Protein AF-0000000074550822 (afdb_homodimer)

Sequence (650 aa):
MALLFGGMKESQPQAEVRLEETRAEAFSMLLNYLYTGRASLSSAREEVLLDFLGLAHRYGLQPLEDSTSDFLRTILHINNVCLVFDVACLYCLSALSAACCAYMDRHAPEVLNSDGFLTLSKVALLTVVQRDSFAATEKDIFQALCRWCRHHQDGDHTQEVMSVVRLPLMTLTEMLNVVRPSGLVSPDDLLDAIKTRSESRNMDLNYRGMLIPEENLATMKHGAQVVKGELKSALLDGDTQNYDLDHGFSRHPIEEDGRAGIEVKLGQPSIINHIRLLLWDRDSRSYSYYVEVSMDELDWVRVVDHSKHLCRSWQNLYFTPRVCRMALLFGGMKESQPQAEVRLEETRAEAFSMLLNYLYTGRASLSSAREEVLLDFLGLAHRYGLQPLEDSTSDFLRTILHINNVCLVFDVACLYCLSALSAACCAYMDRHAPEVLNSDGFLTLSKVALLTVVQRDSFAATEKDIFQALCRWCRHHQDGDHTQEVMSVVRLPLMTLTEMLNVVRPSGLVSPDDLLDAIKTRSESRNMDLNYRGMLIPEENLATMKHGAQVVKGELKSALLDGDTQNYDLDHGFSRHPIEEDGRAGIEVKLGQPSIINHIRLLLWDRDSRSYSYYVEVSMDELDWVRVVDHSKHLCRSWQNLYFTPRVCR

Radius of gyration: 38.7 Å; Cα contacts (8 Å, |Δi|>4): 889; chains: 2; bounding box: 98×113×75 Å

Foldseek 3Di:
DDDPPDDPPPPPPVVVVVLVVLLVVLVVQVVVCVVPVDGDQVPDDPSSLLSNLVVCLVVVVVVSNVVSLVVCLVPDDLACLQVQLQSCVVSVVPVSNVSSLLVCLVVVLSNLPYPSLLVHDLVSNLVNLLDLSNADQLLSQQVSLLVSCVSVVPLVCLQVSNVSRLLLSDDPCCLVPPVVVSVSDDPVVSVVSVCCNVPDDPQPRSHHAHEDPPDDQCAVVQPKWKDAWPQTVLQRDPDPDDDDPVDRDTDWDCDPVNPHDIDMDGPTWHKDFKDKDFDDAPDDAWDFDWDWFAAPVPDIDTFGGRNPPTDHGIDIGGGDIGIGD/DDCPVDDPDPPDPVVVVVLVVLLVVLVVQVVVCVVPVDGDQVVDDPSSLLSNLVVCLVVVVVVSNVVSLVVCLVVDDLACLQVQLQSCVVSVVPVSNVSSLLVCLVVVLSNLPYPSLLVHDLVSNLVNLLDLSNADQLLSQQVSLLVSCVSVVPLVCLQVSNVSRLLLSDDPCCLVPPVVVSVSDDPVVSVVSVVCNVPDDPQPRSHHAHEDPPDDQCAVVQPKWKDAWPQGVLQRDPDPDDDDPVDRDTHWDDDPVNPHDIDMDGNTWHKDFKDKDFDDAPDPAWDFDWDWFAAPVPDIDTFGGRNPPTHHGIDIGGGDIGIGD

Structure (mmCIF, N/CA/C/O backbone):
data_AF-0000000074550822-model_v1
#
loop_
_entity.id
_entity.type
_entity.pdbx_description
1 polymer 'BTB (POZ) domain containing 9'
#
loop_
_atom_site.group_PDB
_atom_site.id
_atom_site.type_symbol
_atom_site.label_atom_id
_atom_site.label_alt_id
_atom_site.label_comp_id
_atom_site.label_asym_id
_atom_site.label_entity_id
_atom_site.label_seq_id
_atom_site.pdbx_PDB_ins_code
_atom_site.Cartn_x
_atom_site.Cartn_y
_atom_site.Cartn_z
_atom_site.occupancy
_atom_site.B_iso_or_equiv
_atom_site.auth_seq_id
_atom_site.auth_comp_id
_atom_site.auth_asym_id
_atom_site.auth_atom_id
_atom_site.pdbx_PDB_model_num
ATOM 1 N N . MET A 1 1 ? -59.875 -22.172 -17.891 1 20.78 1 MET A N 1
ATOM 2 C CA . MET A 1 1 ? -58.781 -23 -17.375 1 20.78 1 MET A CA 1
ATOM 3 C C . MET A 1 1 ? -57.5 -22.766 -18.156 1 20.78 1 MET A C 1
ATOM 5 O O . MET A 1 1 ? -56.531 -23.484 -17.984 1 20.78 1 MET A O 1
ATOM 9 N N . ALA A 1 2 ? -57.406 -22.031 -19.266 1 19.92 2 ALA A N 1
ATOM 10 C CA . ALA A 1 2 ? -56.5 -21.797 -20.406 1 19.92 2 ALA A CA 1
ATOM 11 C C . ALA A 1 2 ? -55.125 -21.328 -19.922 1 19.92 2 ALA A C 1
ATOM 13 O O . ALA A 1 2 ? -54.969 -20.922 -18.766 1 19.92 2 ALA A O 1
ATOM 14 N N . LEU A 1 3 ? -54.25 -20.812 -21.016 1 25.81 3 LEU A N 1
ATOM 15 C CA . LEU A 1 3 ? -53.125 -20.812 -21.938 1 25.81 3 LEU A CA 1
ATOM 16 C C . LEU A 1 3 ? -52.094 -19.781 -21.516 1 25.81 3 LEU A C 1
ATOM 18 O O . LEU A 1 3 ? -51.156 -19.484 -22.281 1 25.81 3 LEU A O 1
ATOM 22 N N . LEU A 1 4 ? -52.25 -19.031 -20.672 1 26.05 4 LEU A N 1
ATOM 23 C CA . LEU A 1 4 ? -51.406 -17.891 -20.391 1 26.05 4 LEU A CA 1
ATOM 24 C C . LEU A 1 4 ? -50.031 -18.344 -19.906 1 26.05 4 LEU A C 1
ATOM 26 O O . LEU A 1 4 ? -49.375 -17.656 -19.109 1 26.05 4 LEU A O 1
ATOM 30 N N . PHE A 1 5 ? -49.656 -19.703 -20.125 1 28.67 5 PHE A N 1
ATOM 31 C CA . PHE A 1 5 ? -48.312 -20.219 -19.844 1 28.67 5 PHE A CA 1
ATOM 32 C C . PHE A 1 5 ? -47.281 -19.484 -20.672 1 28.67 5 PHE A C 1
ATOM 34 O O . PHE A 1 5 ? -47.156 -19.734 -21.875 1 28.67 5 PHE A O 1
ATOM 41 N N . GLY A 1 6 ? -46.969 -18.234 -20.5 1 30.73 6 GLY A N 1
ATOM 42 C CA . GLY A 1 6 ? -46.25 -17.203 -21.219 1 30.73 6 GLY A CA 1
ATOM 43 C C . GLY A 1 6 ? -44.844 -17.609 -21.609 1 30.73 6 GLY A C 1
ATOM 44 O O . GLY A 1 6 ? -44.312 -18.594 -21.078 1 30.73 6 GLY A O 1
ATOM 45 N N . GLY A 1 7 ? -44.125 -17 -22.688 1 33.22 7 GLY A N 1
ATOM 46 C CA . GLY A 1 7 ? -43.031 -17.141 -23.641 1 33.22 7 GLY A CA 1
ATOM 47 C C . GLY A 1 7 ? -41.688 -17.188 -22.984 1 33.22 7 GLY A C 1
ATOM 48 O O . GLY A 1 7 ? -40.656 -17.031 -23.656 1 33.22 7 GLY A O 1
ATOM 49 N N . MET A 1 8 ? -41.438 -16.953 -21.75 1 31.66 8 MET A N 1
ATOM 50 C CA . MET A 1 8 ? -40.094 -16.5 -21.375 1 31.66 8 MET A CA 1
ATOM 51 C C . MET A 1 8 ? -39.062 -17.562 -21.703 1 31.66 8 MET A C 1
ATOM 53 O O . MET A 1 8 ? -38.031 -17.266 -22.328 1 31.66 8 MET A O 1
ATOM 57 N N . LYS A 1 9 ? -38.406 -18.203 -20.75 1 36.22 9 LYS A N 1
ATOM 58 C CA . LYS A 1 9 ? -37.156 -18.875 -21.078 1 36.22 9 LYS A CA 1
ATOM 59 C C . LYS A 1 9 ? -37.375 -20.047 -22.016 1 36.22 9 LYS A C 1
ATOM 61 O O . LYS A 1 9 ? -37.906 -21.078 -21.594 1 36.22 9 LYS A O 1
ATOM 66 N N . GLU A 1 10 ? -37.875 -19.938 -23.188 1 34.53 10 GLU A N 1
ATOM 67 C CA . GLU A 1 10 ? -37.875 -20.969 -24.219 1 34.53 10 GLU A CA 1
ATOM 68 C C . GLU A 1 10 ? -36.562 -21.766 -24.219 1 34.53 10 GLU A C 1
ATOM 70 O O . GLU A 1 10 ? -35.5 -21.219 -24.469 1 34.53 10 GLU A O 1
ATOM 75 N N . SER A 1 11 ? -36.281 -22.609 -23.297 1 39.38 11 SER A N 1
ATOM 76 C CA . SER A 1 11 ? -35.312 -23.688 -23.531 1 39.38 11 SER A CA 1
ATOM 77 C C . SER A 1 11 ? -35.281 -24.109 -25 1 39.38 11 SER A C 1
ATOM 79 O O . SER A 1 11 ? -36.344 -24.438 -25.562 1 39.38 11 SER A O 1
ATOM 81 N N . GLN A 1 12 ? -34.531 -23.516 -25.859 1 43.03 12 GLN A N 1
ATOM 82 C CA . GLN A 1 12 ? -34.5 -23.766 -27.297 1 43.03 12 GLN A CA 1
ATOM 83 C C . GLN A 1 12 ? -34.719 -25.25 -27.594 1 43.03 12 GLN A C 1
ATOM 85 O O . GLN A 1 12 ? -34.031 -26.109 -27.047 1 43.03 12 GLN A O 1
ATOM 90 N N . PRO A 1 13 ? -35.875 -25.641 -28.047 1 48.72 13 PRO A N 1
ATOM 91 C CA . PRO A 1 13 ? -36.219 -27 -28.5 1 48.72 13 PRO A CA 1
ATOM 92 C C . PRO A 1 13 ? -35.062 -27.734 -29.125 1 48.72 13 PRO A C 1
ATOM 94 O O . PRO A 1 13 ? -34.906 -28.953 -28.953 1 48.72 13 PRO A O 1
ATOM 97 N N . GLN A 1 14 ? -34.344 -27.016 -29.828 1 45.78 14 GLN A N 1
ATOM 98 C CA . GLN A 1 14 ? -33.219 -27.672 -30.5 1 45.78 14 GLN A CA 1
ATOM 99 C C . GLN A 1 14 ? -32.219 -28.234 -29.5 1 45.78 14 GLN A C 1
ATOM 101 O O . GLN A 1 14 ? -31.672 -29.328 -29.703 1 45.78 14 GLN A O 1
ATOM 106 N N . ALA A 1 15 ? -31.953 -27.516 -28.406 1 51.31 15 ALA A N 1
ATOM 107 C CA . ALA A 1 15 ? -31.016 -28.031 -27.406 1 51.31 15 ALA A CA 1
ATOM 108 C C . ALA A 1 15 ? -31.594 -29.25 -26.688 1 51.31 15 ALA A C 1
ATOM 110 O O . ALA A 1 15 ? -30.875 -30.219 -26.422 1 51.31 15 ALA A O 1
ATOM 111 N N . GLU A 1 16 ? -32.906 -29.266 -26.391 1 52.53 16 GLU A N 1
ATOM 112 C CA . GLU A 1 16 ? -33.562 -30.406 -25.75 1 52.53 16 GLU A CA 1
ATOM 113 C C . GLU A 1 16 ? -33.562 -31.625 -26.656 1 52.53 16 GLU A C 1
ATOM 115 O O . GLU A 1 16 ? -33.344 -32.75 -26.203 1 52.53 16 GLU A O 1
ATOM 120 N N . VAL A 1 17 ? -33.812 -31.422 -27.906 1 53.19 17 VAL A N 1
ATOM 121 C CA . VAL A 1 17 ? -33.812 -32.5 -28.906 1 53.19 17 VAL A CA 1
ATOM 122 C C . VAL A 1 17 ? -32.406 -33.094 -29.031 1 53.19 17 VAL A C 1
ATOM 124 O O . VAL A 1 17 ? -32.25 -34.312 -29.062 1 53.19 17 VAL A O 1
ATOM 127 N N . ARG A 1 18 ? -31.469 -32.219 -29.078 1 57.28 18 ARG A N 1
ATOM 128 C CA . ARG A 1 18 ? -30.094 -32.688 -29.188 1 57.28 18 ARG A CA 1
ATOM 129 C C . ARG A 1 18 ? -29.672 -33.469 -27.953 1 57.28 18 ARG A C 1
ATOM 131 O O . ARG A 1 18 ? -28.984 -34.469 -28.047 1 57.28 18 ARG A O 1
ATOM 138 N N . LEU A 1 19 ? -30.219 -33.094 -26.875 1 63.31 19 LEU A N 1
ATOM 139 C CA . LEU A 1 19 ? -29.938 -33.812 -25.641 1 63.31 19 LEU A CA 1
ATOM 140 C C . LEU A 1 19 ? -30.594 -35.188 -25.656 1 63.31 19 LEU A C 1
ATOM 142 O O . LEU A 1 19 ? -29.984 -36.156 -25.234 1 63.31 19 LEU A O 1
ATOM 146 N N . GLU A 1 20 ? -31.766 -35.094 -26.141 1 68.94 20 GLU A N 1
ATOM 147 C CA . GLU A 1 20 ? -32.5 -36.375 -26.219 1 68.94 20 GLU A CA 1
ATOM 148 C C . GLU A 1 20 ? -31.844 -37.312 -27.219 1 68.94 20 GLU A C 1
ATOM 150 O O . GLU A 1 20 ? -31.766 -38.531 -26.969 1 68.94 20 GLU A O 1
ATOM 155 N N . GLU A 1 21 ? -31.359 -36.75 -28.219 1 71.5 21 GLU A N 1
ATOM 156 C CA . GLU A 1 21 ? -30.688 -37.562 -29.234 1 71.5 21 GLU A CA 1
ATOM 157 C C . GLU A 1 21 ? -29.375 -38.125 -28.688 1 71.5 21 GLU A C 1
ATOM 159 O O . GLU A 1 21 ? -29.047 -39.281 -28.922 1 71.5 21 GLU A O 1
ATOM 164 N N . THR A 1 22 ? -28.703 -37.312 -28 1 79.88 22 THR A N 1
ATOM 165 C CA . THR A 1 22 ? -27.453 -37.75 -27.406 1 79.88 22 THR A CA 1
ATOM 166 C C . THR A 1 22 ? -27.688 -38.875 -26.406 1 79.88 22 THR A C 1
ATOM 168 O O . THR A 1 22 ? -26.938 -39.844 -26.391 1 79.88 22 THR A O 1
ATOM 171 N N . ARG A 1 23 ? -28.766 -38.75 -25.812 1 85.62 23 ARG A N 1
ATOM 172 C CA . ARG A 1 23 ? -29.094 -39.781 -24.828 1 85.62 23 ARG A CA 1
ATOM 173 C C . ARG A 1 23 ? -29.484 -41.062 -25.531 1 85.62 23 ARG A C 1
ATOM 175 O O . ARG A 1 23 ? -29.109 -42.156 -25.078 1 85.62 23 ARG A O 1
ATOM 182 N N . ALA A 1 24 ? -30.109 -40.875 -26.609 1 86.94 24 ALA A N 1
ATOM 183 C CA . ALA A 1 24 ? -30.547 -42.062 -27.359 1 86.94 24 ALA A CA 1
ATOM 184 C C . ALA A 1 24 ? -29.344 -42.781 -27.969 1 86.94 24 ALA A C 1
ATOM 186 O O . ALA A 1 24 ? -29.281 -44 -27.953 1 86.94 24 ALA A O 1
ATOM 187 N N . GLU A 1 25 ? -28.531 -42.031 -28.453 1 89.88 25 GLU A N 1
ATOM 188 C CA . GLU A 1 25 ? -27.312 -42.625 -29.047 1 89.88 25 GLU A CA 1
ATOM 189 C C . GLU A 1 25 ? -26.484 -43.344 -27.984 1 89.88 25 GLU A C 1
ATOM 191 O O . GLU A 1 25 ? -25.969 -44.438 -28.234 1 89.88 25 GLU A O 1
ATOM 196 N N . ALA A 1 26 ? -26.359 -42.75 -26.891 1 91.81 26 ALA A N 1
ATOM 197 C CA . ALA A 1 26 ? -25.609 -43.375 -25.797 1 91.81 26 ALA A CA 1
ATOM 198 C C . ALA A 1 26 ? -26.266 -44.688 -25.344 1 91.81 26 ALA A C 1
ATOM 200 O O . ALA A 1 26 ? -25.578 -45.656 -25.094 1 91.81 26 ALA A O 1
ATOM 201 N N . PHE A 1 27 ? -27.562 -44.625 -25.375 1 91.44 27 PHE A N 1
ATOM 202 C CA . PHE A 1 27 ? -28.297 -45.844 -24.969 1 91.44 27 PHE A CA 1
ATOM 203 C C . PHE A 1 27 ? -28.125 -46.938 -26 1 91.44 27 PHE A C 1
ATOM 205 O O . PHE A 1 27 ? -27.953 -48.125 -25.625 1 91.44 27 PHE A O 1
ATOM 212 N N . SER A 1 28 ? -28.172 -46.562 -27.203 1 91.5 28 SER A N 1
ATOM 213 C CA . SER A 1 28 ? -27.922 -47.531 -28.266 1 91.5 28 SER A CA 1
ATOM 214 C C . SER A 1 28 ? -26.531 -48.156 -28.156 1 91.5 28 SER A C 1
ATOM 216 O O . SER A 1 28 ? -26.359 -49.344 -28.359 1 91.5 28 SER A O 1
ATOM 218 N N . MET A 1 29 ? -25.672 -47.344 -27.875 1 91.88 29 MET A N 1
ATOM 219 C CA . MET A 1 29 ? -24.297 -47.812 -27.688 1 91.88 29 MET A CA 1
ATOM 220 C C . MET A 1 29 ? -24.219 -48.812 -26.531 1 91.88 29 MET A C 1
ATOM 222 O O . MET A 1 29 ? -23.516 -49.812 -26.609 1 91.88 29 MET A O 1
ATOM 226 N N . LEU A 1 30 ? -24.922 -48.594 -25.516 1 92.06 30 LEU A N 1
ATOM 227 C CA . LEU A 1 30 ? -24.953 -49.469 -24.344 1 92.06 30 LEU A CA 1
ATOM 228 C C . LEU A 1 30 ? -25.562 -50.812 -24.688 1 92.06 30 LEU A C 1
ATOM 230 O O . LEU A 1 30 ? -25.016 -51.844 -24.328 1 92.06 30 LEU A O 1
ATOM 234 N N . LEU A 1 31 ? -26.656 -50.656 -25.438 1 91.5 31 LEU A N 1
ATOM 235 C CA . LEU A 1 31 ? -27.328 -51.906 -25.828 1 91.5 31 LEU A CA 1
ATOM 236 C C . LEU A 1 31 ? -26.422 -52.781 -26.688 1 91.5 31 LEU A C 1
ATOM 238 O O . LEU A 1 31 ? -26.375 -54 -26.516 1 91.5 31 LEU A O 1
ATOM 242 N N . ASN A 1 32 ? -25.828 -52.156 -27.562 1 91.56 32 ASN A N 1
ATOM 243 C CA . ASN A 1 32 ? -24.891 -52.875 -28.406 1 91.56 32 ASN A CA 1
ATOM 244 C C . ASN A 1 32 ? -23.781 -53.5 -27.578 1 91.56 32 ASN A C 1
ATOM 246 O O . ASN A 1 32 ? -23.375 -54.656 -27.859 1 91.56 32 ASN A O 1
ATOM 250 N N . TYR A 1 33 ? -23.234 -52.812 -26.656 1 91.44 33 TYR A N 1
ATOM 251 C CA . TYR A 1 33 ? -22.219 -53.344 -25.766 1 91.44 33 TYR A CA 1
ATOM 252 C C . TYR A 1 33 ? -22.75 -54.531 -24.969 1 91.44 33 TYR A C 1
ATOM 254 O O . TYR A 1 33 ? -22.062 -55.531 -24.797 1 91.44 33 TYR A O 1
ATOM 262 N N . LEU A 1 34 ? -23.969 -54.469 -24.547 1 90.44 34 LEU A N 1
ATOM 263 C CA . LEU A 1 34 ? -24.562 -55.562 -23.766 1 90.44 34 LEU A CA 1
ATOM 264 C C . LEU A 1 34 ? -24.766 -56.812 -24.609 1 90.44 34 LEU A C 1
ATOM 266 O O . LEU A 1 34 ? -24.672 -57.938 -24.109 1 90.44 34 LEU A O 1
ATOM 270 N N . TYR A 1 35 ? -24.938 -56.438 -25.844 1 92.31 35 TYR A N 1
ATOM 271 C CA . TYR A 1 35 ? -25.188 -57.562 -26.766 1 92.31 35 TYR A CA 1
ATOM 272 C C . TYR A 1 35 ? -23.891 -58.156 -27.297 1 92.31 35 TYR A C 1
ATOM 274 O O . TYR A 1 35 ? -23.766 -59.375 -27.453 1 92.31 35 TYR A O 1
ATOM 282 N N . THR A 1 36 ? -22.906 -57.375 -27.688 1 91.12 36 THR A N 1
ATOM 283 C CA . THR A 1 36 ? -21.703 -57.812 -28.375 1 91.12 36 THR A CA 1
ATOM 284 C C . THR A 1 36 ? -20.516 -57.812 -27.438 1 91.12 36 THR A C 1
ATOM 286 O O . THR A 1 36 ? -19.5 -58.438 -27.734 1 91.12 36 THR A O 1
ATOM 289 N N . GLY A 1 37 ? -20.547 -57.188 -26.328 1 87.75 37 GLY A N 1
ATOM 290 C CA . GLY A 1 37 ? -19.438 -57.062 -25.406 1 87.75 37 GLY A CA 1
ATOM 291 C C . GLY A 1 37 ? -18.391 -56.062 -25.875 1 87.75 37 GLY A C 1
ATOM 292 O O . GLY A 1 37 ? -17.312 -55.969 -25.281 1 87.75 37 GLY A O 1
ATOM 293 N N . ARG A 1 38 ? -18.703 -55.406 -27 1 89.94 38 ARG A N 1
ATOM 294 C CA . ARG A 1 38 ? -17.75 -54.469 -27.562 1 89.94 38 ARG A CA 1
ATOM 295 C C . ARG A 1 38 ? -18.375 -53.062 -27.703 1 89.94 38 ARG A C 1
ATOM 297 O O . ARG A 1 38 ? -19.547 -52.938 -28.047 1 89.94 38 ARG A O 1
ATOM 304 N N . ALA A 1 39 ? -17.562 -52.031 -27.297 1 88.25 39 ALA A N 1
ATOM 305 C CA . ALA A 1 39 ? -17.984 -50.656 -27.484 1 88.25 39 ALA A CA 1
ATOM 306 C C . ALA A 1 39 ? -16.938 -49.875 -28.281 1 88.25 39 ALA A C 1
ATOM 308 O O . ALA A 1 39 ? -15.742 -49.969 -28.016 1 88.25 39 ALA A O 1
ATOM 309 N N . SER A 1 40 ? -17.391 -49.25 -29.344 1 89.19 40 SER A N 1
ATOM 310 C CA . SER A 1 40 ? -16.5 -48.406 -30.141 1 89.19 40 SER A CA 1
ATOM 311 C C . SER A 1 40 ? -16.484 -46.969 -29.641 1 89.19 40 SER A C 1
ATOM 313 O O . SER A 1 40 ? -17.266 -46.125 -30.078 1 89.19 40 SER A O 1
ATOM 315 N N . LEU A 1 41 ? -15.555 -46.625 -28.844 1 91.06 41 LEU A N 1
ATOM 316 C CA . LEU A 1 41 ? -15.492 -45.344 -28.188 1 91.06 41 LEU A CA 1
ATOM 317 C C . LEU A 1 41 ? -14.898 -44.281 -29.109 1 91.06 41 LEU A C 1
ATOM 319 O O . LEU A 1 41 ? -15.32 -43.125 -29.094 1 91.06 41 LEU A O 1
ATOM 323 N N . SER A 1 42 ? -13.945 -44.625 -29.984 1 91.06 42 SER A N 1
ATOM 324 C CA . SER A 1 42 ? -13.227 -43.688 -30.844 1 91.06 42 SER A CA 1
ATOM 325 C C . SER A 1 42 ? -14.156 -43.062 -31.891 1 91.06 42 SER A C 1
ATOM 327 O O . SER A 1 42 ? -13.906 -41.969 -32.375 1 91.06 42 SER A O 1
ATOM 329 N N . SER A 1 43 ? -15.25 -43.719 -32.125 1 87.81 43 SER A N 1
ATOM 330 C CA . SER A 1 43 ? -16.156 -43.25 -33.188 1 87.81 43 SER A CA 1
ATOM 331 C C . SER A 1 43 ? -17.281 -42.406 -32.594 1 87.81 43 SER A C 1
ATOM 333 O O . SER A 1 43 ? -18 -41.719 -33.344 1 87.81 43 SER A O 1
ATOM 335 N N . ALA A 1 44 ? -17.391 -42.344 -31.281 1 88.38 44 ALA A N 1
ATOM 336 C CA . ALA A 1 44 ? -18.5 -41.625 -30.641 1 88.38 44 ALA A CA 1
ATOM 337 C C . ALA A 1 44 ? -18.125 -40.156 -30.375 1 88.38 44 ALA A C 1
ATOM 339 O O . ALA A 1 44 ? -16.953 -39.844 -30.156 1 88.38 44 ALA A O 1
ATOM 340 N N . ARG A 1 45 ? -19.094 -39.312 -30.562 1 89.19 45 ARG A N 1
ATOM 341 C CA . ARG A 1 45 ? -18.922 -37.906 -30.219 1 89.19 45 ARG A CA 1
ATOM 342 C C . ARG A 1 45 ? -18.688 -37.719 -28.719 1 89.19 45 ARG A C 1
ATOM 344 O O . ARG A 1 45 ? -19.156 -38.531 -27.922 1 89.19 45 ARG A O 1
ATOM 351 N N . GLU A 1 46 ? -18.031 -36.781 -28.359 1 88.5 46 GLU A N 1
ATOM 352 C CA . GLU A 1 46 ? -17.641 -36.531 -26.969 1 88.5 46 GLU A CA 1
ATOM 353 C C . GLU A 1 46 ? -18.859 -36.406 -26.062 1 88.5 46 GLU A C 1
ATOM 355 O O . GLU A 1 46 ? -18.875 -36.938 -24.953 1 88.5 46 GLU A O 1
ATOM 360 N N . GLU A 1 47 ? -19.875 -35.75 -26.516 1 88.62 47 GLU A N 1
ATOM 361 C CA . GLU A 1 47 ? -21.094 -35.594 -25.719 1 88.62 47 GLU A CA 1
ATOM 362 C C . GLU A 1 47 ? -21.766 -36.938 -25.469 1 88.62 47 GLU A C 1
ATOM 364 O O . GLU A 1 47 ? -22.328 -37.156 -24.406 1 88.62 47 GLU A O 1
ATOM 369 N N . VAL A 1 48 ? -21.719 -37.719 -26.469 1 91.25 48 VAL A N 1
ATOM 370 C CA . VAL A 1 48 ? -22.312 -39.031 -26.359 1 91.25 48 VAL A CA 1
ATOM 371 C C . VAL A 1 48 ? -21.516 -39.875 -25.359 1 91.25 48 VAL A C 1
ATOM 373 O O . VAL A 1 48 ? -22.094 -40.594 -24.562 1 91.25 48 VAL A O 1
ATOM 376 N N . LEU A 1 49 ? -20.219 -39.75 -25.438 1 92.75 49 LEU A N 1
ATOM 377 C CA . LEU A 1 49 ? -19.344 -40.469 -24.531 1 92.75 49 LEU A CA 1
ATOM 378 C C . LEU A 1 49 ? -19.641 -40.125 -23.078 1 92.75 49 LEU A C 1
ATOM 380 O O . LEU A 1 49 ? -19.609 -41 -22.203 1 92.75 49 LEU A O 1
ATOM 384 N N . LEU A 1 50 ? -19.953 -38.938 -22.812 1 93.25 50 LEU A N 1
ATOM 385 C CA . LEU A 1 50 ? -20.25 -38.5 -21.453 1 93.25 50 LEU A CA 1
ATOM 386 C C . LEU A 1 50 ? -21.562 -39.094 -20.969 1 93.25 50 LEU A C 1
ATOM 388 O O . LEU A 1 50 ? -21.656 -39.562 -19.828 1 93.25 50 LEU A O 1
ATOM 392 N N . ASP A 1 51 ? -22.516 -39.094 -21.828 1 91.81 51 ASP A N 1
ATOM 393 C CA . ASP A 1 51 ? -23.781 -39.75 -21.484 1 91.81 51 ASP A CA 1
ATOM 394 C C . ASP A 1 51 ? -23.594 -41.25 -21.297 1 91.81 51 ASP A C 1
ATOM 396 O O . ASP A 1 51 ? -24.203 -41.875 -20.422 1 91.81 51 ASP A O 1
ATOM 400 N N . PHE A 1 52 ? -22.797 -41.75 -22.219 1 94 52 PHE A N 1
ATOM 401 C CA . PHE A 1 52 ? -22.469 -43.156 -22.156 1 94 52 PHE A CA 1
ATOM 402 C C . PHE A 1 52 ? -21.812 -43.531 -20.828 1 94 52 PHE A C 1
ATOM 404 O O . PHE A 1 52 ? -22.172 -44.531 -20.203 1 94 52 PHE A O 1
ATOM 411 N N . LEU A 1 53 ? -20.922 -42.719 -20.391 1 93.69 53 LEU A N 1
ATOM 412 C CA . LEU A 1 53 ? -20.281 -42.875 -19.094 1 93.69 53 LEU A CA 1
ATOM 413 C C . LEU A 1 53 ? -21.297 -42.812 -17.969 1 93.69 53 LEU A 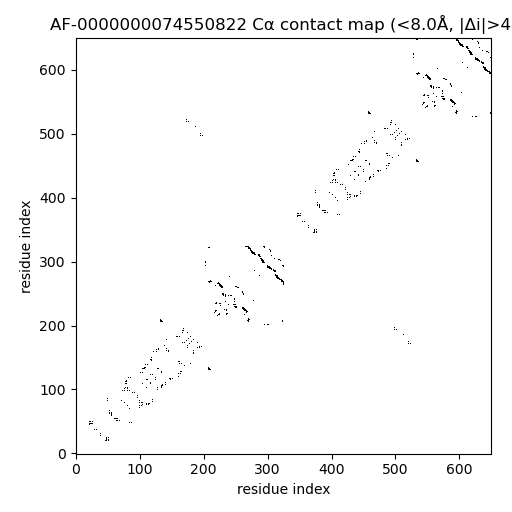C 1
ATOM 415 O O . LEU A 1 53 ? -21.266 -43.594 -17.031 1 93.69 53 LEU A O 1
ATOM 419 N N . GLY A 1 54 ? -22.234 -41.969 -18.094 1 91.81 54 GLY A N 1
ATOM 420 C CA . GLY A 1 54 ? -23.312 -41.844 -17.109 1 91.81 54 GLY A CA 1
ATOM 421 C C . GLY A 1 54 ? -24.156 -43.094 -17.016 1 91.81 54 GLY A C 1
ATOM 422 O O . GLY A 1 54 ? -24.516 -43.531 -15.914 1 91.81 54 GLY A O 1
ATOM 423 N N . LEU A 1 55 ? -24.438 -43.562 -18.125 1 91.94 55 LEU A N 1
ATOM 424 C CA . LEU A 1 55 ? -25.219 -44.781 -18.172 1 91.94 55 LEU A CA 1
ATOM 425 C C . LEU A 1 55 ? -24.438 -45.969 -17.562 1 91.94 55 LEU A C 1
ATOM 427 O O . LEU A 1 55 ? -25 -46.75 -16.797 1 91.94 55 LEU A O 1
ATOM 431 N N . ALA A 1 56 ? -23.188 -46.062 -17.984 1 92.62 56 ALA A N 1
ATOM 432 C CA . ALA A 1 56 ? -22.328 -47.094 -17.422 1 92.62 56 ALA A CA 1
ATOM 433 C C . ALA A 1 56 ? -22.281 -47 -15.906 1 92.62 56 ALA A C 1
ATOM 435 O O . ALA A 1 56 ? -22.312 -48.031 -15.219 1 92.62 56 ALA A O 1
ATOM 436 N N . HIS A 1 57 ? -22.25 -45.844 -15.359 1 92.62 57 HIS A N 1
ATOM 437 C CA . HIS A 1 57 ? -22.25 -45.625 -13.914 1 92.62 57 HIS A CA 1
ATOM 438 C C . HIS A 1 57 ? -23.594 -46 -13.297 1 92.62 57 HIS A C 1
ATOM 440 O O . HIS A 1 57 ? -23.641 -46.719 -12.289 1 92.62 57 HIS A O 1
ATOM 446 N N . ARG A 1 58 ? -24.641 -45.594 -13.938 1 91.69 58 ARG A N 1
ATOM 447 C CA . ARG A 1 58 ? -25.984 -45.812 -13.438 1 91.69 58 ARG A CA 1
ATOM 448 C C . ARG A 1 58 ? -26.297 -47.312 -13.344 1 91.69 58 ARG A C 1
ATOM 450 O O . ARG A 1 58 ? -26.906 -47.781 -12.383 1 91.69 58 ARG A O 1
ATOM 457 N N . TYR A 1 59 ? -25.859 -48.031 -14.328 1 92.25 59 TYR A N 1
ATOM 458 C CA . TYR A 1 59 ? -26.172 -49.469 -14.391 1 92.25 59 TYR A CA 1
ATOM 459 C C . TYR A 1 59 ? -25.062 -50.281 -13.758 1 92.25 59 TYR A C 1
ATOM 461 O O . TYR A 1 59 ? -2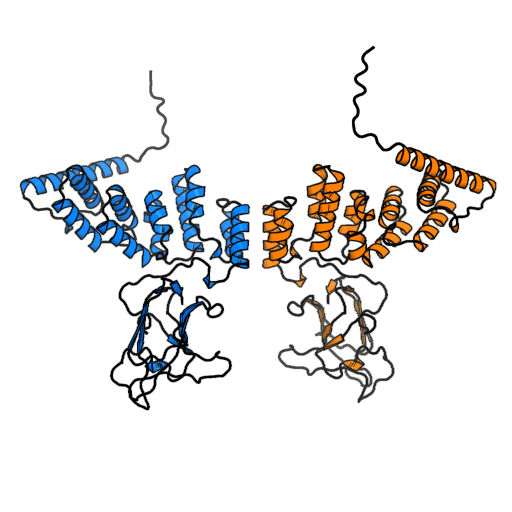5.109 -51.531 -13.781 1 92.25 59 TYR A O 1
ATOM 469 N N . GLY A 1 60 ? -24 -49.719 -13.25 1 91.88 60 GLY A N 1
ATOM 470 C CA . GLY A 1 60 ? -22.969 -50.375 -12.484 1 91.88 60 GLY A CA 1
ATOM 471 C C . GLY A 1 60 ? -22.031 -51.219 -13.344 1 91.88 60 GLY A C 1
ATOM 472 O O . GLY A 1 60 ? -21.594 -52.312 -12.922 1 91.88 60 GLY A O 1
ATOM 473 N N . LEU A 1 61 ? -21.859 -50.875 -14.594 1 92.69 61 LEU A N 1
ATOM 474 C CA . LEU A 1 61 ? -20.953 -51.562 -15.492 1 92.69 61 LEU A CA 1
ATOM 475 C C . LEU A 1 61 ? -19.531 -51.062 -15.352 1 92.69 61 LEU A C 1
ATOM 477 O O . LEU A 1 61 ? -19.047 -50.281 -16.188 1 92.69 61 LEU A O 1
ATOM 481 N N . GLN A 1 62 ? -18.797 -51.594 -14.445 1 92.62 62 GLN A N 1
ATOM 482 C CA . GLN A 1 62 ? -17.5 -51.062 -14.016 1 92.62 62 GLN A CA 1
ATOM 483 C C . GLN A 1 62 ? -16.469 -51.156 -15.125 1 92.62 62 GLN A C 1
ATOM 485 O O . GLN A 1 62 ? -15.742 -50.188 -15.398 1 92.62 62 GLN A O 1
ATOM 490 N N . PRO A 1 63 ? -16.438 -52.281 -15.805 1 92.44 63 PRO A N 1
ATOM 491 C CA . PRO A 1 63 ? -15.445 -52.375 -16.891 1 92.44 63 PRO A CA 1
ATOM 492 C C . PRO A 1 63 ? -15.672 -51.312 -17.969 1 92.44 63 PRO A C 1
ATOM 494 O O . PRO A 1 63 ? -14.719 -50.781 -18.516 1 92.44 63 PRO A O 1
ATOM 497 N N . LEU A 1 64 ? -16.875 -51.156 -18.234 1 92.38 64 LEU A N 1
ATOM 498 C CA . LEU A 1 64 ? -17.234 -50.156 -19.25 1 92.38 64 LEU A CA 1
ATOM 499 C C . LEU A 1 64 ? -16.922 -48.75 -18.766 1 92.38 64 LEU A C 1
ATOM 501 O O . LEU A 1 64 ? -16.422 -47.938 -19.547 1 92.38 64 LEU A O 1
ATOM 505 N N . GLU A 1 65 ? -17.25 -48.469 -17.547 1 93.69 65 GLU A N 1
ATOM 506 C CA . GLU A 1 65 ? -16.938 -47.156 -16.938 1 93.69 65 GLU A CA 1
ATOM 507 C C . GLU A 1 65 ? -15.445 -46.875 -16.969 1 93.69 65 GLU A C 1
ATOM 509 O O . GLU A 1 65 ? -15.023 -45.781 -17.359 1 93.69 65 GLU A O 1
ATOM 514 N N . ASP A 1 66 ? -14.68 -47.875 -16.672 1 94.12 66 ASP A N 1
ATOM 515 C CA . ASP A 1 66 ? -13.227 -47.75 -16.641 1 94.12 66 ASP A CA 1
ATOM 516 C C . ASP A 1 66 ? -12.68 -47.5 -18.047 1 94.12 66 ASP A C 1
ATOM 518 O O . ASP A 1 66 ? -11.836 -46.625 -18.25 1 94.12 66 ASP A O 1
ATOM 522 N N . SER A 1 67 ? -13.172 -48.281 -18.953 1 93.38 67 SER A N 1
ATOM 523 C CA . SER A 1 67 ? -12.711 -48.156 -20.344 1 93.38 67 SER A CA 1
ATOM 524 C C . SER A 1 67 ? -13.07 -46.781 -20.922 1 93.38 67 SER A C 1
ATOM 526 O O . SER A 1 67 ? -12.258 -46.156 -21.609 1 93.38 67 SER A O 1
ATOM 528 N N . THR A 1 68 ? -14.242 -46.375 -20.688 1 94.56 68 THR A N 1
ATOM 529 C CA . THR A 1 68 ? -14.688 -45.062 -21.188 1 94.56 68 THR A CA 1
ATOM 530 C C . THR A 1 68 ? -13.891 -43.938 -20.531 1 94.56 68 THR A C 1
ATOM 532 O O . THR A 1 68 ? -13.492 -43 -21.203 1 94.56 68 THR A O 1
ATOM 535 N N . SER A 1 69 ? -13.688 -44.031 -19.203 1 95.06 69 SER A N 1
ATOM 536 C CA . SER A 1 69 ? -12.891 -43.031 -18.484 1 95.06 69 SER A CA 1
ATOM 537 C C . SER A 1 69 ? -11.477 -42.938 -19.047 1 95.06 69 SER A C 1
ATOM 539 O O . SER A 1 69 ? -10.961 -41.844 -19.281 1 95.06 69 SER A O 1
ATOM 541 N N . ASP A 1 70 ? -10.891 -44.094 -19.312 1 95.31 70 ASP A N 1
ATOM 542 C CA . ASP A 1 70 ? -9.539 -44.125 -19.859 1 95.31 70 ASP A CA 1
ATOM 543 C C . ASP A 1 70 ? -9.492 -43.5 -21.25 1 95.31 70 ASP A C 1
ATOM 545 O O . ASP A 1 70 ? -8.531 -42.781 -21.578 1 95.31 70 ASP A O 1
ATOM 549 N N . PHE A 1 71 ? -10.477 -43.781 -21.922 1 95.31 71 PHE A N 1
ATOM 550 C CA . PHE A 1 71 ? -10.531 -43.219 -23.25 1 95.31 71 PHE A CA 1
ATOM 551 C C . PHE A 1 71 ? -10.664 -41.688 -23.172 1 95.31 71 PHE A C 1
ATOM 553 O O . PHE A 1 71 ? -9.984 -40.969 -23.891 1 95.31 71 PHE A O 1
ATOM 560 N N . LEU A 1 72 ? -11.531 -41.219 -22.359 1 95.94 72 LEU A N 1
ATOM 561 C CA . LEU A 1 72 ? -11.734 -39.781 -22.203 1 95.94 72 LEU A CA 1
ATOM 562 C C . LEU A 1 72 ? -10.445 -39.094 -21.781 1 95.94 72 LEU A C 1
ATOM 564 O O . LEU A 1 72 ? -10.164 -37.969 -22.203 1 95.94 72 LEU A O 1
ATOM 568 N N . ARG A 1 73 ? -9.617 -39.688 -20.969 1 95.44 73 ARG A N 1
ATOM 569 C CA . ARG A 1 73 ? -8.336 -39.156 -20.516 1 95.44 73 ARG A CA 1
ATOM 570 C C . ARG A 1 73 ? -7.418 -38.844 -21.703 1 95.44 73 ARG A C 1
ATOM 572 O O . ARG A 1 73 ? -6.641 -37.906 -21.672 1 95.44 73 ARG A O 1
ATOM 579 N N . THR A 1 74 ? -7.539 -39.594 -22.719 1 94.75 74 THR A N 1
ATOM 580 C CA . THR A 1 74 ? -6.629 -39.5 -23.844 1 94.75 74 THR A CA 1
ATOM 581 C C . THR A 1 74 ? -7.074 -38.375 -24.797 1 94.75 74 THR A C 1
ATOM 583 O O . THR A 1 74 ? -6.285 -37.906 -25.609 1 94.75 74 THR A O 1
ATOM 586 N N . ILE A 1 75 ? -8.234 -37.969 -24.688 1 94.56 75 ILE A N 1
ATOM 587 C CA . ILE A 1 75 ? -8.734 -37 -25.672 1 94.56 75 ILE A CA 1
ATOM 588 C C . ILE A 1 75 ? -9.023 -35.656 -25.016 1 94.56 75 ILE A C 1
ATOM 590 O O . ILE A 1 75 ? -9.773 -34.844 -25.562 1 94.56 75 ILE A O 1
ATOM 594 N N . LEU A 1 76 ? -8.508 -35.469 -23.828 1 95.69 76 LEU A N 1
ATOM 595 C CA . LEU A 1 76 ? -8.719 -34.188 -23.125 1 95.69 76 LEU A CA 1
ATOM 596 C C . LEU A 1 76 ? -8.141 -33.031 -23.906 1 95.69 76 LEU A C 1
ATOM 598 O O . LEU A 1 76 ? -7.059 -33.156 -24.5 1 95.69 76 LEU A O 1
ATOM 602 N N . HIS A 1 77 ? -8.805 -31.953 -23.938 1 95.19 77 HIS A N 1
ATOM 603 C CA . HIS A 1 77 ? -8.336 -30.688 -24.484 1 95.19 77 HIS A CA 1
ATOM 604 C C . HIS A 1 77 ? -8.984 -29.5 -23.781 1 95.19 77 HIS A C 1
ATOM 606 O O . HIS A 1 77 ? -9.836 -29.688 -22.906 1 95.19 77 HIS A O 1
ATOM 612 N N . ILE A 1 78 ? -8.695 -28.359 -24.109 1 95.5 78 ILE A N 1
ATOM 613 C CA . ILE A 1 78 ? -9.016 -27.125 -23.391 1 95.5 78 ILE A CA 1
ATOM 614 C C . ILE A 1 78 ? -10.531 -26.938 -23.344 1 95.5 78 ILE A C 1
ATOM 616 O O . ILE A 1 78 ? -11.086 -26.531 -22.312 1 95.5 78 ILE A O 1
ATOM 620 N N . ASN A 1 79 ? -11.266 -27.297 -24.328 1 93.81 79 ASN A N 1
ATOM 621 C CA . ASN A 1 79 ? -12.688 -26.984 -24.453 1 93.81 79 ASN A CA 1
ATOM 622 C C . ASN A 1 79 ? -13.547 -28.062 -23.797 1 93.81 79 ASN A C 1
ATOM 624 O O . ASN A 1 79 ? -14.727 -27.844 -23.531 1 93.81 79 ASN A O 1
ATOM 628 N N . ASN A 1 80 ? -13 -29.188 -23.578 1 95.19 80 ASN A N 1
ATOM 629 C CA . ASN A 1 80 ? -13.859 -30.234 -23.031 1 95.19 80 ASN A CA 1
ATOM 630 C C . ASN A 1 80 ? -13.453 -30.625 -21.625 1 95.19 80 ASN A C 1
ATOM 632 O O . ASN A 1 80 ? -14.188 -31.328 -20.922 1 95.19 80 ASN A O 1
ATOM 636 N N . VAL A 1 81 ? -12.273 -30.234 -21.188 1 97.12 81 VAL A N 1
ATOM 637 C CA . VAL A 1 81 ? -11.719 -30.688 -19.906 1 97.12 81 VAL A CA 1
ATOM 638 C C . VAL A 1 81 ? -12.664 -30.297 -18.766 1 97.12 81 VAL A C 1
ATOM 640 O O . VAL A 1 81 ? -12.867 -31.078 -17.828 1 97.12 81 VAL A O 1
ATOM 643 N N . CYS A 1 82 ? -13.281 -29.203 -18.844 1 96.69 82 CYS A N 1
ATOM 644 C CA . CYS A 1 82 ? -14.164 -28.734 -17.766 1 96.69 82 CYS A CA 1
ATOM 645 C C . CYS A 1 82 ? -15.414 -29.609 -17.688 1 96.69 82 CYS A C 1
ATOM 647 O O . CYS A 1 82 ? -15.836 -29.984 -16.594 1 96.69 82 CYS A O 1
ATOM 649 N N . LEU A 1 83 ? -15.992 -29.922 -18.812 1 94.44 83 LEU A N 1
ATOM 650 C CA . LEU A 1 83 ? -17.188 -30.766 -18.859 1 94.44 83 LEU A CA 1
ATOM 651 C C . LEU A 1 83 ? -16.875 -32.156 -18.344 1 94.44 83 LEU A C 1
ATOM 653 O O . LEU A 1 83 ? -17.641 -32.719 -17.547 1 94.44 83 LEU A O 1
ATOM 657 N N . VAL A 1 84 ? -15.789 -32.656 -18.828 1 96.38 84 VAL A N 1
ATOM 658 C CA . VAL A 1 84 ? -15.375 -34 -18.406 1 96.38 84 VAL A CA 1
ATOM 659 C C . VAL A 1 84 ? -15.117 -34.031 -16.906 1 96.38 84 VAL A C 1
ATOM 661 O O . VAL A 1 84 ? -15.508 -34.969 -16.203 1 96.38 84 VAL A O 1
ATOM 664 N N . PHE A 1 85 ? -14.477 -33 -16.469 1 97 85 PHE A N 1
ATOM 665 C CA . PHE A 1 85 ? -14.18 -32.906 -15.047 1 97 85 PHE A CA 1
ATOM 666 C C . PHE A 1 85 ? -15.461 -32.844 -14.227 1 97 85 PHE A C 1
ATOM 668 O O . PHE A 1 85 ? -15.57 -33.531 -13.195 1 97 85 PHE A O 1
ATOM 675 N N . ASP A 1 86 ? -16.375 -32.094 -14.633 1 95.38 86 ASP A N 1
ATOM 676 C CA . ASP A 1 86 ? -17.641 -31.984 -13.914 1 95.38 86 ASP A CA 1
ATOM 677 C C . ASP A 1 86 ? -18.328 -33.344 -13.766 1 95.38 86 ASP A C 1
ATOM 679 O O . ASP A 1 86 ? -18.797 -33.688 -12.68 1 95.38 86 ASP A O 1
ATOM 683 N N . VAL A 1 87 ? -18.359 -34.094 -14.797 1 93.19 87 VAL A N 1
ATOM 684 C CA . VAL A 1 87 ? -18.969 -35.406 -14.805 1 93.19 87 VAL A CA 1
ATOM 685 C C . VAL A 1 87 ? -18.172 -36.344 -13.906 1 93.19 87 VAL A C 1
ATOM 687 O O . VAL A 1 87 ? -18.734 -37.156 -13.156 1 93.19 87 VAL A O 1
ATOM 690 N N . ALA A 1 88 ? -16.859 -36.281 -14.016 1 95.06 88 ALA A N 1
ATOM 691 C CA . ALA A 1 88 ? -16 -37.094 -13.18 1 95.06 88 ALA A CA 1
ATOM 692 C C . ALA A 1 88 ? -16.266 -36.844 -11.695 1 95.06 88 ALA A C 1
ATOM 694 O O . ALA A 1 88 ? -16.266 -37.781 -10.883 1 95.06 88 ALA A O 1
ATOM 695 N N . CYS A 1 89 ? -16.531 -35.656 -11.398 1 93.38 89 CYS A N 1
ATOM 696 C CA . CYS A 1 89 ? -16.828 -35.281 -10.023 1 93.38 89 CYS A CA 1
ATOM 697 C C . CYS A 1 89 ? -18.203 -35.781 -9.617 1 93.38 89 CYS A C 1
ATOM 699 O O . CYS A 1 89 ? -18.375 -36.312 -8.508 1 93.38 89 CYS A O 1
ATOM 701 N N . LEU A 1 90 ? -19.125 -35.688 -10.43 1 90.75 90 LEU A N 1
ATOM 702 C CA . LEU A 1 90 ? -20.484 -36.094 -10.156 1 90.75 90 LEU A CA 1
ATOM 703 C C . LEU A 1 90 ? -20.562 -37.594 -9.844 1 90.75 90 LEU A C 1
ATOM 705 O O . LEU A 1 90 ? -21.25 -38 -8.914 1 90.75 90 LEU A O 1
ATOM 709 N N . TYR A 1 91 ? -19.781 -38.281 -10.594 1 91 91 TYR A N 1
ATOM 710 C CA . TYR A 1 91 ? -19.844 -39.719 -10.461 1 91 91 TYR A CA 1
ATOM 711 C C . TYR A 1 91 ? -18.703 -40.25 -9.602 1 91 91 TYR A C 1
ATOM 713 O O . TYR A 1 91 ? -18.484 -41.469 -9.484 1 91 91 TYR A O 1
ATOM 721 N N . CYS A 1 92 ? -17.859 -39.469 -9.078 1 91.12 92 CYS A N 1
ATOM 722 C CA . CYS A 1 92 ? -16.766 -39.781 -8.156 1 91.12 92 CYS A CA 1
ATOM 723 C C . CYS A 1 92 ? -15.727 -40.656 -8.82 1 91.12 92 CYS A C 1
ATOM 725 O O . CYS A 1 92 ? -15.297 -41.656 -8.242 1 91.12 92 CYS A O 1
ATOM 727 N N . LEU A 1 93 ? -15.531 -40.344 -10.07 1 93.5 93 LEU A N 1
ATOM 728 C CA . LEU A 1 93 ? -14.477 -41.031 -10.805 1 93.5 93 LEU A CA 1
ATOM 729 C C . LEU A 1 93 ? -13.117 -40.438 -10.516 1 93.5 93 LEU A C 1
ATOM 731 O O . LEU A 1 93 ? -12.68 -39.531 -11.219 1 93.5 93 LEU A O 1
ATOM 735 N N . SER A 1 94 ? -12.367 -40.938 -9.633 1 93.69 94 SER A N 1
ATOM 736 C CA . SER A 1 94 ? -11.164 -40.344 -9.062 1 93.69 94 SER A CA 1
ATOM 737 C C . SER A 1 94 ? -10.055 -40.219 -10.102 1 93.69 94 SER A C 1
ATOM 739 O O . SER A 1 94 ? -9.406 -39.188 -10.227 1 93.69 94 SER A O 1
ATOM 741 N N . ALA A 1 95 ? -9.898 -41.312 -10.844 1 93.44 95 ALA A N 1
ATOM 742 C CA . ALA A 1 95 ? -8.805 -41.344 -11.812 1 93.44 95 ALA A CA 1
ATOM 743 C C . ALA A 1 95 ? -9.039 -40.312 -12.922 1 93.44 95 ALA A C 1
ATOM 745 O O . ALA A 1 95 ? -8.117 -39.594 -13.32 1 93.44 95 ALA A O 1
ATOM 746 N N . LEU A 1 96 ? -10.219 -40.281 -13.398 1 95.69 96 LEU A N 1
ATOM 747 C CA . LEU A 1 96 ? -10.555 -39.344 -14.445 1 95.69 96 LEU A CA 1
ATOM 748 C C . LEU A 1 96 ? -10.484 -37.906 -13.93 1 95.69 96 LEU A C 1
ATOM 750 O O . LEU A 1 96 ? -9.977 -37.031 -14.617 1 95.69 96 LEU A O 1
ATOM 754 N N . SER A 1 97 ? -10.969 -37.719 -12.727 1 96.56 97 SER A N 1
ATOM 755 C CA . SER A 1 97 ? -10.906 -36.406 -12.102 1 96.56 97 SER A CA 1
ATOM 756 C C . SER A 1 97 ? -9.469 -35.938 -11.945 1 96.56 97 SER A C 1
ATOM 758 O O . SER A 1 97 ? -9.156 -34.781 -12.25 1 96.56 97 SER A O 1
ATOM 760 N N . ALA A 1 98 ? -8.648 -36.781 -11.555 1 95.12 98 ALA A N 1
ATOM 761 C CA . ALA A 1 98 ? -7.238 -36.469 -11.359 1 95.12 98 ALA A CA 1
ATOM 762 C C . ALA A 1 98 ? -6.574 -36.094 -12.68 1 95.12 98 ALA A C 1
ATOM 764 O O . ALA A 1 98 ? -5.758 -35.156 -12.734 1 95.12 98 ALA A O 1
ATOM 765 N N . ALA A 1 99 ? -6.922 -36.844 -13.68 1 95.44 99 ALA A N 1
ATOM 766 C CA . ALA A 1 99 ? -6.367 -36.562 -14.992 1 95.44 99 ALA A CA 1
ATOM 767 C C . ALA A 1 99 ? -6.812 -35.188 -15.484 1 95.44 99 ALA A C 1
ATOM 769 O O . ALA A 1 99 ? -6.02 -34.438 -16.062 1 95.44 99 ALA A O 1
ATOM 770 N N . CYS A 1 100 ? -8.023 -34.906 -15.289 1 96.94 100 CYS A N 1
ATOM 771 C CA . CYS A 1 100 ? -8.547 -33.594 -15.68 1 96.94 100 CYS A CA 1
ATOM 772 C C . CYS A 1 100 ? -7.848 -32.469 -14.914 1 96.94 100 CYS A C 1
ATOM 774 O O . CYS A 1 100 ? -7.461 -31.469 -15.5 1 96.94 100 CYS A O 1
ATOM 776 N N . CYS A 1 101 ? -7.676 -32.656 -13.68 1 95.94 101 CYS A N 1
ATOM 777 C CA . CYS A 1 101 ? -7.012 -31.656 -12.844 1 95.94 101 CYS A CA 1
ATOM 778 C C . CYS A 1 101 ? -5.586 -31.406 -13.32 1 95.94 101 CYS A C 1
ATOM 780 O O . CYS A 1 101 ? -5.152 -30.266 -13.43 1 95.94 101 CYS A O 1
ATOM 782 N N . ALA A 1 102 ? -4.906 -32.469 -13.578 1 93.69 102 ALA A N 1
ATOM 783 C CA . ALA A 1 102 ? -3.537 -32.344 -14.062 1 93.69 102 ALA A CA 1
ATOM 784 C C . ALA A 1 102 ? -3.482 -31.547 -15.367 1 93.69 102 ALA A C 1
ATOM 786 O O . ALA A 1 102 ? -2.598 -30.703 -15.555 1 93.69 102 ALA A O 1
ATOM 787 N N . TYR A 1 103 ? -4.383 -31.844 -16.188 1 95.25 103 TYR A N 1
ATOM 788 C CA . TYR A 1 103 ? -4.449 -31.141 -17.469 1 95.25 103 TYR A CA 1
ATOM 789 C C . TYR A 1 103 ? -4.73 -29.656 -17.25 1 95.25 103 TYR A C 1
ATOM 791 O O . TYR A 1 103 ? -4.086 -28.797 -17.859 1 95.25 103 TYR A O 1
ATOM 799 N N . MET A 1 104 ? -5.652 -29.344 -16.406 1 96.44 104 MET A N 1
ATOM 800 C CA . MET A 1 104 ? -6.047 -27.953 -16.141 1 96.44 104 MET A CA 1
ATOM 801 C C . MET A 1 104 ? -4.91 -27.188 -15.484 1 96.44 104 MET A C 1
ATOM 803 O O . MET A 1 104 ? -4.73 -26 -15.742 1 96.44 104 MET A O 1
ATOM 807 N N . ASP A 1 105 ? -4.172 -27.797 -14.664 1 94.56 105 ASP A N 1
ATOM 808 C CA . ASP A 1 105 ? -3.021 -27.172 -14.023 1 94.56 105 ASP A CA 1
ATOM 809 C C . ASP A 1 105 ? -1.999 -26.719 -15.062 1 94.56 105 ASP A C 1
ATOM 811 O O . ASP A 1 105 ? -1.418 -25.641 -14.93 1 94.56 105 ASP A O 1
ATOM 815 N N . ARG A 1 106 ? -1.785 -27.484 -16.047 1 90.44 106 ARG A N 1
ATOM 816 C CA . ARG A 1 106 ? -0.778 -27.203 -17.062 1 90.44 106 ARG A CA 1
ATOM 817 C C . ARG A 1 106 ? -1.256 -26.125 -18.031 1 90.44 106 ARG A C 1
ATOM 819 O O . ARG A 1 106 ? -0.444 -25.406 -18.625 1 90.44 106 ARG A O 1
ATOM 826 N N . HIS A 1 107 ? -2.533 -26 -18.141 1 94.56 107 HIS A N 1
ATOM 827 C CA . HIS A 1 107 ? -3.107 -25.062 -19.094 1 94.56 107 HIS A CA 1
ATOM 828 C C . HIS A 1 107 ? -4.07 -24.094 -18.406 1 94.56 107 HIS A C 1
ATOM 830 O O . HIS A 1 107 ? -5.121 -23.766 -18.969 1 94.56 107 HIS A O 1
ATOM 836 N N . ALA A 1 108 ? -3.682 -23.688 -17.281 1 95.56 108 ALA A N 1
ATOM 837 C CA . ALA A 1 108 ? -4.582 -22.938 -16.406 1 95.56 108 ALA A CA 1
ATOM 838 C C . ALA A 1 108 ? -5.066 -21.656 -17.078 1 95.56 108 ALA A C 1
ATOM 840 O O . ALA A 1 108 ? -6.27 -21.406 -17.156 1 95.56 108 ALA A O 1
ATOM 841 N N . PRO A 1 109 ? -4.211 -20.797 -17.672 1 95.31 109 PRO A N 1
ATOM 842 C CA . PRO A 1 109 ? -4.684 -19.547 -18.281 1 95.31 109 PRO A CA 1
ATOM 843 C C . PRO A 1 109 ? -5.664 -19.781 -19.422 1 95.31 109 PRO A C 1
ATOM 845 O O . PRO A 1 109 ? -6.66 -19.062 -19.547 1 95.31 109 PRO A O 1
ATOM 848 N N . GLU A 1 110 ? -5.406 -20.781 -20.172 1 96.44 110 GLU A N 1
ATOM 849 C CA . GLU A 1 110 ? -6.273 -21.094 -21.297 1 96.44 110 GLU A CA 1
ATOM 850 C C . GLU A 1 110 ? -7.621 -21.641 -20.844 1 96.44 110 GLU A C 1
ATOM 852 O O . GLU A 1 110 ? -8.664 -21.297 -21.406 1 96.44 110 GLU A O 1
ATOM 857 N N . VAL A 1 111 ? -7.555 -22.484 -19.875 1 97.06 111 VAL A N 1
ATOM 858 C CA . VAL A 1 111 ? -8.773 -23.078 -19.344 1 97.06 111 VAL A CA 1
ATOM 859 C C . VAL A 1 111 ? -9.672 -21.984 -18.766 1 97.06 111 VAL A C 1
ATOM 861 O O . VAL A 1 111 ? -10.883 -21.984 -18.984 1 97.06 111 VAL A O 1
ATOM 864 N N . LEU A 1 112 ? -9.109 -21.047 -18.094 1 97 112 LEU A N 1
ATOM 865 C CA . LEU A 1 112 ? -9.844 -19.938 -17.469 1 97 112 LEU A CA 1
ATOM 866 C C . LEU A 1 112 ? -10.57 -19.109 -18.516 1 97 112 LEU A C 1
ATOM 868 O O . LEU A 1 112 ? -11.648 -18.562 -18.25 1 97 112 LEU A O 1
ATOM 872 N N . ASN A 1 113 ? -10.07 -19.062 -19.641 1 95.75 113 ASN A N 1
ATOM 873 C CA . ASN A 1 113 ? -10.633 -18.234 -20.688 1 95.75 113 ASN A CA 1
ATOM 874 C C . ASN A 1 113 ? -11.547 -19.031 -21.609 1 95.75 113 ASN A C 1
ATOM 876 O O . ASN A 1 113 ? -12.117 -18.484 -22.562 1 95.75 113 ASN A O 1
ATOM 880 N N . SER A 1 114 ? -11.688 -20.234 -21.312 1 95.56 114 SER A N 1
ATOM 881 C CA . SER A 1 114 ? -12.523 -21.094 -22.141 1 95.56 114 SER A CA 1
ATOM 882 C C . SER A 1 114 ? -13.992 -20.984 -21.734 1 95.56 114 SER A C 1
ATOM 884 O O . SER A 1 114 ? -14.305 -20.656 -20.594 1 95.56 114 SER A O 1
ATOM 886 N N . ASP A 1 115 ? -14.922 -21.359 -22.656 1 94.06 115 ASP A N 1
ATOM 887 C CA . ASP A 1 115 ? -16.359 -21.359 -22.391 1 94.06 115 ASP A CA 1
ATOM 888 C C . ASP A 1 115 ? -16.734 -22.516 -21.453 1 94.06 115 ASP A C 1
ATOM 890 O O . ASP A 1 115 ? -17.703 -22.422 -20.703 1 94.06 115 ASP A O 1
ATOM 894 N N . GLY A 1 116 ? -15.938 -23.531 -21.641 1 93.75 116 GLY A N 1
ATOM 895 C CA . GLY A 1 116 ? -16.188 -24.688 -20.781 1 93.75 116 GLY A CA 1
ATOM 896 C C . GLY A 1 116 ? -16.109 -24.359 -19.312 1 93.75 116 GLY A C 1
ATOM 897 O O . GLY A 1 116 ? -16.828 -24.938 -18.5 1 93.75 116 GLY A O 1
ATOM 898 N N . PHE A 1 117 ? -15.32 -23.406 -19.016 1 96.06 117 PHE A N 1
ATOM 899 C CA . PHE A 1 117 ? -15.125 -23 -17.625 1 96.06 117 PHE A CA 1
ATOM 900 C C . PHE A 1 117 ? -16.422 -22.453 -17.031 1 96.06 117 PHE A C 1
ATOM 902 O O . PHE A 1 117 ? -16.734 -22.703 -15.867 1 96.06 117 PHE A O 1
ATOM 909 N N . LEU A 1 118 ? -17.234 -21.844 -17.812 1 94.31 118 LEU A N 1
ATOM 910 C CA . LEU A 1 118 ? -18.453 -21.188 -17.375 1 94.31 118 LEU A CA 1
ATOM 911 C C . LEU A 1 118 ? -19.547 -22.203 -17.047 1 94.31 118 LEU A C 1
ATOM 913 O O . LEU A 1 118 ? -20.5 -21.891 -16.344 1 94.31 118 LEU A O 1
ATOM 917 N N . THR A 1 119 ? -19.344 -23.422 -17.531 1 91.56 119 THR A N 1
ATOM 918 C CA . THR A 1 119 ? -20.391 -24.422 -17.359 1 91.56 119 THR A CA 1
ATOM 919 C C . THR A 1 119 ? -20.094 -25.312 -16.156 1 91.56 119 THR A C 1
ATOM 921 O O . THR A 1 119 ? -20.875 -26.203 -15.836 1 91.56 119 THR A O 1
ATOM 924 N N . LEU A 1 120 ? -19.062 -25.047 -15.5 1 94.38 120 LEU A N 1
ATOM 925 C CA . LEU A 1 120 ? -18.688 -25.859 -14.344 1 94.38 120 LEU A CA 1
ATOM 926 C C . LEU A 1 120 ? -19.672 -25.656 -13.195 1 94.38 120 LEU A C 1
ATOM 928 O O . LEU A 1 120 ? -20.156 -24.547 -12.977 1 94.38 120 LEU A O 1
ATOM 932 N N . SER A 1 121 ? -19.953 -26.781 -12.594 1 93.38 121 SER A N 1
ATOM 933 C CA . SER A 1 121 ? -20.703 -26.672 -11.352 1 93.38 121 SER A CA 1
ATOM 934 C C . SER A 1 121 ? -19.891 -25.953 -10.273 1 93.38 121 SER A C 1
ATOM 936 O O . SER A 1 121 ? -18.672 -25.859 -10.367 1 93.38 121 SER A O 1
ATOM 938 N N . LYS A 1 122 ? -20.516 -25.453 -9.289 1 93.44 122 LYS A N 1
ATOM 939 C CA . LYS A 1 122 ? -19.844 -24.734 -8.211 1 93.44 122 LYS A CA 1
ATOM 940 C C . LYS A 1 122 ? -18.812 -25.609 -7.512 1 93.44 122 LYS A C 1
ATOM 942 O O . LYS A 1 122 ? -17.688 -25.172 -7.242 1 93.44 122 LYS A O 1
ATOM 947 N N . VAL A 1 123 ? -19.219 -26.812 -7.273 1 92.44 123 VAL A N 1
ATOM 948 C CA . VAL A 1 123 ? -18.344 -27.734 -6.566 1 92.44 123 VAL A CA 1
ATOM 949 C C . VAL A 1 123 ? -17.094 -28 -7.395 1 92.44 123 VAL A C 1
ATOM 951 O O . VAL A 1 123 ? -15.977 -27.953 -6.871 1 92.44 123 VAL A O 1
ATOM 954 N N . ALA A 1 124 ? -17.281 -28.312 -8.656 1 95.12 124 ALA A N 1
ATOM 955 C CA . ALA A 1 124 ? -16.156 -28.562 -9.547 1 95.12 124 ALA A CA 1
ATOM 956 C C . ALA A 1 124 ? -15.266 -27.328 -9.68 1 95.12 124 ALA A C 1
ATOM 958 O O . ALA A 1 124 ? -14.039 -27.438 -9.656 1 95.12 124 ALA A O 1
ATOM 959 N N . LEU A 1 125 ? -15.922 -26.203 -9.797 1 95.75 125 LEU A N 1
ATOM 960 C CA . LEU A 1 125 ? -15.211 -24.938 -9.922 1 95.75 125 LEU A CA 1
ATOM 961 C C . LEU A 1 125 ? -14.312 -24.688 -8.719 1 95.75 125 LEU A C 1
ATOM 963 O O . LEU A 1 125 ? -13.125 -24.391 -8.875 1 95.75 125 LEU A O 1
ATOM 967 N N . LEU A 1 126 ? -14.859 -24.828 -7.559 1 95.88 126 LEU A N 1
ATOM 968 C CA . LEU A 1 126 ? -14.125 -24.578 -6.32 1 95.88 126 LEU A CA 1
ATOM 969 C C . LEU A 1 126 ? -12.984 -25.578 -6.152 1 95.88 126 LEU A C 1
ATOM 971 O O . LEU A 1 126 ? -11.906 -25.219 -5.676 1 95.88 126 LEU A O 1
ATOM 975 N N . THR A 1 127 ? -13.211 -26.734 -6.598 1 95.12 127 THR A N 1
ATOM 976 C CA . THR A 1 127 ? -12.18 -27.75 -6.5 1 95.12 127 THR A CA 1
ATOM 977 C C . THR A 1 127 ? -10.961 -27.391 -7.348 1 95.12 127 THR A C 1
ATOM 979 O O . THR A 1 127 ? -9.82 -27.531 -6.902 1 95.12 127 THR A O 1
ATOM 982 N N . VAL A 1 128 ? -11.18 -26.891 -8.461 1 95.62 128 VAL A N 1
ATOM 983 C CA . VAL A 1 128 ? -10.109 -26.562 -9.398 1 95.62 128 VAL A CA 1
ATOM 984 C C . VAL A 1 128 ? -9.367 -25.312 -8.922 1 95.62 128 VAL A C 1
ATOM 986 O O . VAL A 1 128 ? -8.141 -25.312 -8.828 1 95.62 128 VAL A O 1
ATOM 989 N N . VAL A 1 129 ? -10.078 -24.297 -8.547 1 96.44 129 VAL A N 1
ATOM 990 C CA . VAL A 1 129 ? -9.5 -22.984 -8.281 1 96.44 129 VAL A CA 1
ATOM 991 C C . VAL A 1 129 ? -8.781 -23 -6.934 1 96.44 129 VAL A C 1
ATOM 993 O O . VAL A 1 129 ? -7.855 -22.219 -6.707 1 96.44 129 VAL A O 1
ATOM 996 N N . GLN A 1 130 ? -9.102 -23.906 -6.102 1 96.44 130 GLN A N 1
ATOM 997 C CA . GLN A 1 130 ? -8.492 -23.969 -4.777 1 96.44 130 GLN A CA 1
ATOM 998 C C . GLN A 1 130 ? -7.148 -24.688 -4.824 1 96.44 130 GLN A C 1
ATOM 1000 O O . GLN A 1 130 ? -6.371 -24.641 -3.869 1 96.44 130 GLN A O 1
ATOM 1005 N N . ARG A 1 131 ? -6.887 -25.297 -5.887 1 95.62 131 ARG A N 1
ATOM 1006 C CA . ARG A 1 131 ? -5.648 -26.047 -6.008 1 95.62 131 ARG A CA 1
ATOM 1007 C C . ARG A 1 131 ? -4.441 -25.125 -6.094 1 95.62 131 ARG A C 1
ATOM 1009 O O . ARG A 1 131 ? -4.477 -24.125 -6.812 1 95.62 131 ARG A O 1
ATOM 1016 N N . ASP A 1 132 ? -3.391 -25.484 -5.441 1 96 132 ASP A N 1
ATOM 1017 C CA . ASP A 1 132 ? -2.162 -24.688 -5.469 1 96 132 ASP A CA 1
ATOM 1018 C C . ASP A 1 132 ? -1.44 -24.844 -6.805 1 96 132 ASP A C 1
ATOM 1020 O O . ASP A 1 132 ? -0.66 -23.969 -7.195 1 96 132 ASP A O 1
ATOM 1024 N N . SER A 1 133 ? -1.7 -25.984 -7.43 1 95.62 133 SER A N 1
ATOM 1025 C CA . SER A 1 133 ? -1.002 -26.281 -8.672 1 95.62 133 SER A CA 1
ATOM 1026 C C . SER A 1 133 ? -1.667 -25.609 -9.867 1 95.62 133 SER A C 1
ATOM 1028 O O . SER A 1 133 ? -1.127 -25.609 -10.977 1 95.62 133 SER A O 1
ATOM 1030 N N . PHE A 1 134 ? -2.873 -25.062 -9.594 1 95.62 134 PHE A N 1
ATOM 1031 C CA . PHE A 1 134 ? -3.533 -24.297 -10.641 1 95.62 134 PHE A CA 1
ATOM 1032 C C . PHE A 1 134 ? -2.85 -22.953 -10.836 1 95.62 134 PHE A C 1
ATOM 1034 O O . PHE A 1 134 ? -3.283 -21.938 -10.273 1 95.62 134 PHE A O 1
ATOM 1041 N N . ALA A 1 135 ? -1.803 -22.969 -11.617 1 92.38 135 ALA A N 1
ATOM 1042 C CA . ALA A 1 135 ? -0.834 -21.875 -11.664 1 92.38 135 ALA A CA 1
ATOM 1043 C C . ALA A 1 135 ? -1.29 -20.781 -12.633 1 92.38 135 ALA A C 1
ATOM 1045 O O . ALA A 1 135 ? -0.845 -20.734 -13.781 1 92.38 135 ALA A O 1
ATOM 1046 N N . ALA A 1 136 ? -2.1 -19.953 -12.305 1 95 136 ALA A N 1
ATOM 1047 C CA . ALA A 1 136 ? -2.539 -18.734 -12.992 1 95 136 ALA A CA 1
ATOM 1048 C C . ALA A 1 136 ? -2.492 -17.531 -12.07 1 95 136 ALA A C 1
ATOM 1050 O O . ALA A 1 136 ? -2.414 -17.672 -10.852 1 95 136 ALA A O 1
ATOM 1051 N N . THR A 1 137 ? -2.4 -16.406 -12.711 1 95.88 137 THR A N 1
ATOM 1052 C CA . THR A 1 137 ? -2.375 -15.203 -11.891 1 95.88 137 THR A CA 1
ATOM 1053 C C . THR A 1 137 ? -3.709 -15 -11.18 1 95.88 137 THR A C 1
ATOM 1055 O O . THR A 1 137 ? -4.762 -15.352 -11.719 1 95.88 137 THR A O 1
ATOM 1058 N N . GLU A 1 138 ? -3.646 -14.469 -10 1 97.38 138 GLU A N 1
ATOM 1059 C CA . GLU A 1 138 ? -4.871 -14.25 -9.242 1 97.38 138 GLU A CA 1
ATOM 1060 C C . GLU A 1 138 ? -5.801 -13.281 -9.961 1 97.38 138 GLU A C 1
ATOM 1062 O O . GLU A 1 138 ? -7.023 -13.367 -9.828 1 97.38 138 GLU A O 1
ATOM 1067 N N . LYS A 1 139 ? -5.223 -12.375 -10.672 1 97.5 139 LYS A N 1
ATOM 1068 C CA . LYS A 1 139 ? -6.039 -11.461 -11.461 1 97.5 139 LYS A CA 1
ATOM 1069 C C . LYS A 1 139 ? -6.863 -12.219 -12.5 1 97.5 139 LYS A C 1
ATOM 1071 O O . LYS A 1 139 ? -8.07 -11.984 -12.633 1 97.5 139 LYS A O 1
ATOM 1076 N N . ASP A 1 140 ? -6.227 -13.133 -13.219 1 97.5 140 ASP A N 1
ATOM 1077 C CA . ASP A 1 140 ? -6.922 -13.922 -14.234 1 97.5 140 ASP A CA 1
ATOM 1078 C C . ASP A 1 140 ? -8 -14.797 -13.594 1 97.5 140 ASP A C 1
ATOM 1080 O O . ASP A 1 140 ? -9.094 -14.938 -14.141 1 97.5 140 ASP A O 1
ATOM 1084 N N . ILE A 1 141 ? -7.645 -15.414 -12.555 1 98.06 141 ILE A N 1
ATOM 1085 C CA . ILE A 1 141 ? -8.594 -16.25 -11.836 1 98.06 141 ILE A CA 1
ATOM 1086 C C . ILE A 1 141 ? -9.805 -15.43 -11.406 1 98.06 141 ILE A C 1
ATOM 1088 O O . ILE A 1 141 ? -10.945 -15.836 -11.609 1 98.06 141 ILE A O 1
ATOM 1092 N N . PHE A 1 142 ? -9.555 -14.289 -10.859 1 98.06 142 PHE A N 1
ATOM 1093 C CA . PHE A 1 142 ? -10.633 -13.414 -10.398 1 98.06 142 PHE A CA 1
ATOM 1094 C C . PHE A 1 142 ? -11.555 -13.039 -11.555 1 98.06 142 PHE A C 1
ATOM 1096 O O . PHE A 1 142 ? -12.773 -13.133 -11.43 1 98.06 142 PHE A O 1
ATOM 1103 N N . GLN A 1 143 ? -11 -12.617 -12.578 1 97.38 143 GLN A N 1
ATOM 1104 C CA . GLN A 1 143 ? -11.781 -12.195 -13.727 1 97.38 143 GLN A CA 1
ATOM 1105 C C . GLN A 1 143 ? -12.625 -13.352 -14.273 1 97.38 143 GLN A C 1
ATOM 1107 O O . GLN A 1 143 ? -13.773 -13.156 -14.664 1 97.38 143 GLN A O 1
ATOM 1112 N N . ALA A 1 144 ? -12.047 -14.5 -14.328 1 97.31 144 ALA A N 1
ATOM 1113 C CA . ALA A 1 144 ? -12.781 -15.68 -14.773 1 97.31 144 ALA A CA 1
ATOM 1114 C C . ALA A 1 144 ? -13.945 -15.992 -13.836 1 97.31 144 ALA A C 1
ATOM 1116 O O . ALA A 1 144 ? -15.039 -16.344 -14.289 1 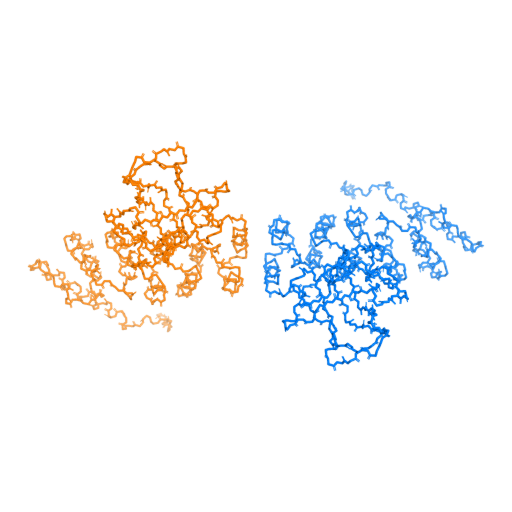97.31 144 ALA A O 1
ATOM 1117 N N . LEU A 1 145 ? -13.703 -15.898 -12.578 1 96.75 145 LEU A N 1
ATOM 1118 C CA . LEU A 1 145 ? -14.758 -16.141 -11.594 1 96.75 145 LEU A CA 1
ATOM 1119 C C . LEU A 1 145 ? -15.867 -15.102 -11.711 1 96.75 145 LEU A C 1
ATOM 1121 O O . LEU A 1 145 ? -17.047 -15.414 -11.516 1 96.75 145 LEU A O 1
ATOM 1125 N N . CYS A 1 146 ? -15.508 -13.836 -11.977 1 95.44 146 CYS A N 1
ATOM 1126 C CA . CYS A 1 146 ? -16.516 -12.805 -12.219 1 95.44 146 CYS A CA 1
ATOM 1127 C C . CYS A 1 146 ? -17.422 -13.195 -13.367 1 95.44 146 CYS A C 1
ATOM 1129 O O . CYS A 1 146 ? -18.656 -13.078 -13.258 1 95.44 146 CYS A O 1
ATOM 1131 N N . ARG A 1 147 ? -16.844 -13.656 -14.398 1 94.94 147 ARG A N 1
ATOM 1132 C CA . ARG A 1 147 ? -17.625 -14.086 -15.555 1 94.94 147 ARG A CA 1
ATOM 1133 C C . ARG A 1 147 ? -18.531 -15.258 -15.195 1 94.94 147 ARG A C 1
ATOM 1135 O O . ARG A 1 147 ? -19.688 -15.305 -15.609 1 94.94 147 ARG A O 1
ATOM 1142 N N . TRP A 1 148 ? -17.922 -16.203 -14.5 1 95.38 148 TRP A N 1
ATOM 1143 C CA . TRP A 1 148 ? -18.688 -17.359 -14.055 1 95.38 148 TRP A CA 1
ATOM 1144 C C . TRP A 1 148 ? -19.891 -16.938 -13.219 1 95.38 148 TRP A C 1
ATOM 1146 O O . TRP A 1 148 ? -21 -17.438 -13.406 1 95.38 148 TRP A O 1
ATOM 1156 N N . CYS A 1 149 ? -19.75 -15.984 -12.289 1 93.38 149 CYS A N 1
ATOM 1157 C CA . CYS A 1 149 ? -20.812 -15.5 -11.43 1 93.38 149 CYS A CA 1
ATOM 1158 C C . CYS A 1 149 ? -21.891 -14.789 -12.25 1 93.38 149 CYS A C 1
ATOM 1160 O O . CYS A 1 149 ? -23.078 -14.914 -11.961 1 93.38 149 CYS A O 1
ATOM 1162 N N . ARG A 1 150 ? -21.469 -14.047 -13.125 1 90.94 150 ARG A N 1
ATOM 1163 C CA . ARG A 1 150 ? -22.406 -13.352 -13.992 1 90.94 150 ARG A CA 1
ATOM 1164 C C . ARG A 1 150 ? -23.25 -14.344 -14.781 1 90.94 150 ARG A C 1
ATOM 1166 O O . ARG A 1 150 ? -24.453 -14.102 -15.008 1 90.94 150 ARG A O 1
ATOM 1173 N N . HIS A 1 151 ? -22.656 -15.375 -15.133 1 90.56 151 HIS A N 1
ATOM 1174 C CA . HIS A 1 151 ? -23.344 -16.406 -15.914 1 90.56 151 HIS A CA 1
ATOM 1175 C C . HIS A 1 151 ? -24.344 -17.188 -15.062 1 90.56 151 HIS A C 1
ATOM 1177 O O . HIS A 1 151 ? -25.391 -17.609 -15.555 1 90.56 151 HIS A O 1
ATOM 1183 N N . HIS A 1 152 ? -24.109 -17.516 -13.82 1 86.38 152 HIS A N 1
ATOM 1184 C CA . HIS A 1 152 ? -24.938 -18.359 -12.969 1 86.38 152 HIS A CA 1
ATOM 1185 C C . HIS A 1 152 ? -25.891 -17.5 -12.125 1 86.38 152 HIS A C 1
ATOM 1187 O O . HIS A 1 152 ? -26.797 -18.047 -11.477 1 86.38 152 HIS A O 1
ATOM 1193 N N . GLN A 1 153 ? -26.359 -16.297 -12.43 1 72.19 153 GLN A N 1
ATOM 1194 C CA . GLN A 1 153 ? -27.297 -15.32 -11.914 1 72.19 153 GLN A CA 1
ATOM 1195 C C . GLN A 1 153 ? -27.547 -15.523 -10.422 1 72.19 153 GLN A C 1
ATOM 1197 O O . GLN A 1 153 ? -28.312 -14.773 -9.805 1 72.19 153 GLN A O 1
ATOM 1202 N N . ASP A 1 154 ? -27.062 -16.703 -9.797 1 64.62 154 ASP A N 1
ATOM 1203 C CA . ASP A 1 154 ? -27.422 -16.969 -8.406 1 64.62 154 ASP A CA 1
ATOM 1204 C C . ASP A 1 154 ? -26.484 -16.219 -7.457 1 64.62 154 ASP A C 1
ATOM 1206 O O . ASP A 1 154 ? -25.281 -16.5 -7.434 1 64.62 154 ASP A O 1
ATOM 1210 N N . GLY A 1 155 ? -26.891 -15.086 -6.934 1 67.56 155 GLY A N 1
ATOM 1211 C CA . GLY A 1 155 ? -26.188 -14.188 -6.023 1 67.56 155 GLY A CA 1
ATOM 1212 C C . GLY A 1 155 ? -25.688 -14.883 -4.77 1 67.56 155 GLY A C 1
ATOM 1213 O O . GLY A 1 155 ? -24.703 -14.453 -4.168 1 67.56 155 GLY A O 1
ATOM 1214 N N . ASP A 1 156 ? -26.219 -16.062 -4.461 1 77.31 156 ASP A N 1
ATOM 1215 C CA . ASP A 1 156 ? -25.906 -16.703 -3.18 1 77.31 156 ASP A CA 1
ATOM 1216 C C . ASP A 1 156 ? -24.531 -17.344 -3.207 1 77.31 156 ASP A C 1
ATOM 1218 O O . ASP A 1 156 ? -23.875 -17.469 -2.168 1 77.31 156 ASP A O 1
ATOM 1222 N N . HIS A 1 157 ? -24.031 -17.594 -4.43 1 85.38 157 HIS A N 1
ATOM 1223 C CA . HIS A 1 157 ? -22.781 -18.344 -4.543 1 85.38 157 HIS A CA 1
ATOM 1224 C C . HIS A 1 157 ? -21.578 -17.391 -4.637 1 85.38 157 HIS A C 1
ATOM 1226 O O . HIS A 1 157 ? -20.438 -17.828 -4.484 1 85.38 157 HIS A O 1
ATOM 1232 N N . THR A 1 158 ? -21.859 -16.172 -4.754 1 88.94 158 THR A N 1
ATOM 1233 C CA . THR A 1 158 ? -20.812 -15.219 -5.113 1 88.94 158 THR A CA 1
ATOM 1234 C C . THR A 1 158 ? -19.797 -15.086 -3.98 1 88.94 158 THR A C 1
ATOM 1236 O O . THR A 1 158 ? -18.578 -15.078 -4.223 1 88.94 158 THR A O 1
ATOM 1239 N N . GLN A 1 159 ? -20.25 -15.055 -2.812 1 89.56 159 GLN A N 1
ATOM 1240 C CA . GLN A 1 159 ? -19.359 -14.883 -1.672 1 89.56 159 GLN A CA 1
ATOM 1241 C C . GLN A 1 159 ? -18.406 -16.062 -1.528 1 89.56 159 GLN A C 1
ATOM 1243 O O . GLN A 1 159 ? -17.203 -15.875 -1.32 1 89.56 159 GLN A O 1
ATOM 1248 N N . GLU A 1 160 ? -18.969 -17.188 -1.629 1 92.88 160 GLU A N 1
ATOM 1249 C CA . GLU A 1 160 ? -18.156 -18.406 -1.491 1 92.88 160 GLU A CA 1
ATOM 1250 C C . GLU A 1 160 ? -17.141 -18.516 -2.623 1 92.88 160 GLU A C 1
ATOM 1252 O O . GLU A 1 160 ? -15.969 -18.844 -2.389 1 92.88 160 GLU A O 1
ATOM 1257 N N . VAL A 1 161 ? -17.531 -18.234 -3.824 1 94.69 161 VAL A N 1
ATOM 1258 C CA . VAL A 1 161 ? -16.688 -18.344 -5.008 1 94.69 161 VAL A CA 1
ATOM 1259 C C . VAL A 1 161 ? -15.555 -17.328 -4.934 1 94.69 161 VAL A C 1
ATOM 1261 O O . VAL A 1 161 ? -14.406 -17.656 -5.219 1 94.69 161 VAL A O 1
ATOM 1264 N N . MET A 1 162 ? -15.906 -16.125 -4.438 1 95.06 162 MET A N 1
ATOM 1265 C CA . MET A 1 162 ? -14.906 -15.062 -4.398 1 95.06 162 MET A CA 1
ATOM 1266 C C . MET A 1 162 ? -13.945 -15.266 -3.23 1 95.06 162 MET A C 1
ATOM 1268 O O . MET A 1 162 ? -12.82 -14.758 -3.248 1 95.06 162 MET A O 1
ATOM 1272 N N . SER A 1 163 ? -14.305 -16.031 -2.264 1 94.62 163 SER A N 1
ATOM 1273 C CA . SER A 1 163 ? -13.484 -16.25 -1.073 1 94.62 163 SER A CA 1
ATOM 1274 C C . SER A 1 163 ? -12.266 -17.109 -1.388 1 94.62 163 SER A C 1
ATOM 1276 O O . SER A 1 163 ? -11.305 -17.141 -0.621 1 94.62 163 SER A O 1
ATOM 1278 N N . VAL A 1 164 ? -12.305 -17.797 -2.518 1 96.06 164 VAL A N 1
ATOM 1279 C CA . VAL A 1 164 ? -11.227 -18.719 -2.855 1 96.06 164 VAL A CA 1
ATOM 1280 C C . VAL A 1 164 ? -10.094 -17.969 -3.545 1 96.06 164 VAL A C 1
ATOM 1282 O O . VAL A 1 164 ? -8.992 -18.5 -3.697 1 96.06 164 VAL A O 1
ATOM 1285 N N . VAL A 1 165 ? -10.406 -16.734 -3.967 1 97.5 165 VAL A N 1
ATOM 1286 C CA . VAL A 1 165 ? -9.375 -15.922 -4.609 1 97.5 165 VAL A CA 1
ATOM 1287 C C . VAL A 1 165 ? -8.328 -15.5 -3.578 1 97.5 165 VAL A C 1
ATOM 1289 O O . VAL A 1 165 ? -8.672 -15.062 -2.479 1 97.5 165 VAL A O 1
ATOM 1292 N N . ARG A 1 166 ? -7.105 -15.719 -3.91 1 98 166 ARG A N 1
ATOM 1293 C CA . ARG A 1 166 ? -6.012 -15.289 -3.045 1 98 166 ARG A CA 1
ATOM 1294 C C . ARG A 1 166 ? -5.645 -13.836 -3.307 1 98 166 ARG A C 1
ATOM 1296 O O . ARG A 1 166 ? -4.602 -13.547 -3.896 1 98 166 ARG A O 1
ATOM 1303 N N . LEU A 1 167 ? -6.383 -12.914 -2.744 1 98 167 LEU A N 1
ATOM 1304 C CA . LEU A 1 167 ? -6.316 -11.477 -3.012 1 98 167 LEU A CA 1
ATOM 1305 C C . LEU A 1 167 ? -4.949 -10.922 -2.646 1 98 167 LEU A C 1
ATOM 1307 O O . LEU A 1 167 ? -4.406 -10.078 -3.363 1 98 167 LEU A O 1
ATOM 1311 N N . PRO A 1 168 ? -4.32 -11.391 -1.581 1 97.75 168 PRO A N 1
ATOM 1312 C CA . PRO A 1 168 ? -3.037 -10.82 -1.162 1 97.75 168 PRO A CA 1
ATOM 1313 C C . PRO A 1 168 ? -1.934 -11.023 -2.197 1 97.75 168 PRO A C 1
ATOM 1315 O O . PRO A 1 168 ? -0.875 -10.391 -2.107 1 97.75 168 PRO A O 1
ATOM 1318 N N . LEU A 1 169 ? -2.158 -11.93 -3.105 1 97.25 169 LEU A N 1
ATOM 1319 C CA . LEU A 1 169 ? -1.155 -12.164 -4.141 1 97.25 169 LEU A CA 1
ATOM 1320 C C . LEU A 1 169 ? -1.289 -11.148 -5.266 1 97.25 169 LEU A C 1
ATOM 1322 O O . LEU A 1 169 ? -0.413 -11.055 -6.129 1 97.25 169 LEU A O 1
ATOM 1326 N N . MET A 1 170 ? -2.328 -10.383 -5.277 1 97.31 170 MET A N 1
ATOM 1327 C CA . MET A 1 170 ? -2.521 -9.328 -6.27 1 97.31 170 MET A CA 1
ATOM 1328 C C . MET A 1 170 ? -1.815 -8.047 -5.848 1 97.31 170 MET A C 1
ATOM 1330 O O . MET A 1 170 ? -1.533 -7.848 -4.664 1 97.31 170 MET A O 1
ATOM 1334 N N . THR A 1 171 ? -1.466 -7.273 -6.844 1 96.25 171 THR A N 1
ATOM 1335 C CA . THR A 1 171 ? -0.908 -5.961 -6.535 1 96.25 171 THR A CA 1
ATOM 1336 C C . THR A 1 171 ? -1.983 -5.035 -5.977 1 96.25 171 THR A C 1
ATOM 1338 O O . THR A 1 171 ? -3.178 -5.27 -6.172 1 96.25 171 THR A O 1
ATOM 1341 N N . LEU A 1 172 ? -1.528 -4.062 -5.297 1 96.25 172 LEU A N 1
ATOM 1342 C CA . LEU A 1 172 ? -2.451 -3.074 -4.754 1 96.25 172 LEU A CA 1
ATOM 1343 C C . LEU A 1 172 ? -3.275 -2.432 -5.863 1 96.25 172 LEU A C 1
ATOM 1345 O O . LEU A 1 172 ? -4.488 -2.268 -5.727 1 96.25 172 LEU A O 1
ATOM 1349 N N . THR A 1 173 ? -2.688 -2.088 -6.898 1 97 173 THR A N 1
ATOM 1350 C CA . THR A 1 173 ? -3.352 -1.47 -8.039 1 97 173 THR A CA 1
ATOM 1351 C C . THR A 1 173 ? -4.449 -2.379 -8.586 1 97 173 THR A C 1
ATOM 1353 O O . THR A 1 173 ? -5.547 -1.917 -8.898 1 97 173 THR A O 1
ATOM 1356 N N . GLU A 1 174 ? -4.141 -3.629 -8.68 1 97.62 174 GLU A N 1
ATOM 1357 C CA . GLU A 1 174 ? -5.129 -4.586 -9.164 1 97.62 174 GLU A CA 1
ATOM 1358 C C . GLU A 1 174 ? -6.324 -4.68 -8.219 1 97.62 174 GLU A C 1
ATOM 1360 O O . GLU A 1 174 ? -7.473 -4.734 -8.664 1 97.62 174 GLU A O 1
ATOM 1365 N N . MET A 1 175 ? -6.043 -4.746 -6.965 1 97.88 175 MET A N 1
ATOM 1366 C CA . MET A 1 175 ? -7.113 -4.844 -5.977 1 97.88 175 MET A CA 1
ATOM 1367 C C . MET A 1 175 ? -8.016 -3.617 -6.035 1 97.88 175 MET A C 1
ATOM 1369 O O . MET A 1 175 ? -9.242 -3.742 -6.004 1 97.88 175 MET A O 1
ATOM 1373 N N . LEU A 1 176 ? -7.422 -2.457 -6.203 1 97.62 176 LEU A N 1
ATOM 1374 C CA . LEU A 1 176 ? -8.172 -1.205 -6.117 1 97.62 176 LEU A CA 1
ATOM 1375 C C . LEU A 1 176 ? -8.859 -0.892 -7.438 1 97.62 176 LEU A C 1
ATOM 1377 O O . LEU A 1 176 ? -9.922 -0.261 -7.453 1 97.62 176 LEU A O 1
ATOM 1381 N N . ASN A 1 177 ? -8.367 -1.33 -8.5 1 97.5 177 ASN A N 1
ATOM 1382 C CA . ASN A 1 177 ? -8.891 -0.894 -9.797 1 97.5 177 ASN A CA 1
ATOM 1383 C C . ASN A 1 177 ? -9.57 -2.037 -10.539 1 97.5 177 ASN A C 1
ATOM 1385 O O . ASN A 1 177 ? -10.281 -1.809 -11.523 1 97.5 177 ASN A O 1
ATOM 1389 N N . VAL A 1 178 ? -9.375 -3.201 -10.18 1 97.44 178 VAL A N 1
ATOM 1390 C CA . VAL A 1 178 ? -10.008 -4.34 -10.836 1 97.44 178 VAL A CA 1
ATOM 1391 C C . VAL A 1 178 ? -11 -5 -9.883 1 97.44 178 VAL A C 1
ATOM 1393 O O . VAL A 1 178 ? -12.18 -5.148 -10.211 1 97.44 178 VAL A O 1
ATOM 1396 N N . VAL A 1 179 ? -10.625 -5.34 -8.703 1 97.88 179 VAL A N 1
ATOM 1397 C CA . VAL A 1 179 ? -11.43 -6.105 -7.754 1 97.88 179 VAL A CA 1
ATOM 1398 C C . VAL A 1 179 ? -12.523 -5.211 -7.164 1 97.88 179 VAL A C 1
ATOM 1400 O O . VAL A 1 179 ? -13.703 -5.57 -7.184 1 97.88 179 VAL A O 1
ATOM 1403 N N . ARG A 1 180 ? -12.086 -4.043 -6.703 1 97.31 180 ARG A N 1
ATOM 1404 C CA . ARG A 1 180 ? -13.023 -3.166 -6 1 97.31 180 ARG A CA 1
ATOM 1405 C C . ARG A 1 180 ? -14.18 -2.764 -6.898 1 97.31 180 ARG A C 1
ATOM 1407 O O . ARG A 1 180 ? -15.344 -2.883 -6.512 1 97.31 180 ARG A O 1
ATOM 1414 N N . PRO A 1 181 ? -13.945 -2.336 -8.102 1 96.69 181 PRO A N 1
ATOM 1415 C CA . PRO A 1 181 ? -15.055 -1.894 -8.953 1 96.69 181 PRO A CA 1
ATOM 1416 C C . PRO A 1 181 ? -16.016 -3.027 -9.312 1 96.69 181 PRO A C 1
ATOM 1418 O O . PRO A 1 181 ? -17.125 -2.775 -9.758 1 96.69 181 PRO A O 1
ATOM 1421 N N . SER A 1 182 ? -15.641 -4.297 -9.273 1 94.75 182 SER A N 1
ATOM 1422 C CA . SER A 1 182 ? -16.5 -5.426 -9.586 1 94.75 182 SER A CA 1
ATOM 1423 C C . SER A 1 182 ? -17.688 -5.5 -8.617 1 94.75 182 SER A C 1
ATOM 1425 O O . SER A 1 182 ? -18.75 -6.02 -8.969 1 94.75 182 SER A O 1
ATOM 1427 N N . GLY A 1 183 ? -17.469 -5.059 -7.371 1 93.56 183 GLY A N 1
ATOM 1428 C CA . GLY A 1 183 ? -18.5 -5.07 -6.355 1 93.56 183 GLY A CA 1
ATOM 1429 C C . GLY A 1 183 ? -18.766 -6.449 -5.777 1 93.56 183 GLY A C 1
ATOM 1430 O O . GLY A 1 183 ? -19.719 -6.641 -5.023 1 93.56 183 GLY A O 1
ATOM 1431 N N . LEU A 1 184 ? -17.922 -7.426 -6.102 1 93.94 184 LEU A N 1
ATOM 1432 C CA . LEU A 1 184 ? -18.141 -8.805 -5.699 1 93.94 184 LEU A CA 1
ATOM 1433 C C . LEU A 1 184 ? -17.391 -9.125 -4.406 1 93.94 184 LEU A C 1
ATOM 1435 O O . LEU A 1 184 ? -17.641 -10.148 -3.775 1 93.94 184 LEU A O 1
ATOM 1439 N N . VAL A 1 185 ? -16.484 -8.25 -4.047 1 95.06 185 VAL A N 1
ATOM 1440 C CA . VAL A 1 185 ? -15.719 -8.414 -2.82 1 95.06 185 VAL A CA 1
ATOM 1441 C C . VAL A 1 185 ? -16.016 -7.258 -1.865 1 95.06 185 VAL A C 1
ATOM 1443 O O . VAL A 1 185 ? -16.031 -6.094 -2.275 1 95.06 185 VAL A O 1
ATOM 1446 N N . SER A 1 186 ? -16.25 -7.582 -0.665 1 95.38 186 SER A N 1
ATOM 1447 C CA . SER A 1 186 ? -16.547 -6.551 0.325 1 95.38 186 SER A CA 1
ATOM 1448 C C . SER A 1 186 ? -15.336 -5.676 0.598 1 95.38 186 SER A C 1
ATOM 1450 O O . SER A 1 186 ? -14.195 -6.145 0.531 1 95.38 186 SER A O 1
ATOM 1452 N N . PRO A 1 187 ? -15.57 -4.398 0.887 1 96.25 187 PRO A N 1
ATOM 1453 C CA . PRO A 1 187 ? -14.453 -3.512 1.211 1 96.25 187 PRO A CA 1
ATOM 1454 C C . PRO A 1 187 ? -13.633 -4.008 2.396 1 96.25 187 PRO A C 1
ATOM 1456 O O . PRO A 1 187 ? -12.406 -3.824 2.428 1 96.25 187 PRO A O 1
ATOM 1459 N N . ASP A 1 188 ? -14.234 -4.621 3.318 1 96.62 188 ASP A N 1
ATOM 1460 C CA . ASP A 1 188 ? -13.5 -5.141 4.473 1 96.62 188 ASP A CA 1
ATOM 1461 C C . ASP A 1 188 ? -12.578 -6.289 4.066 1 96.62 188 ASP A C 1
ATOM 1463 O O . ASP A 1 188 ? -11.445 -6.375 4.535 1 96.62 188 ASP A O 1
ATOM 1467 N N . ASP A 1 189 ? -13.117 -7.16 3.23 1 96.25 189 ASP A N 1
ATOM 1468 C CA . ASP A 1 189 ? -12.281 -8.25 2.738 1 96.25 189 ASP A CA 1
ATOM 1469 C C . ASP A 1 189 ? -11.086 -7.719 1.952 1 96.25 189 ASP A C 1
ATOM 1471 O O . ASP A 1 189 ? -9.984 -8.266 2.039 1 96.25 189 ASP A O 1
ATOM 1475 N N . LEU A 1 190 ? -11.391 -6.691 1.225 1 97.12 190 LEU A N 1
ATOM 1476 C CA . LEU A 1 190 ? -10.312 -6.062 0.458 1 97.12 190 LEU A CA 1
ATOM 1477 C C . LEU A 1 190 ? -9.258 -5.469 1.385 1 97.12 190 LEU A C 1
ATOM 1479 O O . LEU A 1 190 ? -8.062 -5.641 1.159 1 97.12 190 LEU A O 1
ATOM 1483 N N . LEU A 1 191 ? -9.703 -4.781 2.369 1 97.94 191 LEU A N 1
ATOM 1484 C CA . LEU A 1 191 ? -8.789 -4.188 3.342 1 97.94 191 LEU A CA 1
ATOM 1485 C C . LEU A 1 191 ? -7.992 -5.266 4.062 1 97.94 191 LEU A C 1
ATOM 1487 O O . LEU A 1 191 ? -6.805 -5.078 4.344 1 97.94 191 LEU A O 1
ATOM 1491 N N . ASP A 1 192 ? -8.648 -6.344 4.367 1 97.62 192 ASP A N 1
ATOM 1492 C CA . ASP A 1 192 ? -7.949 -7.469 4.98 1 97.62 192 ASP A CA 1
ATOM 1493 C C . ASP A 1 192 ? -6.84 -7.988 4.066 1 97.62 192 ASP A C 1
ATOM 1495 O O . ASP A 1 192 ? -5.738 -8.297 4.527 1 97.62 192 ASP A O 1
ATOM 1499 N N . ALA A 1 193 ? -7.137 -8.109 2.842 1 97.88 193 ALA A N 1
ATOM 1500 C CA . ALA A 1 193 ? -6.164 -8.586 1.865 1 97.88 193 ALA A CA 1
ATOM 1501 C C . ALA A 1 193 ? -4.98 -7.625 1.759 1 97.88 193 ALA A C 1
ATOM 1503 O O . ALA A 1 193 ? -3.826 -8.055 1.711 1 97.88 193 ALA A O 1
ATOM 1504 N N . ILE A 1 194 ? -5.309 -6.348 1.713 1 97.81 194 ILE A N 1
ATOM 1505 C CA . ILE A 1 194 ? -4.258 -5.34 1.638 1 97.81 194 ILE A CA 1
ATOM 1506 C C . ILE A 1 194 ? -3.375 -5.418 2.881 1 97.81 194 ILE A C 1
ATOM 1508 O O . ILE A 1 194 ? -2.148 -5.332 2.783 1 97.81 194 ILE A O 1
ATOM 1512 N N . LYS A 1 195 ? -3.977 -5.547 3.977 1 97.38 195 LYS A N 1
ATOM 1513 C CA . LYS A 1 195 ? -3.236 -5.68 5.23 1 97.38 195 LYS A CA 1
ATOM 1514 C C . LYS A 1 195 ? -2.322 -6.902 5.199 1 97.38 195 LYS A C 1
ATOM 1516 O O . LYS A 1 195 ? -1.146 -6.812 5.555 1 97.38 195 LYS A O 1
ATOM 1521 N N . THR A 1 196 ? -2.824 -8.039 4.773 1 97.31 196 THR A N 1
ATOM 1522 C CA . THR A 1 196 ? -2.045 -9.266 4.695 1 97.31 196 THR A CA 1
ATOM 1523 C C . THR A 1 196 ? -0.858 -9.094 3.75 1 97.31 196 THR A C 1
ATOM 1525 O O . THR A 1 196 ? 0.263 -9.492 4.074 1 97.31 196 THR A O 1
ATOM 1528 N N . ARG A 1 197 ? -1.055 -8.508 2.629 1 96 197 ARG A N 1
ATOM 1529 C CA . ARG A 1 197 ? -0.002 -8.297 1.64 1 96 197 ARG A CA 1
ATOM 1530 C C . ARG A 1 197 ? 1.09 -7.387 2.189 1 96 197 ARG A C 1
ATOM 1532 O O . ARG A 1 197 ? 2.277 -7.617 1.954 1 96 197 ARG A O 1
ATOM 1539 N N . SER A 1 198 ? 0.659 -6.398 2.918 1 94.31 198 SER A N 1
ATOM 1540 C CA . SER A 1 198 ? 1.595 -5.375 3.379 1 94.31 198 SER A CA 1
ATOM 1541 C C . SER A 1 198 ? 2.361 -5.844 4.609 1 94.31 198 SER A C 1
ATOM 1543 O O . SER A 1 198 ? 3.523 -5.477 4.801 1 94.31 198 SER A O 1
ATOM 1545 N N . GLU A 1 199 ? 1.818 -6.66 5.391 1 95.19 199 GLU A N 1
ATOM 1546 C CA . GLU A 1 199 ? 2.424 -6.941 6.688 1 95.19 199 GLU A CA 1
ATOM 1547 C C . GLU A 1 199 ? 3.012 -8.352 6.727 1 95.19 199 GLU A C 1
ATOM 1549 O O . GLU A 1 199 ? 3.807 -8.672 7.613 1 95.19 199 GLU A O 1
ATOM 1554 N N . SER A 1 200 ? 2.676 -9.18 5.816 1 94.62 200 SER A N 1
ATOM 1555 C CA . SER A 1 200 ? 3.215 -10.531 5.789 1 94.62 200 SER A CA 1
ATOM 1556 C C . SER A 1 200 ? 4.516 -10.594 4.996 1 94.62 200 SER A C 1
ATOM 1558 O O . SER A 1 200 ? 4.754 -9.766 4.113 1 94.62 200 SER A O 1
ATOM 1560 N N . ARG A 1 201 ? 5.305 -11.625 5.426 1 94.19 201 ARG A N 1
ATOM 1561 C CA . ARG A 1 201 ? 6.465 -11.93 4.594 1 94.19 201 ARG A CA 1
ATOM 1562 C C . ARG A 1 201 ? 6.039 -12.492 3.242 1 94.19 201 ARG A C 1
ATOM 1564 O O . ARG A 1 201 ? 5.094 -13.281 3.158 1 94.19 201 ARG A O 1
ATOM 1571 N N . ASN A 1 202 ? 6.793 -12.109 2.252 1 94.5 202 ASN A N 1
ATOM 1572 C CA . ASN A 1 202 ? 6.457 -12.555 0.904 1 94.5 202 ASN A CA 1
ATOM 1573 C C . ASN A 1 202 ? 6.375 -14.078 0.821 1 94.5 202 ASN A C 1
ATOM 1575 O O . ASN A 1 202 ? 5.438 -14.625 0.24 1 94.5 202 ASN A O 1
ATOM 1579 N N . MET A 1 203 ? 7.262 -14.75 1.415 1 94.31 203 MET A N 1
ATOM 1580 C CA . MET A 1 203 ? 7.352 -16.203 1.315 1 94.31 203 MET A CA 1
ATOM 1581 C C . MET A 1 203 ? 6.281 -16.875 2.166 1 94.31 203 MET A C 1
ATOM 1583 O O . MET A 1 203 ? 6.051 -18.078 2.047 1 94.31 203 MET A O 1
ATOM 1587 N N . ASP A 1 204 ? 5.574 -16.078 2.967 1 94.75 204 ASP A N 1
ATOM 1588 C CA . ASP A 1 204 ? 4.488 -16.625 3.777 1 94.75 204 ASP A CA 1
ATOM 1589 C C . ASP A 1 204 ? 3.154 -16.531 3.041 1 94.75 204 ASP A C 1
ATOM 1591 O O . ASP A 1 204 ? 2.146 -17.062 3.502 1 94.75 204 ASP A O 1
ATOM 1595 N N . LEU A 1 205 ? 3.197 -15.852 1.964 1 95.81 205 LEU A N 1
ATOM 1596 C CA . LEU A 1 205 ? 1.984 -15.766 1.157 1 95.81 205 LEU A CA 1
ATOM 1597 C C . LEU A 1 205 ? 1.71 -17.094 0.453 1 95.81 205 LEU A C 1
ATOM 1599 O O . LEU A 1 205 ? 2.633 -17.875 0.202 1 95.81 205 LEU A O 1
ATOM 1603 N N . ASN A 1 206 ? 0.469 -17.391 0.197 1 95.12 206 ASN A N 1
ATOM 1604 C CA . ASN A 1 206 ? 0.049 -18.656 -0.391 1 95.12 206 ASN A CA 1
ATOM 1605 C C . ASN A 1 206 ? 0.128 -18.609 -1.914 1 95.12 206 ASN A C 1
ATOM 1607 O O . ASN A 1 206 ? -0.899 -18.625 -2.594 1 95.12 206 ASN A O 1
ATOM 1611 N N . TYR A 1 207 ? 1.296 -18.766 -2.463 1 96.19 207 TYR A N 1
ATOM 1612 C CA . TYR A 1 207 ? 1.545 -18.688 -3.896 1 96.19 207 TYR A CA 1
ATOM 1613 C C . TYR A 1 207 ? 1.074 -19.938 -4.613 1 96.19 207 TYR A C 1
ATOM 1615 O O . TYR A 1 207 ? 0.943 -21 -3.996 1 96.19 207 TYR A O 1
ATOM 1623 N N . ARG A 1 208 ? 0.835 -19.656 -5.855 1 95.69 208 ARG A N 1
ATOM 1624 C CA . ARG A 1 208 ? 0.554 -20.781 -6.746 1 95.69 208 ARG A CA 1
ATOM 1625 C C . ARG A 1 208 ? 1.785 -21.156 -7.566 1 95.69 208 ARG A C 1
ATOM 1627 O O . ARG A 1 208 ? 2.662 -20.312 -7.793 1 95.69 208 ARG A O 1
ATOM 1634 N N . GLY A 1 209 ? 1.87 -22.438 -7.859 1 95.44 209 GLY A N 1
ATOM 1635 C CA . GLY A 1 209 ? 2.994 -22.891 -8.664 1 95.44 209 GLY A CA 1
ATOM 1636 C C . GLY A 1 209 ? 2.697 -24.156 -9.445 1 95.44 209 GLY A C 1
ATOM 1637 O O . GLY A 1 209 ? 1.805 -24.922 -9.078 1 95.44 209 GLY A O 1
ATOM 1638 N N . MET A 1 210 ? 3.48 -24.328 -10.461 1 93.12 210 MET A N 1
ATOM 1639 C CA . MET A 1 210 ? 3.318 -25.516 -11.289 1 93.12 210 MET A CA 1
ATOM 1640 C C . MET A 1 210 ? 3.857 -26.75 -10.586 1 93.12 210 MET A C 1
ATOM 1642 O O . MET A 1 210 ? 4.918 -26.703 -9.961 1 93.12 210 MET A O 1
ATOM 1646 N N . LEU A 1 211 ? 3.09 -27.75 -10.664 1 92.75 211 LEU A N 1
ATOM 1647 C CA . LEU A 1 211 ? 3.51 -29.016 -10.094 1 92.75 211 LEU A CA 1
ATOM 1648 C C . LEU A 1 211 ? 3.795 -30.031 -11.203 1 92.75 211 LEU A C 1
ATOM 1650 O O . LEU A 1 211 ? 2.885 -30.438 -11.93 1 92.75 211 LEU A O 1
ATOM 1654 N N . ILE A 1 212 ? 5 -30.391 -11.352 1 89.44 212 ILE A N 1
ATOM 1655 C CA . ILE A 1 212 ? 5.43 -31.422 -12.273 1 89.44 212 ILE A CA 1
ATOM 1656 C C . ILE A 1 212 ? 6.137 -32.531 -11.508 1 89.44 212 ILE A C 1
ATOM 1658 O O . ILE A 1 212 ? 7.352 -32.469 -11.289 1 89.44 212 ILE A O 1
ATOM 1662 N N . PRO A 1 213 ? 5.391 -33.5 -11.242 1 89.12 213 PRO A N 1
ATOM 1663 C CA . PRO A 1 213 ? 5.965 -34.562 -10.406 1 89.12 213 PRO A CA 1
ATOM 1664 C C . PRO A 1 213 ? 7.062 -35.344 -11.117 1 89.12 213 PRO A C 1
ATOM 1666 O O . PRO A 1 213 ? 6.996 -35.531 -12.336 1 89.12 213 PRO A O 1
ATOM 1669 N N . GLU A 1 214 ? 8.102 -35.688 -10.422 1 90.19 214 GLU A N 1
ATOM 1670 C CA . GLU A 1 214 ? 9.141 -36.625 -10.812 1 90.19 214 GLU A CA 1
ATOM 1671 C C . GLU A 1 214 ? 9.938 -36.094 -12.008 1 90.19 214 GLU A C 1
ATOM 1673 O O . GLU A 1 214 ? 10.336 -36.875 -12.883 1 90.19 214 GLU A O 1
ATOM 1678 N N . GLU A 1 215 ? 9.984 -34.875 -12.086 1 89.69 215 GLU A N 1
ATOM 1679 C CA . GLU A 1 215 ? 10.789 -34.25 -13.133 1 89.69 215 GLU A CA 1
ATOM 1680 C C . GLU A 1 215 ? 11.75 -33.219 -12.555 1 89.69 215 GLU A C 1
ATOM 1682 O O . GLU A 1 215 ? 11.398 -32.5 -11.617 1 89.69 215 GLU A O 1
ATOM 1687 N N . ASN A 1 216 ? 12.961 -33.219 -13.094 1 91.31 216 ASN A N 1
ATOM 1688 C CA . ASN A 1 216 ? 13.945 -32.219 -12.703 1 91.31 216 ASN A CA 1
ATOM 1689 C C . ASN A 1 216 ? 13.656 -30.875 -13.328 1 91.31 216 ASN A C 1
ATOM 1691 O O . ASN A 1 216 ? 13.719 -30.719 -14.555 1 91.31 216 ASN A O 1
ATOM 1695 N N . LEU A 1 217 ? 13.398 -29.938 -12.469 1 92.44 217 LEU A N 1
ATOM 1696 C CA . LEU A 1 217 ? 13 -28.625 -12.953 1 92.44 217 LEU A CA 1
ATOM 1697 C C . LEU A 1 217 ? 14.211 -27.719 -13.133 1 92.44 217 LEU A C 1
ATOM 1699 O O . LEU A 1 217 ? 14.125 -26.688 -13.789 1 92.44 217 LEU A O 1
ATOM 1703 N N . ALA A 1 218 ? 15.273 -28.094 -12.516 1 91.56 218 ALA A N 1
ATOM 1704 C CA . ALA A 1 218 ? 16.5 -27.297 -12.617 1 91.56 218 ALA A CA 1
ATOM 1705 C C . ALA A 1 218 ? 17.266 -27.641 -13.883 1 91.56 218 ALA A C 1
ATOM 1707 O O . ALA A 1 218 ? 18.422 -28.094 -13.812 1 91.56 218 ALA A O 1
ATOM 1708 N N . THR A 1 219 ? 16.609 -27.516 -14.938 1 90.88 219 THR A N 1
ATOM 1709 C CA . THR A 1 219 ? 17.219 -27.781 -16.234 1 90.88 219 THR A CA 1
ATOM 1710 C C . THR A 1 219 ? 16.938 -26.641 -17.219 1 90.88 219 THR A C 1
ATOM 1712 O O . THR A 1 219 ? 16.016 -25.844 -17 1 90.88 219 THR A O 1
ATOM 1715 N N . MET A 1 220 ? 17.719 -26.641 -18.234 1 87.56 220 MET A N 1
ATOM 1716 C CA . MET A 1 220 ? 17.516 -25.625 -19.266 1 87.56 220 MET A CA 1
ATOM 1717 C C . MET A 1 220 ? 16.203 -25.844 -20 1 87.56 220 MET A C 1
ATOM 1719 O O . MET A 1 220 ? 15.57 -24.891 -20.453 1 87.56 220 MET A O 1
ATOM 1723 N N . LYS A 1 221 ? 15.867 -27.062 -20.031 1 88.31 221 LYS A N 1
ATOM 1724 C CA . LYS A 1 221 ? 14.609 -27.422 -20.672 1 88.31 221 LYS A CA 1
ATOM 1725 C C . LYS A 1 221 ? 13.43 -26.703 -20.031 1 88.31 221 LYS A C 1
ATOM 1727 O O . LYS A 1 221 ? 12.508 -26.281 -20.719 1 88.31 221 LYS A O 1
ATOM 1732 N N . HIS A 1 222 ? 13.57 -26.562 -18.781 1 90.62 222 HIS A N 1
ATOM 1733 C CA . HIS A 1 222 ? 12.477 -25.953 -18.031 1 90.62 222 HIS A CA 1
ATOM 1734 C C . HIS A 1 222 ? 12.758 -24.484 -17.734 1 90.62 222 HIS A C 1
ATOM 1736 O O . HIS A 1 222 ? 12.062 -23.859 -16.938 1 90.62 222 HIS A O 1
ATOM 1742 N N . GLY A 1 223 ? 13.836 -24 -18.328 1 91.19 223 GLY A N 1
ATOM 1743 C CA . GLY A 1 223 ? 14.133 -22.578 -18.25 1 91.19 223 GLY A CA 1
ATOM 1744 C C . GLY A 1 223 ? 14.922 -22.203 -17.016 1 91.19 223 GLY A C 1
ATOM 1745 O O . GLY A 1 223 ? 14.969 -21.031 -16.641 1 91.19 223 GLY A O 1
ATOM 1746 N N . ALA A 1 224 ? 15.469 -23.094 -16.312 1 93.5 224 ALA A N 1
ATOM 1747 C CA . ALA A 1 224 ? 16.25 -22.812 -15.117 1 93.5 224 ALA A CA 1
ATOM 1748 C C . ALA A 1 224 ? 17.625 -22.25 -15.477 1 93.5 224 ALA A C 1
ATOM 1750 O O . ALA A 1 224 ? 18.188 -22.594 -16.516 1 93.5 224 ALA A O 1
ATOM 1751 N N . GLN A 1 225 ? 18.109 -21.359 -14.609 1 93.69 225 GLN A N 1
ATOM 1752 C CA . GLN A 1 225 ? 19.422 -20.75 -14.836 1 93.69 225 GLN A CA 1
ATOM 1753 C C . GLN A 1 225 ? 20.141 -20.469 -13.516 1 93.69 225 GLN A C 1
ATOM 1755 O O . GLN A 1 225 ? 19.5 -20.203 -12.5 1 93.69 225 GLN A O 1
ATOM 1760 N N . VAL A 1 226 ? 21.453 -20.531 -13.641 1 93.19 226 VAL A N 1
ATOM 1761 C CA . VAL A 1 226 ? 22.25 -20.172 -12.484 1 93.19 226 VAL A CA 1
ATOM 1762 C C . VAL A 1 226 ? 22.562 -18.672 -12.516 1 93.19 226 VAL A C 1
ATOM 1764 O O . VAL A 1 226 ? 23.188 -18.188 -13.445 1 93.19 226 VAL A O 1
ATOM 1767 N N . VAL A 1 227 ? 22.141 -17.969 -11.492 1 92.25 227 VAL A N 1
ATOM 1768 C CA . VAL A 1 227 ? 22.219 -16.516 -11.523 1 92.25 227 VAL A CA 1
ATOM 1769 C C . VAL A 1 227 ? 23.406 -16.047 -10.672 1 92.25 227 VAL A C 1
ATOM 1771 O O . VAL A 1 227 ? 24.016 -15.008 -10.945 1 92.25 227 VAL A O 1
ATOM 1774 N N . LYS A 1 228 ? 23.719 -16.734 -9.703 1 91.25 228 LYS A N 1
ATOM 1775 C CA . LYS A 1 228 ? 24.859 -16.422 -8.852 1 91.25 228 LYS A CA 1
ATOM 1776 C C . LYS A 1 228 ? 25.781 -17.625 -8.711 1 91.25 228 LYS A C 1
ATOM 1778 O O . LYS A 1 228 ? 25.328 -18.766 -8.633 1 91.25 228 LYS A O 1
ATOM 1783 N N . GLY A 1 229 ? 27.016 -17.406 -8.672 1 88 229 GLY A N 1
ATOM 1784 C CA . GLY A 1 229 ? 28.016 -18.453 -8.578 1 88 229 GLY A CA 1
ATOM 1785 C C . GLY A 1 229 ? 29.031 -18.406 -9.703 1 88 229 GLY A C 1
ATOM 1786 O O . GLY A 1 229 ? 28.891 -17.625 -10.641 1 88 229 GLY A O 1
ATOM 1787 N N . GLU A 1 230 ? 30.062 -19.234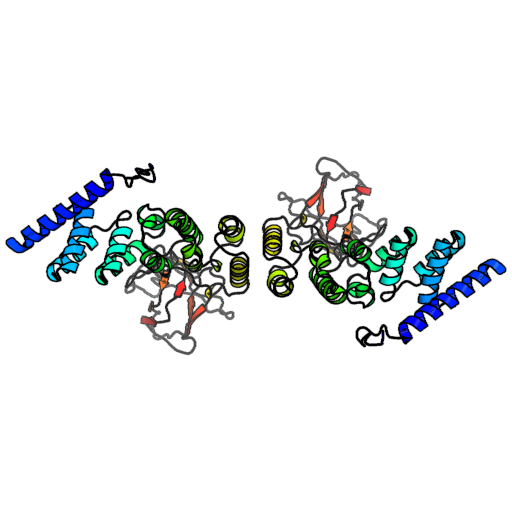 -9.5 1 86.19 230 GLU A N 1
ATOM 1788 C CA . GLU A 1 230 ? 31.078 -19.359 -10.531 1 86.19 230 GLU A CA 1
ATOM 1789 C C . GLU A 1 230 ? 30.844 -20.578 -11.406 1 86.19 230 GLU A C 1
ATOM 1791 O O . GLU A 1 230 ? 30.172 -21.531 -10.977 1 86.19 230 GLU A O 1
ATOM 1796 N N . LEU A 1 231 ? 31.266 -20.531 -12.703 1 82.94 231 LEU A N 1
ATOM 1797 C CA . LEU A 1 231 ? 31.109 -21.641 -13.648 1 82.94 231 LEU A CA 1
ATOM 1798 C C . LEU A 1 231 ? 29.641 -22.062 -13.742 1 82.94 231 LEU A C 1
ATOM 1800 O O . LEU A 1 231 ? 29.328 -23.234 -13.555 1 82.94 231 LEU A O 1
ATOM 1804 N N . LYS A 1 232 ? 28.828 -21.25 -14.125 1 83.88 232 LYS A N 1
ATOM 1805 C CA . LYS A 1 232 ? 27.375 -21.344 -14.023 1 83.88 232 LYS A CA 1
ATOM 1806 C C . LYS A 1 232 ? 26.812 -22.375 -15.008 1 83.88 232 LYS A C 1
ATOM 1808 O O . LYS A 1 232 ? 25.828 -23.047 -14.719 1 83.88 232 LYS A O 1
ATOM 1813 N N . SER A 1 233 ? 27.469 -22.578 -16.031 1 81.06 233 SER A N 1
ATOM 1814 C CA . SER A 1 233 ? 26.938 -23.406 -17.109 1 81.06 233 SER A CA 1
ATOM 1815 C C . SER A 1 233 ? 27.031 -24.891 -16.781 1 81.06 233 SER A C 1
ATOM 1817 O O . SER A 1 233 ? 26.234 -25.688 -17.281 1 81.06 233 SER A O 1
ATOM 1819 N N . ALA A 1 234 ? 27.891 -25.234 -15.883 1 81.31 234 ALA A N 1
ATOM 1820 C CA . ALA A 1 234 ? 28.188 -26.641 -15.633 1 81.31 234 ALA A CA 1
ATOM 1821 C C . ALA A 1 234 ? 27.188 -27.234 -14.641 1 81.31 234 ALA A C 1
ATOM 1823 O O . ALA A 1 234 ? 26.906 -28.438 -14.68 1 81.31 234 ALA A O 1
ATOM 1824 N N . LEU A 1 235 ? 26.594 -26.453 -13.969 1 83.81 235 LEU A N 1
ATOM 1825 C CA . LEU A 1 235 ? 25.812 -26.938 -12.836 1 83.81 235 LEU A CA 1
ATOM 1826 C C . LEU A 1 235 ? 24.516 -27.609 -13.32 1 83.81 235 LEU A C 1
ATOM 1828 O O . LEU A 1 235 ? 24.109 -28.641 -12.789 1 83.81 235 LEU A O 1
ATOM 1832 N N . LEU A 1 236 ? 23.906 -27.031 -14.391 1 85.81 236 LEU A N 1
ATOM 1833 C CA . LEU A 1 236 ? 22.594 -27.531 -14.789 1 85.81 236 LEU A CA 1
ATOM 1834 C C . LEU A 1 236 ? 22.656 -28.266 -16.109 1 85.81 236 LEU A C 1
ATOM 1836 O O . LEU A 1 236 ? 21.641 -28.453 -16.797 1 85.81 236 LEU A O 1
ATOM 1840 N N . ASP A 1 237 ? 23.797 -28.656 -16.516 1 82.31 237 ASP A N 1
ATOM 1841 C CA . ASP A 1 237 ? 23.969 -29.281 -17.812 1 82.31 237 ASP A CA 1
ATOM 1842 C C . ASP A 1 237 ? 23.578 -30.75 -17.781 1 82.31 237 ASP A C 1
ATOM 1844 O O . ASP A 1 237 ? 23.406 -31.391 -18.828 1 82.31 237 ASP A O 1
ATOM 1848 N N . GLY A 1 238 ? 23.391 -31.359 -16.625 1 82 238 GLY A N 1
ATOM 1849 C CA . GLY A 1 238 ? 22.906 -32.719 -16.516 1 82 238 GLY A CA 1
ATOM 1850 C C . GLY A 1 238 ? 24.016 -33.75 -16.438 1 82 238 GLY A C 1
ATOM 1851 O O . GLY A 1 238 ? 23.781 -34.906 -16.141 1 82 238 GLY A O 1
ATOM 1852 N N . ASP A 1 239 ? 25.25 -33.25 -16.641 1 84 239 ASP A N 1
ATOM 1853 C CA . ASP A 1 239 ? 26.391 -34.156 -16.578 1 84 239 ASP A CA 1
ATOM 1854 C C . ASP A 1 239 ? 26.875 -34.344 -15.141 1 84 239 ASP A C 1
ATOM 1856 O O . ASP A 1 239 ? 27.547 -33.469 -14.594 1 84 239 ASP A O 1
ATOM 1860 N N . THR A 1 240 ? 26.641 -35.438 -14.648 1 84.81 240 THR A N 1
ATOM 1861 C CA . THR A 1 240 ? 27.016 -35.688 -13.258 1 84.81 240 THR A CA 1
ATOM 1862 C C . THR A 1 240 ? 28.172 -36.656 -13.172 1 84.81 240 THR A C 1
ATOM 1864 O O . THR A 1 240 ? 28.562 -37.094 -12.086 1 84.81 240 THR A O 1
ATOM 1867 N N . GLN A 1 241 ? 28.688 -36.969 -14.25 1 85.5 241 GLN A N 1
ATOM 1868 C CA . GLN A 1 241 ? 29.719 -38 -14.234 1 85.5 241 GLN A CA 1
ATOM 1869 C C . GLN A 1 241 ? 31.078 -37.406 -14.633 1 85.5 241 GLN A C 1
ATOM 1871 O O . GLN A 1 241 ? 32.125 -37.781 -14.07 1 85.5 241 GLN A O 1
ATOM 1876 N N . ASN A 1 242 ? 30.953 -36.531 -15.609 1 82 242 ASN A N 1
ATOM 1877 C CA . ASN A 1 242 ? 32.188 -36.031 -16.188 1 82 242 ASN A CA 1
ATOM 1878 C C . ASN A 1 242 ? 32.594 -34.688 -15.57 1 82 242 ASN A C 1
ATOM 1880 O O . ASN A 1 242 ? 32.344 -33.625 -16.141 1 82 242 ASN A O 1
ATOM 1884 N N . TYR A 1 243 ? 33.094 -34.688 -14.422 1 81.88 243 TYR A N 1
ATOM 1885 C CA . TYR A 1 243 ? 33.625 -33.469 -13.812 1 81.88 243 TYR A CA 1
ATOM 1886 C C . TYR A 1 243 ? 35 -33.719 -13.18 1 81.88 243 TYR A C 1
ATOM 1888 O O . TYR A 1 243 ? 35.281 -34.844 -12.758 1 81.88 243 TYR A O 1
ATOM 1896 N N . ASP A 1 244 ? 35.812 -32.719 -13.438 1 81.94 244 ASP A N 1
ATOM 1897 C CA . ASP A 1 244 ? 37.156 -32.812 -12.906 1 81.94 244 ASP A CA 1
ATOM 1898 C C . ASP A 1 244 ? 37.562 -31.5 -12.234 1 81.94 244 ASP A C 1
ATOM 1900 O O . ASP A 1 244 ? 36.719 -30.719 -11.836 1 81.94 244 ASP A O 1
ATOM 1904 N N . LEU A 1 245 ? 38.844 -31.391 -11.969 1 77.62 245 LEU A N 1
ATOM 1905 C CA . LEU A 1 245 ? 39.344 -30.281 -11.172 1 77.62 245 LEU A CA 1
ATOM 1906 C C . LEU A 1 245 ? 39.188 -28.969 -11.906 1 77.62 245 LEU A C 1
ATOM 1908 O O . LEU A 1 245 ? 39.156 -27.891 -11.289 1 77.62 245 LEU A O 1
ATOM 1912 N N . ASP A 1 246 ? 38.875 -29.047 -13.133 1 78.19 246 ASP A N 1
ATOM 1913 C CA . ASP A 1 246 ? 38.875 -27.797 -13.898 1 78.19 246 ASP A CA 1
ATOM 1914 C C . ASP A 1 246 ? 37.469 -27.516 -14.461 1 78.19 246 ASP A C 1
ATOM 1916 O O . ASP A 1 246 ? 37.156 -26.359 -14.727 1 78.19 246 ASP A O 1
ATOM 1920 N N . HIS A 1 247 ? 36.844 -28.609 -14.578 1 80.88 247 HIS A N 1
ATOM 1921 C CA . HIS A 1 247 ? 35.594 -28.406 -15.297 1 80.88 247 HIS A CA 1
ATOM 1922 C C . HIS A 1 247 ? 34.438 -29.203 -14.648 1 80.88 247 HIS A C 1
ATOM 1924 O O . HIS A 1 247 ? 34.688 -30.156 -13.906 1 80.88 247 HIS A O 1
ATOM 1930 N N . GLY A 1 248 ? 33.156 -28.688 -14.828 1 79.12 248 GLY A N 1
ATOM 1931 C CA . GLY A 1 248 ? 32 -29.5 -14.539 1 79.12 248 GLY A CA 1
ATOM 1932 C C . GLY A 1 248 ? 31.391 -29.219 -13.18 1 79.12 248 GLY A C 1
ATOM 1933 O O . GLY A 1 248 ? 30.734 -30.062 -12.594 1 79.12 248 GLY A O 1
ATOM 1934 N N . PHE A 1 249 ? 31.781 -28.125 -12.547 1 80.88 249 PHE A N 1
ATOM 1935 C CA . PHE A 1 249 ? 31.219 -27.797 -11.242 1 80.88 249 PHE A CA 1
ATOM 1936 C C . PHE A 1 249 ? 31.016 -26.281 -11.109 1 80.88 249 PHE A C 1
ATOM 1938 O O . PHE A 1 249 ? 31.406 -25.516 -11.992 1 80.88 249 PHE A O 1
ATOM 1945 N N . SER A 1 250 ? 30.219 -25.953 -10.102 1 87.44 250 SER A N 1
ATOM 1946 C CA . SER A 1 250 ? 30.062 -24.562 -9.703 1 87.44 250 SER A CA 1
ATOM 1947 C C . SER A 1 250 ? 30.594 -24.328 -8.297 1 87.44 250 SER A C 1
ATOM 1949 O O . SER A 1 250 ? 30.781 -25.266 -7.531 1 87.44 250 SER A O 1
ATOM 1951 N N . ARG A 1 251 ? 31 -23.109 -8.109 1 85.94 251 ARG A N 1
ATOM 1952 C CA . ARG A 1 251 ? 31.547 -22.797 -6.797 1 85.94 251 ARG A CA 1
ATOM 1953 C C . ARG A 1 251 ? 31.281 -21.359 -6.406 1 85.94 251 ARG A C 1
ATOM 1955 O O . ARG A 1 251 ? 30.766 -20.578 -7.211 1 85.94 251 ARG A O 1
ATOM 1962 N N . HIS A 1 252 ? 31.359 -21.109 -5.141 1 87.06 252 HIS A N 1
ATOM 1963 C CA . HIS A 1 252 ? 31.297 -19.766 -4.605 1 87.06 252 HIS A CA 1
ATOM 1964 C C . HIS A 1 252 ? 32.25 -19.594 -3.43 1 87.06 252 HIS A C 1
ATOM 1966 O O . HIS A 1 252 ? 32.5 -20.547 -2.686 1 87.06 252 HIS A O 1
ATOM 1972 N N . PRO A 1 253 ? 32.781 -18.438 -3.383 1 85.56 253 PRO A N 1
ATOM 1973 C CA . PRO A 1 253 ? 33.656 -18.219 -2.236 1 85.56 253 PRO A CA 1
ATOM 1974 C C . PRO A 1 253 ? 32.906 -18.141 -0.913 1 85.56 253 PRO A C 1
ATOM 1976 O O . PRO A 1 253 ? 31.734 -17.734 -0.882 1 85.56 253 PRO A O 1
ATOM 1979 N N . ILE A 1 254 ? 33.531 -18.719 0.064 1 83.81 254 ILE A N 1
ATOM 1980 C CA . ILE A 1 254 ? 32.938 -18.641 1.396 1 83.81 254 ILE A CA 1
ATOM 1981 C C . ILE A 1 254 ? 33.344 -17.312 2.057 1 83.81 254 ILE A C 1
ATOM 1983 O O . ILE A 1 254 ? 34.531 -17.078 2.291 1 83.81 254 ILE A O 1
ATOM 1987 N N . GLU A 1 255 ? 32.375 -16.453 2.051 1 80.38 255 GLU A N 1
ATOM 1988 C CA . GLU A 1 255 ? 32.656 -15.156 2.652 1 80.38 255 GLU A CA 1
ATOM 1989 C C . GLU A 1 255 ? 32.156 -15.102 4.094 1 80.38 255 GLU A C 1
ATOM 1991 O O . GLU A 1 255 ? 31.312 -15.906 4.496 1 80.38 255 GLU A O 1
ATOM 1996 N N . GLU A 1 256 ? 32.688 -14.094 4.816 1 75.38 256 GLU A N 1
ATOM 1997 C CA . GLU A 1 256 ? 32.344 -13.953 6.227 1 75.38 256 GLU A CA 1
ATOM 1998 C C . GLU A 1 256 ? 30.906 -13.531 6.41 1 75.38 256 GLU A C 1
ATOM 2000 O O . GLU A 1 256 ? 30.25 -13.938 7.371 1 75.38 256 GLU A O 1
ATOM 2005 N N . ASP A 1 257 ? 30.484 -12.836 5.426 1 71.31 257 ASP A N 1
ATOM 2006 C CA . ASP A 1 257 ? 29.141 -12.305 5.613 1 71.31 257 ASP A CA 1
ATOM 2007 C C . ASP A 1 257 ? 28.078 -13.312 5.172 1 71.31 257 ASP A C 1
ATOM 2009 O O . ASP A 1 257 ? 26.891 -13.117 5.418 1 71.31 257 ASP A O 1
ATOM 2013 N N . GLY A 1 258 ? 28.5 -14.391 4.754 1 68.31 258 GLY A N 1
ATOM 2014 C CA . GLY A 1 258 ? 27.594 -15.477 4.406 1 68.31 258 GLY A CA 1
ATOM 2015 C C . GLY A 1 258 ? 26.672 -15.125 3.262 1 68.31 258 GLY A C 1
ATOM 2016 O O . GLY A 1 258 ? 25.672 -15.812 3.033 1 68.31 258 GLY A O 1
ATOM 2017 N N . ARG A 1 259 ? 26.922 -14.023 2.637 1 72.44 259 ARG A N 1
ATOM 2018 C CA . ARG A 1 259 ? 26 -13.539 1.606 1 72.44 259 ARG A CA 1
ATOM 2019 C C . ARG A 1 259 ? 26.297 -14.211 0.265 1 72.44 259 ARG A C 1
ATOM 2021 O O . ARG A 1 259 ? 25.406 -14.297 -0.59 1 72.44 259 ARG A O 1
ATOM 2028 N N . ALA A 1 260 ? 27.438 -14.797 0.197 1 81.94 260 ALA A N 1
ATOM 2029 C CA . ALA A 1 260 ? 27.781 -15.383 -1.095 1 81.94 260 ALA A CA 1
ATOM 2030 C C . ALA A 1 260 ? 27.219 -16.797 -1.218 1 81.94 260 ALA A C 1
ATOM 2032 O O . ALA A 1 260 ? 27.141 -17.531 -0.225 1 81.94 260 ALA A O 1
ATOM 2033 N N . GLY A 1 261 ? 26.562 -17.234 -2.225 1 89.94 261 GLY A N 1
ATOM 2034 C CA . GLY A 1 261 ? 26.016 -18.547 -2.508 1 89.94 261 GLY A CA 1
ATOM 2035 C C . GLY A 1 261 ? 25.734 -18.781 -3.982 1 89.94 261 GLY A C 1
ATOM 2036 O O . GLY A 1 261 ? 26.047 -17.922 -4.816 1 89.94 261 GLY A O 1
ATOM 2037 N N . ILE A 1 262 ? 25.391 -20.031 -4.195 1 92.69 262 ILE A N 1
ATOM 2038 C CA . ILE A 1 262 ? 24.922 -20.359 -5.535 1 92.69 262 ILE A CA 1
ATOM 2039 C C . ILE A 1 262 ? 23.406 -20.188 -5.617 1 92.69 262 ILE A C 1
ATOM 2041 O O . ILE A 1 262 ? 22.688 -20.641 -4.73 1 92.69 262 ILE A O 1
ATOM 2045 N N . GLU A 1 263 ? 23.016 -19.484 -6.609 1 94.38 263 GLU A N 1
ATOM 2046 C CA . GLU A 1 263 ? 21.594 -19.203 -6.77 1 94.38 263 GLU A CA 1
ATOM 2047 C C . GLU A 1 263 ? 21.078 -19.703 -8.117 1 94.38 263 GLU A C 1
ATOM 2049 O O . GLU A 1 263 ? 21.656 -19.375 -9.156 1 94.38 263 GLU A O 1
ATOM 2054 N N . VAL A 1 264 ? 20.109 -20.562 -8.055 1 94.62 264 VAL A N 1
ATOM 2055 C CA . VAL A 1 264 ? 19.453 -21.078 -9.25 1 94.62 264 VAL A CA 1
ATOM 2056 C C . VAL A 1 264 ? 18.062 -20.484 -9.375 1 94.62 264 VAL A C 1
ATOM 2058 O O . VAL A 1 264 ? 17.281 -20.484 -8.422 1 94.62 264 VAL A O 1
ATOM 2061 N N . LYS A 1 265 ? 17.766 -19.953 -10.523 1 96.06 265 LYS A N 1
ATOM 2062 C CA . LYS A 1 265 ? 16.438 -19.406 -10.836 1 96.06 265 LYS A CA 1
ATOM 2063 C C . LYS A 1 265 ? 15.656 -20.359 -11.742 1 96.06 265 LYS A C 1
ATOM 2065 O O . LYS A 1 265 ? 16.125 -20.734 -12.812 1 96.06 265 LYS A O 1
ATOM 2070 N N . LEU A 1 266 ? 14.492 -20.75 -11.266 1 95.19 266 LEU A N 1
ATOM 2071 C CA . LEU A 1 266 ? 13.633 -21.625 -12.062 1 95.19 266 LEU A CA 1
ATOM 2072 C C . LEU A 1 266 ? 12.906 -20.828 -13.141 1 95.19 266 LEU A C 1
ATOM 2074 O O . LEU A 1 266 ? 12.805 -19.609 -13.055 1 95.19 266 LEU A O 1
ATOM 2078 N N . GLY A 1 267 ? 12.461 -21.516 -14.094 1 93.06 267 GLY A N 1
ATOM 2079 C CA . GLY A 1 267 ? 11.805 -20.844 -15.211 1 93.06 267 GLY A CA 1
ATOM 2080 C C . GLY A 1 267 ? 10.453 -20.266 -14.844 1 93.06 267 GLY A C 1
ATOM 2081 O O . GLY A 1 267 ? 10.016 -19.281 -15.438 1 93.06 267 GLY A O 1
ATOM 2082 N N . GLN A 1 268 ? 9.781 -20.891 -14.031 1 93.25 268 GLN A N 1
ATOM 2083 C CA . GLN A 1 268 ? 8.469 -20.453 -13.562 1 93.25 268 GLN A CA 1
ATOM 2084 C C . GLN A 1 268 ? 8.25 -20.875 -12.109 1 93.25 268 GLN A C 1
ATOM 2086 O O . GLN A 1 268 ? 8.922 -21.781 -11.602 1 93.25 268 GLN A O 1
ATOM 2091 N N . PRO A 1 269 ? 7.363 -20.141 -11.477 1 95.5 269 PRO A N 1
ATOM 2092 C CA . PRO A 1 269 ? 7.055 -20.609 -10.125 1 95.5 269 PRO A CA 1
ATOM 2093 C C . PRO A 1 269 ? 6.617 -22.062 -10.078 1 95.5 269 PRO A C 1
ATOM 2095 O O . PRO A 1 269 ? 5.746 -22.484 -10.852 1 95.5 269 PRO A O 1
ATOM 2098 N N . SER A 1 270 ? 7.258 -22.812 -9.234 1 95.94 270 SER A N 1
ATOM 2099 C CA . SER A 1 270 ? 7.004 -24.25 -9.18 1 95.94 270 SER A CA 1
ATOM 2100 C C . SER A 1 270 ? 6.941 -24.75 -7.738 1 95.94 270 SER A C 1
ATOM 2102 O O . SER A 1 270 ? 7.582 -24.188 -6.852 1 95.94 270 SER A O 1
ATOM 2104 N N . ILE A 1 271 ? 6.176 -25.75 -7.578 1 96.38 271 ILE A N 1
ATOM 2105 C CA . ILE A 1 271 ? 6.094 -26.406 -6.281 1 96.38 271 ILE A CA 1
ATOM 2106 C C . ILE A 1 271 ? 7.176 -27.484 -6.18 1 96.38 271 ILE A C 1
ATOM 2108 O O . ILE A 1 271 ? 7.219 -28.406 -6.996 1 96.38 271 ILE A O 1
ATOM 2112 N N . ILE A 1 272 ? 8.023 -27.359 -5.23 1 95.81 272 ILE A N 1
ATOM 2113 C CA . ILE A 1 272 ? 9.094 -28.328 -5.066 1 95.81 272 ILE A CA 1
ATOM 2114 C C . ILE A 1 272 ? 9.148 -28.797 -3.613 1 95.81 272 ILE A C 1
ATOM 2116 O O . ILE A 1 272 ? 8.758 -28.062 -2.703 1 95.81 272 ILE A O 1
ATOM 2120 N N . ASN A 1 273 ? 9.555 -30.031 -3.443 1 96.44 273 ASN A N 1
ATOM 2121 C CA . ASN A 1 273 ? 9.703 -30.578 -2.098 1 96.44 273 ASN A CA 1
ATOM 2122 C C . ASN A 1 273 ? 10.914 -31.5 -2.002 1 96.44 273 ASN A C 1
ATOM 2124 O O . ASN A 1 273 ? 11.133 -32.156 -0.976 1 96.44 273 ASN A O 1
ATOM 2128 N N . HIS A 1 274 ? 11.641 -31.547 -3.115 1 96.19 274 HIS A N 1
ATOM 2129 C CA . HIS A 1 274 ? 12.789 -32.438 -3.176 1 96.19 274 HIS A CA 1
ATOM 2130 C C . HIS A 1 274 ? 13.906 -31.859 -4.035 1 96.19 274 HIS A C 1
ATOM 2132 O O . HIS A 1 274 ? 13.648 -31.344 -5.117 1 96.19 274 HIS A O 1
ATOM 2138 N N . ILE A 1 275 ? 15.156 -31.891 -3.514 1 95.31 275 ILE A N 1
ATOM 2139 C CA . ILE A 1 275 ? 16.328 -31.438 -4.246 1 95.31 275 ILE A CA 1
ATOM 2140 C C . ILE A 1 275 ? 17.438 -32.5 -4.16 1 95.31 275 ILE A C 1
ATOM 2142 O O . ILE A 1 275 ? 17.734 -33 -3.076 1 95.31 275 ILE A O 1
ATOM 2146 N N . ARG A 1 276 ? 17.938 -32.75 -5.285 1 94.44 276 ARG A N 1
ATOM 2147 C CA . ARG A 1 276 ? 19.125 -33.625 -5.352 1 94.44 276 ARG A CA 1
ATOM 2148 C C . ARG A 1 276 ? 20.359 -32.812 -5.695 1 94.44 276 ARG A C 1
ATOM 2150 O O . ARG A 1 276 ? 20.391 -32.125 -6.715 1 94.44 276 ARG A O 1
ATOM 2157 N N . LEU A 1 277 ? 21.328 -32.906 -4.828 1 92.12 277 LEU A N 1
ATOM 2158 C CA . LEU A 1 277 ? 22.547 -32.125 -4.957 1 92.12 277 LEU A CA 1
ATOM 2159 C C . LEU A 1 277 ? 23.781 -33 -4.953 1 92.12 277 LEU A C 1
ATOM 2161 O O . LEU A 1 277 ? 23.891 -33.906 -4.109 1 92.12 277 LEU A O 1
ATOM 2165 N N . LEU A 1 278 ? 24.625 -32.719 -5.98 1 92.31 278 LEU A N 1
ATOM 2166 C CA . LEU A 1 278 ? 25.891 -33.438 -6.008 1 92.31 278 LEU A CA 1
ATOM 2167 C C . LEU A 1 278 ? 27.031 -32.531 -5.555 1 92.31 278 LEU A C 1
ATOM 2169 O O . LEU A 1 278 ? 27.422 -31.625 -6.273 1 92.31 278 LEU A O 1
ATOM 2173 N N . LEU A 1 279 ? 27.516 -32.844 -4.379 1 91.69 279 LEU A N 1
ATOM 2174 C CA . LEU A 1 279 ? 28.688 -32.156 -3.859 1 91.69 279 LEU A CA 1
ATOM 2175 C C . LEU A 1 279 ? 29.969 -32.75 -4.438 1 91.69 279 LEU A C 1
ATOM 2177 O O . LEU A 1 279 ? 30.031 -33.938 -4.758 1 91.69 279 LEU A O 1
ATOM 2181 N N . TRP A 1 280 ? 30.922 -31.781 -4.543 1 87.38 280 TRP A N 1
ATOM 2182 C CA . TRP A 1 280 ? 32.219 -32.25 -5.035 1 87.38 280 TRP A CA 1
ATOM 2183 C C . TRP A 1 280 ? 32.719 -33.406 -4.188 1 87.38 280 TRP A C 1
ATOM 2185 O O . TRP A 1 280 ? 32.812 -33.281 -2.963 1 87.38 280 TRP A O 1
ATOM 2195 N N . ASP A 1 281 ? 33 -34.469 -4.871 1 88.62 281 ASP A N 1
ATOM 2196 C CA . ASP A 1 281 ? 33.406 -35.625 -4.094 1 88.62 281 ASP A CA 1
ATOM 2197 C C . ASP A 1 281 ? 34.656 -36.312 -4.707 1 88.62 281 ASP A C 1
ATOM 2199 O O . ASP A 1 281 ? 34.875 -37.5 -4.484 1 88.62 281 ASP A O 1
ATOM 2203 N N . ARG A 1 282 ? 35.375 -35.719 -5.473 1 87.31 282 ARG A N 1
ATOM 2204 C CA . ARG A 1 282 ? 36.594 -36.281 -6.082 1 87.31 282 ARG A CA 1
ATOM 2205 C C . ARG A 1 282 ? 37.75 -36.25 -5.117 1 87.31 282 ARG A C 1
ATOM 2207 O O . ARG A 1 282 ? 38.812 -36.812 -5.414 1 87.31 282 ARG A O 1
ATOM 2214 N N . ASP A 1 283 ? 37.562 -35.688 -4.02 1 86.25 283 ASP A N 1
ATOM 2215 C CA . ASP A 1 283 ? 38.531 -35.719 -2.924 1 86.25 283 ASP A CA 1
ATOM 2216 C C . ASP A 1 283 ? 37.812 -35.938 -1.587 1 86.25 283 ASP A C 1
ATOM 2218 O O . ASP A 1 283 ? 36.656 -36.312 -1.554 1 86.25 283 ASP A O 1
ATOM 2222 N N . SER A 1 284 ? 38.531 -35.844 -0.465 1 87.88 284 SER A N 1
ATOM 2223 C CA . SER A 1 284 ? 38 -36.219 0.845 1 87.88 284 SER A CA 1
ATOM 2224 C C . SER A 1 284 ? 37.344 -35.031 1.522 1 87.88 284 SER A C 1
ATOM 2226 O O . SER A 1 284 ? 36.906 -35.125 2.672 1 87.88 284 SER A O 1
ATOM 2228 N N . ARG A 1 285 ? 37 -34.031 0.801 1 88.44 285 ARG A N 1
ATOM 2229 C CA . ARG A 1 285 ? 36.406 -32.844 1.415 1 88.44 285 ARG A CA 1
ATOM 2230 C C . ARG A 1 285 ? 34.938 -33.062 1.724 1 88.44 285 ARG A C 1
ATOM 2232 O O . ARG A 1 285 ? 34.25 -33.812 1.038 1 88.44 285 ARG A O 1
ATOM 2239 N N . SER A 1 286 ? 34.594 -32.469 2.891 1 92.38 286 SER A N 1
ATOM 2240 C CA . SER A 1 286 ? 33.188 -32.438 3.291 1 92.38 286 SER A CA 1
ATOM 2241 C C . SER A 1 286 ? 32.656 -31.016 3.305 1 92.38 286 SER A C 1
ATOM 2243 O O . SER A 1 286 ? 33.406 -30.047 3.338 1 92.38 286 SER A O 1
ATOM 2245 N N . TYR A 1 287 ? 31.281 -30.969 3.227 1 93.19 287 TYR A N 1
ATOM 2246 C CA . TYR A 1 287 ? 30.672 -29.656 3.098 1 93.19 287 TYR A CA 1
ATOM 2247 C C . TYR A 1 287 ? 29.531 -29.469 4.102 1 93.19 287 TYR A C 1
ATOM 2249 O O . TYR A 1 287 ? 28.797 -30.422 4.379 1 93.19 287 TYR A O 1
ATOM 2257 N N . SER A 1 288 ? 29.516 -28.375 4.672 1 93.81 288 SER A N 1
ATOM 2258 C CA . SER A 1 288 ? 28.328 -27.891 5.395 1 93.81 288 SER A CA 1
ATOM 2259 C C . SER A 1 288 ? 27.609 -26.812 4.605 1 93.81 288 SER A C 1
ATOM 2261 O O . SER A 1 288 ? 28.234 -25.938 4.012 1 93.81 288 SER A O 1
ATOM 2263 N N . TYR A 1 289 ? 26.25 -27.016 4.527 1 93.06 289 TYR A N 1
ATOM 2264 C CA . TYR A 1 289 ? 25.531 -26.078 3.678 1 93.06 289 TYR A CA 1
ATOM 2265 C C . TYR A 1 289 ? 24.078 -25.922 4.141 1 93.06 289 TYR A C 1
ATOM 2267 O O . TYR A 1 289 ? 23.641 -26.609 5.07 1 93.06 289 TYR A O 1
ATOM 2275 N N . TYR A 1 290 ? 23.469 -24.953 3.625 1 95.06 290 TYR A N 1
ATOM 2276 C CA . TYR A 1 290 ? 22.031 -24.797 3.779 1 95.06 290 TYR A CA 1
ATOM 2277 C C . TYR A 1 290 ? 21.375 -24.391 2.463 1 95.06 290 TYR A C 1
ATOM 2279 O O . TYR A 1 290 ? 22.062 -23.906 1.556 1 95.06 290 TYR A O 1
ATOM 2287 N N . VAL A 1 291 ? 20.141 -24.734 2.346 1 95.81 291 VAL A N 1
ATOM 2288 C CA . VAL A 1 291 ? 19.406 -24.406 1.129 1 95.81 291 VAL A CA 1
ATOM 2289 C C . VAL A 1 291 ? 18.234 -23.484 1.464 1 95.81 291 VAL A C 1
ATOM 2291 O O . VAL A 1 291 ? 17.469 -23.734 2.398 1 95.81 291 VAL A O 1
ATOM 2294 N N . GLU A 1 292 ? 18.172 -22.422 0.683 1 96.19 292 GLU A N 1
ATOM 2295 C CA . GLU A 1 292 ? 17.078 -21.484 0.824 1 96.19 292 GLU A CA 1
ATOM 2296 C C . GLU A 1 292 ? 16.312 -21.312 -0.491 1 96.19 292 GLU A C 1
ATOM 2298 O O . GLU A 1 292 ? 16.875 -21.547 -1.567 1 96.19 292 GLU A O 1
ATOM 2303 N N . VAL A 1 293 ? 15.039 -21.016 -0.313 1 96.62 293 VAL A N 1
ATOM 2304 C CA . VAL A 1 293 ? 14.211 -20.797 -1.49 1 96.62 293 VAL A CA 1
ATOM 2305 C C . VAL A 1 293 ? 13.523 -19.438 -1.391 1 96.62 293 VAL A C 1
ATOM 2307 O O . VAL A 1 293 ? 13.352 -18.906 -0.293 1 96.62 293 VAL A O 1
ATOM 2310 N N . SER A 1 294 ? 13.172 -18.828 -2.545 1 96.75 294 SER A N 1
ATOM 2311 C CA . SER A 1 294 ? 12.547 -17.516 -2.607 1 96.75 294 SER A CA 1
ATOM 2312 C C . SER A 1 294 ? 11.672 -17.375 -3.846 1 96.75 294 SER A C 1
ATOM 2314 O O . SER A 1 294 ? 11.883 -18.062 -4.848 1 96.75 294 SER A O 1
ATOM 2316 N N . MET A 1 295 ? 10.664 -16.516 -3.693 1 95.31 295 MET A N 1
ATOM 2317 C CA . MET A 1 295 ? 9.797 -16.203 -4.828 1 95.31 295 MET A CA 1
ATOM 2318 C C . MET A 1 295 ? 10.266 -14.93 -5.535 1 95.31 295 MET A C 1
ATOM 2320 O O . MET A 1 295 ? 10.086 -14.781 -6.742 1 95.31 295 MET A O 1
ATOM 2324 N N . ASP A 1 296 ? 10.867 -14.016 -4.812 1 92.69 296 ASP A N 1
ATOM 2325 C CA . ASP A 1 296 ? 11.172 -12.695 -5.367 1 92.69 296 ASP A CA 1
ATOM 2326 C C . ASP A 1 296 ? 12.656 -12.367 -5.215 1 92.69 296 ASP A C 1
ATOM 2328 O O . ASP A 1 296 ? 13.078 -11.242 -5.484 1 92.69 296 ASP A O 1
ATOM 2332 N N . GLU A 1 297 ? 13.523 -13.289 -4.652 1 91.44 297 GLU A N 1
ATOM 2333 C CA . GLU A 1 297 ? 14.969 -13.125 -4.477 1 91.44 297 GLU A CA 1
ATOM 2334 C C . GLU A 1 297 ? 15.273 -12.109 -3.379 1 91.44 297 GLU A C 1
ATOM 2336 O O . GLU A 1 297 ? 16.391 -11.586 -3.305 1 91.44 297 GLU A O 1
ATOM 2341 N N . LEU A 1 298 ? 14.297 -11.672 -2.672 1 92.62 298 LEU A N 1
ATOM 2342 C CA . LEU A 1 298 ? 14.484 -10.727 -1.577 1 92.62 298 LEU A CA 1
ATOM 2343 C C . LEU A 1 298 ? 14.203 -11.391 -0.233 1 92.62 298 LEU A C 1
ATOM 2345 O O . LEU A 1 298 ? 14.992 -11.266 0.704 1 92.62 298 LEU A O 1
ATOM 2349 N N . ASP A 1 299 ? 13.109 -12.055 -0.304 1 95.25 299 ASP A N 1
ATOM 2350 C CA . ASP A 1 299 ? 12.742 -12.797 0.9 1 95.25 299 ASP A CA 1
ATOM 2351 C C . ASP A 1 299 ? 13.07 -14.273 0.756 1 95.25 299 ASP A C 1
ATOM 2353 O O . ASP A 1 299 ? 12.531 -14.961 -0.118 1 95.25 299 ASP A O 1
ATOM 2357 N N . TRP A 1 300 ? 13.93 -14.82 1.672 1 95 300 TRP A N 1
ATOM 2358 C CA . TRP A 1 300 ? 14.406 -16.203 1.563 1 95 300 TRP A CA 1
ATOM 2359 C C . TRP A 1 300 ? 13.984 -17.016 2.783 1 95 300 TRP A C 1
ATOM 2361 O O . TRP A 1 300 ? 14.016 -16.516 3.91 1 95 300 TRP A O 1
ATOM 2371 N N . VAL A 1 301 ? 13.617 -18.234 2.518 1 96 301 VAL A N 1
ATOM 2372 C CA . VAL A 1 301 ? 13.258 -19.172 3.58 1 96 301 VAL A CA 1
ATOM 2373 C C . VAL A 1 301 ? 14.141 -20.422 3.5 1 96 301 VAL A C 1
ATOM 2375 O O . VAL A 1 301 ? 14.266 -21.031 2.436 1 96 301 VAL A O 1
ATOM 2378 N N . ARG A 1 302 ? 14.828 -20.703 4.664 1 95.88 302 ARG A N 1
ATOM 2379 C CA . ARG A 1 302 ? 15.672 -21.891 4.727 1 95.88 302 ARG A CA 1
ATOM 2380 C C . ARG A 1 302 ? 14.836 -23.156 4.812 1 95.88 302 ARG A C 1
ATOM 2382 O O . ARG A 1 302 ? 14.039 -23.328 5.738 1 95.88 302 ARG A O 1
ATOM 2389 N N . VAL A 1 303 ? 15 -24.047 3.812 1 96.88 303 VAL A N 1
ATOM 2390 C CA . VAL A 1 303 ? 14.188 -25.266 3.775 1 96.88 303 VAL A CA 1
ATOM 2391 C C . VAL A 1 303 ? 15.023 -26.453 4.254 1 96.88 303 VAL A C 1
ATOM 2393 O O . VAL A 1 303 ? 14.477 -27.453 4.711 1 96.88 303 VAL A O 1
ATOM 2396 N N . VAL A 1 304 ? 16.312 -26.328 4.062 1 96.94 304 VAL A N 1
ATOM 2397 C CA . VAL A 1 304 ? 17.25 -27.344 4.547 1 96.94 304 VAL A CA 1
ATOM 2398 C C . VAL A 1 304 ? 18.406 -26.672 5.289 1 96.94 304 VAL A C 1
ATOM 2400 O O . VAL A 1 304 ? 18.969 -25.688 4.809 1 96.94 304 VAL A O 1
ATOM 2403 N N . ASP A 1 305 ? 18.75 -27.266 6.469 1 96.25 305 ASP A N 1
ATOM 2404 C CA . ASP A 1 305 ? 19.875 -26.75 7.254 1 96.25 305 ASP A CA 1
ATOM 2405 C C . ASP A 1 305 ? 20.859 -27.859 7.625 1 96.25 305 ASP A C 1
ATOM 2407 O O . ASP A 1 305 ? 20.641 -28.578 8.594 1 96.25 305 ASP A O 1
ATOM 2411 N N . HIS A 1 306 ? 21.875 -27.875 6.855 1 95.44 306 HIS A N 1
ATOM 2412 C CA . HIS A 1 306 ? 22.969 -28.812 7.133 1 95.44 306 HIS A CA 1
ATOM 2413 C C . HIS A 1 306 ? 24.234 -28.062 7.52 1 95.44 306 HIS A C 1
ATOM 2415 O O . HIS A 1 306 ? 25.344 -28.5 7.184 1 95.44 306 HIS A O 1
ATOM 2421 N N . SER A 1 307 ? 24.047 -27 8.148 1 91.44 307 SER A N 1
ATOM 2422 C CA . SER A 1 307 ? 25.188 -26.156 8.508 1 91.44 307 SER A CA 1
ATOM 2423 C C . SER A 1 307 ? 26.047 -26.828 9.578 1 91.44 307 SER A C 1
ATOM 2425 O O . SER A 1 307 ? 27.234 -26.516 9.711 1 91.44 307 SER A O 1
ATOM 2427 N N . LYS A 1 308 ? 25.531 -27.688 10.281 1 93.56 308 LYS A N 1
ATOM 2428 C CA . LYS A 1 308 ? 26.266 -28.344 11.367 1 93.56 308 LYS A CA 1
ATOM 2429 C C . LYS A 1 308 ? 26.656 -29.766 11 1 93.56 308 LYS A C 1
ATOM 2431 O O . LYS A 1 308 ? 27.156 -30.516 11.836 1 93.56 308 LYS A O 1
ATOM 2436 N N . HIS A 1 309 ? 26.406 -30.094 9.828 1 93.81 309 HIS A N 1
ATOM 2437 C CA . HIS A 1 309 ? 26.719 -31.438 9.367 1 93.81 309 HIS A CA 1
ATOM 2438 C C . HIS A 1 309 ? 27.734 -31.422 8.242 1 93.81 309 HIS A C 1
ATOM 2440 O O . HIS A 1 309 ? 27.797 -30.469 7.461 1 93.81 309 HIS A O 1
ATOM 2446 N N . LEU A 1 310 ? 28.531 -32.375 8.234 1 94.38 310 LEU A N 1
ATOM 2447 C CA . LEU A 1 310 ? 29.484 -32.562 7.137 1 94.38 310 LEU A CA 1
ATOM 2448 C C . LEU A 1 310 ? 28.922 -33.562 6.113 1 94.38 310 LEU A C 1
ATOM 2450 O O . LEU A 1 310 ? 28.719 -34.719 6.422 1 94.38 310 LEU A O 1
ATOM 2454 N N . CYS A 1 311 ? 28.641 -33.031 5.027 1 95.12 311 CYS A N 1
ATOM 2455 C CA . CYS A 1 311 ? 28 -33.844 3.977 1 95.12 311 CYS A CA 1
ATOM 2456 C C . CYS A 1 311 ? 28.969 -34.094 2.828 1 95.12 311 CYS A C 1
ATOM 2458 O O . CYS A 1 311 ? 29.891 -33.312 2.592 1 95.12 311 CYS A O 1
ATOM 2460 N N . ARG A 1 312 ? 28.75 -35.25 2.141 1 94.5 312 ARG A N 1
ATOM 2461 C CA . ARG A 1 312 ? 29.594 -35.594 1.01 1 94.5 312 ARG A CA 1
ATOM 2462 C C . ARG A 1 312 ? 28.781 -36.25 -0.1 1 94.5 312 ARG A C 1
ATOM 2464 O O . ARG A 1 312 ? 27.797 -36.938 0.17 1 94.5 312 ARG A O 1
ATOM 2471 N N . SER A 1 313 ? 29.219 -36 -1.285 1 93.25 313 SER A N 1
ATOM 2472 C CA . SER A 1 313 ? 28.688 -36.656 -2.473 1 93.25 313 SER A CA 1
ATOM 2473 C C . SER A 1 313 ? 27.203 -36.344 -2.658 1 93.25 313 SER A C 1
ATOM 2475 O O . SER A 1 313 ? 26.766 -35.219 -2.404 1 93.25 313 SER A O 1
ATOM 2477 N N . TRP A 1 314 ? 26.438 -37.312 -3.168 1 94.12 314 TRP A N 1
ATOM 2478 C CA . TRP A 1 314 ? 25.031 -37.062 -3.494 1 94.12 314 TRP A CA 1
ATOM 2479 C C . TRP A 1 314 ? 24.219 -36.812 -2.232 1 94.12 314 TRP A C 1
ATOM 2481 O O . TRP A 1 314 ? 24.312 -37.562 -1.257 1 94.12 314 TRP A O 1
ATOM 2491 N N . GLN A 1 315 ? 23.422 -35.75 -2.291 1 95.12 315 GLN A N 1
ATOM 2492 C CA . GLN A 1 315 ? 22.516 -35.344 -1.218 1 95.12 315 GLN A CA 1
ATOM 2493 C C . GLN A 1 315 ? 21.062 -35.375 -1.694 1 95.12 315 GLN A C 1
ATOM 2495 O O . GLN A 1 315 ? 20.734 -34.812 -2.734 1 95.12 315 GLN A O 1
ATOM 2500 N N . ASN A 1 316 ? 20.234 -36.156 -0.995 1 96.12 316 ASN A N 1
ATOM 2501 C CA . ASN A 1 316 ? 18.797 -36.156 -1.228 1 96.12 316 ASN A CA 1
ATOM 2502 C C . ASN A 1 316 ? 18.062 -35.344 -0.159 1 96.12 316 ASN A C 1
ATOM 2504 O O . ASN A 1 316 ? 17.859 -35.844 0.956 1 96.12 316 ASN A O 1
ATOM 2508 N N . LEU A 1 317 ? 17.625 -34.219 -0.562 1 96.5 317 LEU A N 1
ATOM 2509 C CA . LEU A 1 317 ? 17.062 -33.281 0.399 1 96.5 317 LEU A CA 1
ATOM 2510 C C . LEU A 1 317 ? 15.547 -33.219 0.261 1 96.5 317 LEU A C 1
ATOM 2512 O O . LEU A 1 317 ? 15.031 -32.875 -0.805 1 96.5 317 LEU A O 1
ATOM 2516 N N . TYR A 1 318 ? 14.805 -33.594 1.321 1 96.69 318 TYR A N 1
ATOM 2517 C CA . TYR A 1 318 ? 13.352 -33.531 1.357 1 96.69 318 TYR A CA 1
ATOM 2518 C C . TYR A 1 318 ? 12.883 -32.469 2.336 1 96.69 318 TYR A C 1
ATOM 2520 O O . TYR A 1 318 ? 13.469 -32.281 3.406 1 96.69 318 TYR A O 1
ATOM 2528 N N . PHE A 1 319 ? 11.836 -31.781 2.002 1 96.31 319 PHE A N 1
ATOM 2529 C CA . PHE A 1 319 ? 11.266 -30.734 2.848 1 96.31 319 PHE A CA 1
ATOM 2530 C C . PHE A 1 319 ? 9.797 -30.516 2.518 1 96.31 319 PHE A C 1
ATOM 2532 O O . PHE A 1 319 ? 9.258 -31.141 1.604 1 96.31 319 PHE A O 1
ATOM 2539 N N . THR A 1 320 ? 9.102 -29.719 3.314 1 95.75 320 THR A N 1
ATOM 2540 C CA . THR A 1 320 ? 7.703 -29.406 3.059 1 95.75 320 THR A CA 1
ATOM 2541 C C . THR A 1 320 ? 7.551 -28.672 1.725 1 95.75 320 THR A C 1
ATOM 2543 O O . THR A 1 320 ? 8.352 -27.797 1.392 1 95.75 320 THR A O 1
ATOM 2546 N N . PRO A 1 321 ? 6.562 -29.062 0.99 1 95.38 321 PRO A N 1
ATOM 2547 C CA . PRO A 1 321 ? 6.379 -28.438 -0.322 1 95.38 321 PRO A CA 1
ATOM 2548 C C . PRO A 1 321 ? 6.293 -26.922 -0.242 1 95.38 321 PRO A C 1
ATOM 2550 O O . PRO A 1 321 ? 5.637 -26.391 0.654 1 95.38 321 PRO A O 1
ATOM 2553 N N . ARG A 1 322 ? 6.992 -26.312 -1.158 1 95.88 322 ARG A N 1
ATOM 2554 C CA . ARG A 1 322 ? 7.023 -24.844 -1.237 1 95.88 322 ARG A CA 1
ATOM 2555 C C . ARG A 1 322 ? 7 -24.375 -2.688 1 95.88 322 ARG A C 1
ATOM 2557 O O . ARG A 1 322 ? 7.547 -25.047 -3.57 1 95.88 322 ARG A O 1
ATOM 2564 N N . VAL A 1 323 ? 6.324 -23.297 -2.773 1 96.69 323 VAL A N 1
ATOM 2565 C CA . VAL A 1 323 ? 6.367 -22.656 -4.09 1 96.69 323 VAL A CA 1
ATOM 2566 C C . VAL A 1 323 ? 7.559 -21.703 -4.168 1 96.69 323 VAL A C 1
ATOM 2568 O O . VAL A 1 323 ? 7.746 -20.859 -3.291 1 96.69 323 VAL A O 1
ATOM 2571 N N . CYS A 1 324 ? 8.367 -21.859 -5.195 1 95.5 324 CYS A N 1
ATOM 2572 C CA . CYS A 1 324 ? 9.516 -20.984 -5.34 1 95.5 324 CYS A CA 1
ATOM 2573 C C . CYS A 1 324 ? 9.852 -20.75 -6.809 1 95.5 324 CYS A C 1
ATOM 2575 O O . CYS A 1 324 ? 9.32 -21.453 -7.684 1 95.5 324 CYS A O 1
ATOM 2577 N N . ARG A 1 325 ? 10.734 -19.672 -7.012 1 94.5 325 ARG A N 1
ATOM 2578 C CA . ARG A 1 325 ? 11.172 -19.312 -8.359 1 94.5 325 ARG A CA 1
ATOM 2579 C C . ARG A 1 325 ? 12.656 -19 -8.383 1 94.5 325 ARG A C 1
ATOM 2581 O O . ARG A 1 325 ? 13.133 -18.172 -7.605 1 94.5 325 ARG A O 1
ATOM 2588 N N . MET B 1 1 ? -50.75 14.945 41.25 1 21.86 1 MET B N 1
ATOM 2589 C CA . MET B 1 1 ? -49.812 15.867 41.938 1 21.86 1 MET B CA 1
ATOM 2590 C C . MET B 1 1 ? -48.375 15.43 41.719 1 21.86 1 MET B C 1
ATOM 2592 O O . MET B 1 1 ? -47.5 15.828 42.5 1 21.86 1 MET B O 1
ATOM 2596 N N . ALA B 1 2 ? -47.75 14.531 40.688 1 26.19 2 ALA B N 1
ATOM 2597 C CA . ALA B 1 2 ? -47.188 13.203 40.469 1 26.19 2 ALA B CA 1
ATOM 2598 C C . ALA B 1 2 ? -45.656 13.273 40.281 1 26.19 2 ALA B C 1
ATOM 2600 O O . ALA B 1 2 ? -45.188 14.008 39.438 1 26.19 2 ALA B O 1
ATOM 2601 N N . LEU B 1 3 ? -44.625 12.984 41.344 1 25.86 3 LEU B N 1
ATOM 2602 C CA . LEU B 1 3 ? -43.344 13.195 41.938 1 25.86 3 LEU B CA 1
ATOM 2603 C C . LEU B 1 3 ? -42.219 12.578 41.094 1 25.86 3 LEU B C 1
ATOM 2605 O O . LEU B 1 3 ? -41.094 12.398 41.562 1 25.86 3 LEU B O 1
ATOM 2609 N N . LEU B 1 4 ? -42.344 12.148 39.906 1 25.72 4 LEU B N 1
ATOM 2610 C CA . LEU B 1 4 ? -41.375 11.312 39.188 1 25.72 4 LEU B CA 1
ATOM 2611 C C . LEU B 1 4 ? -40.094 12.102 38.906 1 25.72 4 LEU B C 1
ATOM 2613 O O . LEU B 1 4 ? -40.031 12.844 37.938 1 25.72 4 LEU B O 1
ATOM 2617 N N . PHE B 1 5 ? -39.344 12.797 40 1 26.03 5 PHE B N 1
ATOM 2618 C CA . PHE B 1 5 ? -38.094 13.508 40.219 1 26.03 5 PHE B CA 1
ATOM 2619 C C . PHE B 1 5 ? -36.875 12.617 39.938 1 26.03 5 PHE B C 1
ATOM 2621 O O . PHE B 1 5 ? -35.812 12.758 40.531 1 26.03 5 PHE B O 1
ATOM 2628 N N . GLY B 1 6 ? -36.969 11.578 39.188 1 30.2 6 GLY B N 1
ATOM 2629 C CA . GLY B 1 6 ? -35.844 10.633 39.219 1 30.2 6 GLY B CA 1
ATOM 2630 C C . GLY B 1 6 ? -34.5 11.281 38.906 1 30.2 6 GLY B C 1
ATOM 2631 O O . GLY B 1 6 ? -34.469 12.391 38.344 1 30.2 6 GLY B O 1
ATOM 2632 N N . GLY B 1 7 ? -33.25 10.836 39.5 1 33.66 7 GLY B N 1
ATOM 2633 C CA . GLY B 1 7 ? -31.875 11.148 39.812 1 33.66 7 GLY B CA 1
ATOM 2634 C C . GLY B 1 7 ? -31.031 11.422 38.562 1 33.66 7 GLY B C 1
ATOM 2635 O O . GLY B 1 7 ? -29.906 10.945 38.469 1 33.66 7 GLY B O 1
ATOM 2636 N N . MET B 1 8 ? -31.438 11.664 37.375 1 31.95 8 MET B N 1
ATOM 2637 C CA . MET B 1 8 ? -30.547 11.672 36.219 1 31.95 8 MET B CA 1
ATOM 2638 C C . MET B 1 8 ? -29.406 12.664 36.406 1 31.95 8 MET B C 1
ATOM 2640 O O . MET B 1 8 ? -29.5 13.562 37.25 1 31.95 8 MET B O 1
ATOM 2644 N N . LYS B 1 9 ? -28.438 12.883 35.406 1 36.62 9 LYS B N 1
ATOM 2645 C CA . LYS B 1 9 ? -27.094 13.445 35.438 1 36.62 9 LYS B CA 1
ATOM 2646 C C . LYS B 1 9 ? -27.094 14.844 36.062 1 36.62 9 LYS B C 1
ATOM 2648 O O . LYS B 1 9 ? -27.75 15.758 35.562 1 36.62 9 LYS B O 1
ATOM 2653 N N . GLU B 1 10 ? -27.078 15.055 37.344 1 34.06 10 GLU B N 1
ATOM 2654 C CA . GLU B 1 10 ? -26.812 16.219 38.156 1 34.06 10 GLU B CA 1
ATOM 2655 C C . GLU B 1 10 ? -25.703 17.078 37.562 1 34.06 10 GLU B C 1
ATOM 2657 O O . GLU B 1 10 ? -24.562 16.625 37.406 1 34.06 10 GLU B O 1
ATOM 2662 N N . SER B 1 11 ? -25.844 17.891 36.562 1 38.69 11 SER B N 1
ATOM 2663 C CA . SER B 1 11 ? -24.984 19.047 36.312 1 38.69 11 SER B CA 1
ATOM 2664 C C . SER B 1 11 ? -24.422 19.594 37.625 1 38.69 11 SER B C 1
ATOM 2666 O O . SER B 1 11 ? -25.156 19.859 38.562 1 38.69 11 SER B O 1
ATOM 2668 N N . GLN B 1 12 ? -23.281 19.156 38.094 1 42.84 12 GLN B N 1
ATOM 2669 C CA . GLN B 1 12 ? -22.656 19.5 39.375 1 42.84 12 GLN B CA 1
ATOM 2670 C C . GLN B 1 12 ? -22.906 20.953 39.75 1 42.84 12 GLN B C 1
ATOM 2672 O O . GLN B 1 12 ? -22.625 21.859 38.969 1 42.84 12 GLN B O 1
ATOM 2677 N N . PRO B 1 13 ? -23.75 21.266 40.656 1 48.09 13 PRO B N 1
ATOM 2678 C CA . PRO B 1 13 ? -24.031 22.578 41.25 1 48.09 13 PRO B CA 1
ATOM 2679 C C . PRO B 1 13 ? -22.781 23.453 41.344 1 48.09 13 PRO B C 1
ATOM 2681 O O . PRO B 1 13 ? -22.875 24.672 41.156 1 48.09 13 PRO B O 1
ATOM 2684 N N . GLN B 1 14 ? -21.766 22.859 41.656 1 45.28 14 GLN B N 1
ATOM 2685 C CA . GLN B 1 14 ? -20.547 23.641 41.844 1 45.28 14 GLN B CA 1
ATOM 2686 C C . GLN B 1 14 ? -20.125 24.297 40.531 1 45.28 14 GLN B C 1
ATOM 2688 O O . GLN B 1 14 ? -19.672 25.453 40.531 1 45.28 14 GLN B O 1
ATOM 2693 N N . ALA B 1 15 ? -20.25 23.609 39.406 1 50.81 15 ALA B N 1
ATOM 2694 C CA . ALA B 1 15 ? -19.859 24.203 38.125 1 50.81 15 ALA B CA 1
ATOM 2695 C C . ALA B 1 15 ? -20.812 25.328 37.75 1 50.81 15 ALA B C 1
ATOM 2697 O O . ALA B 1 15 ? -20.391 26.375 37.25 1 50.81 15 ALA B O 1
ATOM 2698 N N . GLU B 1 16 ? -22.125 25.188 38.031 1 52.09 16 GLU B N 1
ATOM 2699 C CA . GLU B 1 16 ? -23.109 26.234 37.75 1 52.09 16 GLU B CA 1
ATOM 2700 C C . GLU B 1 16 ? -22.875 27.453 38.625 1 52.09 16 GLU B C 1
ATOM 2702 O O . GLU B 1 16 ? -22.984 28.594 38.156 1 52.09 16 GLU B O 1
ATOM 2707 N N . VAL B 1 17 ? -22.547 27.266 39.844 1 53 17 VAL B N 1
ATOM 2708 C CA . VAL B 1 17 ? -22.281 28.344 40.781 1 53 17 VAL B CA 1
ATOM 2709 C C . VAL B 1 17 ? -21.031 29.094 40.344 1 53 17 VAL B C 1
ATOM 2711 O O . VAL B 1 17 ? -21 30.328 40.344 1 53 17 VAL B O 1
ATOM 2714 N N . ARG B 1 18 ? -20.047 28.359 40 1 56.84 18 ARG B N 1
ATOM 2715 C CA . ARG B 1 18 ? -18.812 28.984 39.531 1 56.84 18 ARG B CA 1
ATOM 2716 C C . ARG B 1 18 ? -19.031 29.781 38.25 1 56.84 18 ARG B C 1
ATOM 2718 O O . ARG B 1 18 ? -18.484 30.875 38.094 1 56.84 18 ARG B O 1
ATOM 2725 N N . LEU B 1 19 ? -19.922 29.312 37.469 1 62.06 19 LEU B N 1
ATOM 2726 C CA . LEU B 1 19 ? -20.25 30.031 36.25 1 62.06 19 LEU B CA 1
ATOM 2727 C C . LEU B 1 19 ? -21 31.328 36.594 1 62.06 19 LEU B C 1
ATOM 2729 O O . LEU B 1 19 ? -20.75 32.375 35.969 1 62.06 19 LEU B O 1
ATOM 2733 N N . GLU B 1 20 ? -21.844 31.125 37.531 1 68.81 20 GLU B N 1
ATOM 2734 C CA . GLU B 1 20 ? -22.609 32.281 37.938 1 68.81 20 GLU B CA 1
ATOM 2735 C C . GLU B 1 20 ? -21.719 33.344 38.594 1 68.81 20 GLU B C 1
ATOM 2737 O O . GLU B 1 20 ? -21.891 34.531 38.375 1 68.81 20 GLU B O 1
ATOM 2742 N N . GLU B 1 21 ? -20.797 32.844 39.312 1 71.44 21 GLU B N 1
ATOM 2743 C CA . GLU B 1 21 ? -19.859 33.75 39.969 1 71.44 21 GLU B CA 1
ATOM 2744 C C . GLU B 1 21 ? -18.969 34.438 38.938 1 71.44 21 GLU B C 1
ATOM 2746 O O . GLU B 1 21 ? -18.719 35.656 39.031 1 71.44 21 GLU B O 1
ATOM 2751 N N . THR B 1 22 ? -18.562 33.719 38.031 1 79.81 22 THR B N 1
ATOM 2752 C CA . THR B 1 22 ? -17.719 34.281 36.969 1 79.81 22 THR B CA 1
ATOM 2753 C C . THR B 1 22 ? -18.484 35.344 36.188 1 79.81 22 THR B C 1
ATOM 2755 O O . THR B 1 22 ? -17.938 36.406 35.875 1 79.81 22 THR B O 1
ATOM 2758 N N . ARG B 1 23 ? -19.688 35.062 36.094 1 85.56 23 ARG B N 1
ATOM 2759 C CA . ARG B 1 23 ? -20.516 36.031 35.375 1 85.56 23 ARG B CA 1
ATOM 2760 C C . ARG B 1 23 ? -20.719 37.312 36.188 1 85.56 23 ARG B C 1
ATOM 2762 O O . ARG B 1 23 ? -20.703 38.406 35.656 1 85.56 23 ARG B O 1
ATOM 2769 N N . ALA B 1 24 ? -20.812 37.062 37.438 1 87 24 ALA B N 1
ATOM 2770 C CA . ALA B 1 24 ? -21.016 38.219 38.344 1 87 24 ALA B CA 1
ATOM 2771 C C . ALA B 1 24 ? -19.766 39.062 38.406 1 87 24 ALA B C 1
ATOM 2773 O O . ALA B 1 24 ? -19.859 40.312 38.406 1 87 24 ALA B O 1
ATOM 2774 N N . GLU B 1 25 ? -18.734 38.438 38.5 1 89.75 25 GLU B N 1
ATOM 2775 C CA . GLU B 1 25 ? -17.469 39.188 38.531 1 89.75 25 GLU B CA 1
ATOM 2776 C C . GLU B 1 25 ? -17.234 39.969 37.25 1 89.75 25 GLU B C 1
ATOM 2778 O O . GLU B 1 25 ? -16.797 41.125 37.281 1 89.75 25 GLU B O 1
ATOM 2783 N N . ALA B 1 26 ? -17.516 39.375 36.188 1 91.81 26 ALA B N 1
ATOM 2784 C CA . ALA B 1 26 ? -17.375 40.031 34.906 1 91.81 26 ALA B CA 1
ATOM 2785 C C . ALA B 1 26 ? -18.297 41.25 34.812 1 91.81 26 ALA B C 1
ATOM 2787 O O . ALA B 1 26 ? -17.891 42.312 34.312 1 91.81 26 ALA B O 1
ATOM 2788 N N . PHE B 1 27 ? -19.453 41.062 35.375 1 91.38 27 PHE B N 1
ATOM 2789 C CA . PHE B 1 27 ? -20.422 42.156 35.312 1 91.38 27 PHE B CA 1
ATOM 2790 C C . PHE B 1 27 ? -19.969 43.312 36.219 1 91.38 27 PHE B C 1
ATOM 2792 O O . PHE B 1 27 ? -20.109 44.469 35.875 1 91.38 27 PHE B O 1
ATOM 2799 N N . SER B 1 28 ? -19.453 42.969 37.344 1 91.44 28 SER B N 1
ATOM 2800 C CA . SER B 1 28 ? -18.906 43.969 38.219 1 91.44 28 SER B CA 1
ATOM 2801 C C . SER B 1 28 ? -17.766 44.75 37.562 1 91.44 28 SER B C 1
ATOM 2803 O O . SER B 1 28 ? -17.656 45.969 37.719 1 91.44 28 SER B O 1
ATOM 2805 N N . MET B 1 29 ? -17 44.031 36.938 1 91.81 29 MET B N 1
ATOM 2806 C CA . MET B 1 29 ? -15.898 44.656 36.188 1 91.81 29 MET B CA 1
ATOM 2807 C C . MET B 1 29 ? -16.422 45.625 35.125 1 91.81 29 MET B C 1
ATOM 2809 O O . MET B 1 29 ? -15.867 46.688 34.938 1 91.81 29 MET B O 1
ATOM 2813 N N . LEU B 1 30 ? -17.453 45.312 34.5 1 92 30 LEU B N 1
ATOM 2814 C CA . LEU B 1 30 ? -18.078 46.156 33.469 1 92 30 LEU B CA 1
ATOM 2815 C C . LEU B 1 30 ? -18.641 47.438 34.094 1 92 30 LEU B C 1
ATOM 2817 O O . LEU B 1 30 ? -18.422 48.5 33.562 1 92 30 LEU B O 1
ATOM 2821 N N . LEU B 1 31 ? -19.312 47.188 35.188 1 91.44 31 LEU B N 1
ATOM 2822 C CA . LEU B 1 31 ? -19.891 48.344 35.875 1 91.44 31 LEU B CA 1
ATOM 2823 C C . LEU B 1 31 ? -18.812 49.312 36.312 1 91.44 31 LEU B C 1
ATOM 2825 O O . LEU B 1 31 ? -18.984 50.531 36.156 1 91.44 31 LEU B O 1
ATOM 2829 N N . ASN B 1 32 ? -17.844 48.781 36.844 1 91.5 32 ASN B N 1
ATOM 2830 C CA . ASN B 1 32 ? -16.719 49.625 37.25 1 91.5 32 ASN B CA 1
ATOM 2831 C C . ASN B 1 32 ? -16.141 50.375 36.031 1 91.5 32 ASN B C 1
ATOM 2833 O O . ASN B 1 32 ? -15.789 51.562 36.156 1 91.5 32 ASN B O 1
ATOM 2837 N N . TYR B 1 33 ? -15.961 49.719 34.969 1 91.38 33 TYR B N 1
ATOM 2838 C CA . TYR B 1 33 ? -15.477 50.344 33.75 1 91.38 33 TYR B CA 1
ATOM 2839 C C . TYR B 1 33 ? -16.422 51.469 33.281 1 91.38 33 TYR B C 1
ATOM 2841 O O . TYR B 1 33 ? -15.992 52.531 32.875 1 91.38 33 TYR B O 1
ATOM 2849 N N . LEU B 1 34 ? -17.688 51.25 33.406 1 90.44 34 LEU B N 1
ATOM 2850 C CA . LEU B 1 34 ? -18.672 52.219 32.969 1 90.44 34 LEU B CA 1
ATOM 2851 C C . LEU B 1 34 ? -18.641 53.469 33.844 1 90.44 34 LEU B C 1
ATOM 2853 O O . LEU B 1 34 ? -18.891 54.594 33.375 1 90.44 34 LEU B O 1
ATOM 2857 N N . TYR B 1 35 ? -18.25 53.125 35.031 1 92.25 35 TYR B N 1
ATOM 2858 C CA . TYR B 1 35 ? -18.234 54.219 36 1 92.25 35 TYR B CA 1
ATOM 2859 C C . TYR B 1 35 ? -16.906 54.969 35.969 1 92.25 35 TYR B C 1
ATOM 2861 O O . TYR B 1 35 ? -16.875 56.188 36.094 1 92.25 35 TYR B O 1
ATOM 2869 N N . THR B 1 36 ? -15.766 54.312 35.875 1 91.12 36 THR B N 1
ATOM 2870 C CA . THR B 1 36 ? -14.438 54.906 36 1 91.12 36 THR B CA 1
ATOM 2871 C C . THR B 1 36 ? -13.758 55.062 34.656 1 91.12 36 THR B C 1
ATOM 2873 O O . THR B 1 36 ? -12.789 55.812 34.5 1 91.12 36 THR B O 1
ATOM 2876 N N . GLY B 1 37 ? -14.195 54.375 33.656 1 87.81 37 GLY B N 1
ATOM 2877 C CA . GLY B 1 37 ? -13.555 54.375 32.344 1 87.81 37 GLY B CA 1
ATOM 2878 C C . GLY B 1 37 ? -12.305 53.531 32.312 1 87.81 37 GLY B C 1
ATOM 2879 O O . GLY B 1 37 ? -11.562 53.531 31.312 1 87.81 37 GLY B O 1
ATOM 2880 N N . ARG B 1 38 ? -12.031 52.844 33.438 1 90 38 ARG B N 1
ATOM 2881 C CA . ARG B 1 38 ? -10.82 52.031 33.531 1 90 38 ARG B CA 1
ATOM 2882 C C . ARG B 1 38 ? -11.156 50.594 33.875 1 90 38 ARG B C 1
ATOM 2884 O O . ARG B 1 38 ? -12.062 50.344 34.688 1 90 38 ARG B O 1
ATOM 2891 N N . ALA B 1 39 ? -10.484 49.656 33.125 1 88.12 39 ALA B N 1
ATOM 2892 C CA . ALA B 1 39 ? -10.617 48.219 33.438 1 88.12 39 ALA B CA 1
ATOM 2893 C C . ALA B 1 39 ? -9.25 47.594 33.719 1 88.12 39 ALA B C 1
ATOM 2895 O O . ALA B 1 39 ? -8.297 47.812 32.969 1 88.12 39 ALA B O 1
ATOM 2896 N N . SER B 1 40 ? -9.141 46.938 34.844 1 89.12 40 SER B N 1
ATOM 2897 C CA . SER B 1 40 ? -7.906 46.25 35.156 1 89.12 40 SER B CA 1
ATOM 2898 C C . SER B 1 40 ? -7.93 44.812 34.656 1 89.12 40 SER B C 1
ATOM 2900 O O . SER B 1 40 ? -8.344 43.875 35.375 1 89.12 40 SER B O 1
ATOM 2902 N N . LEU B 1 41 ? -7.395 44.562 33.531 1 91 41 LEU B N 1
ATOM 2903 C CA . LEU B 1 41 ? -7.461 43.25 32.875 1 91 41 LEU B CA 1
ATOM 2904 C C . LEU B 1 41 ? -6.414 42.281 33.438 1 91 41 LEU B C 1
ATOM 2906 O O . LEU B 1 41 ? -6.66 41.094 33.531 1 91 41 LEU B O 1
ATOM 2910 N N . SER B 1 42 ? -5.227 42.75 33.844 1 90.94 42 SER B N 1
ATOM 2911 C CA . SER B 1 42 ? -4.109 41.938 34.312 1 90.94 42 SER B CA 1
ATOM 2912 C C . SER B 1 42 ? -4.441 41.219 35.625 1 90.94 42 SER B C 1
ATOM 2914 O O . SER B 1 42 ? -3.879 40.188 35.938 1 90.94 42 SER B O 1
ATOM 2916 N N . SER B 1 43 ? -5.414 41.75 36.312 1 87.62 43 SER B N 1
ATOM 2917 C CA . SER B 1 43 ? -5.738 41.219 37.625 1 87.62 43 SER B CA 1
ATOM 2918 C C . SER B 1 43 ? -6.898 40.219 37.562 1 87.62 43 SER B C 1
ATOM 2920 O O . SER B 1 43 ? -7.148 39.469 38.5 1 87.62 43 SER B O 1
ATOM 2922 N N . ALA B 1 44 ? -7.535 40.125 36.406 1 88.38 44 ALA B N 1
ATOM 2923 C CA . ALA B 1 44 ? -8.719 39.25 36.25 1 88.38 44 ALA B CA 1
ATOM 2924 C C . ALA B 1 44 ? -8.328 37.844 35.812 1 88.38 44 ALA B C 1
ATOM 2926 O O . ALA B 1 44 ? -7.332 37.656 35.125 1 88.38 44 ALA B O 1
ATOM 2927 N N . ARG B 1 45 ? -9.047 36.906 36.375 1 89.12 45 ARG B N 1
ATOM 2928 C CA . ARG B 1 45 ? -8.875 35.531 35.938 1 89.12 45 ARG B CA 1
ATOM 2929 C C . ARG B 1 45 ? -9.258 35.344 34.5 1 89.12 45 ARG B C 1
ATOM 2931 O O . ARG B 1 45 ? -10.117 36.062 33.969 1 89.12 45 ARG B O 1
ATOM 2938 N N . GLU B 1 46 ? -8.711 34.469 33.844 1 88.44 46 GLU B N 1
ATOM 2939 C CA . GLU B 1 46 ? -8.906 34.219 32.438 1 88.44 46 GLU B CA 1
ATOM 2940 C C . GLU B 1 46 ? -10.375 33.938 32.125 1 88.44 46 GLU B C 1
ATOM 2942 O O . GLU B 1 46 ? -10.906 34.469 31.125 1 88.44 46 GLU B O 1
ATOM 2947 N N . GLU B 1 47 ? -11.031 33.188 32.938 1 88.62 47 GLU B N 1
ATOM 2948 C CA . GLU B 1 47 ? -12.438 32.844 32.719 1 88.62 47 GLU B CA 1
ATOM 2949 C C . GLU B 1 47 ? -13.305 34.094 32.812 1 88.62 47 GLU B C 1
ATOM 2951 O O . GLU B 1 47 ? -14.289 34.25 32.062 1 88.62 47 GLU B O 1
ATOM 2956 N N . VAL B 1 48 ? -12.938 34.906 33.719 1 91.25 48 VAL B N 1
ATOM 2957 C CA . VAL B 1 48 ? -13.664 36.156 33.906 1 91.25 48 VAL B CA 1
ATOM 2958 C C . VAL B 1 48 ? -13.461 37.062 32.688 1 91.25 48 VAL B C 1
ATOM 2960 O O . VAL B 1 48 ? -14.398 37.688 32.219 1 91.25 48 VAL B O 1
ATOM 2963 N N . LEU B 1 49 ? -12.242 37.062 32.219 1 92.69 49 LEU B N 1
ATOM 2964 C CA . LEU B 1 49 ? -11.914 37.875 31.047 1 92.69 49 LEU B CA 1
ATOM 2965 C C . LEU B 1 49 ? -12.75 37.469 29.844 1 92.69 49 LEU B C 1
ATOM 2967 O O . LEU B 1 49 ? -13.18 38.312 29.062 1 92.69 49 LEU B O 1
ATOM 2971 N N . LEU B 1 50 ? -13 36.25 29.703 1 93.19 50 LEU B N 1
ATOM 2972 C CA . LEU B 1 50 ? -13.789 35.75 28.578 1 93.19 50 LEU B CA 1
ATOM 2973 C C . LEU B 1 50 ? -15.25 36.188 28.703 1 93.19 50 LEU B C 1
ATOM 2975 O O . LEU B 1 50 ? -15.859 36.594 27.703 1 93.19 50 LEU B O 1
ATOM 2979 N N . ASP B 1 51 ? -15.758 36.094 29.859 1 91.69 51 ASP B N 1
ATOM 2980 C CA . ASP B 1 51 ? -17.109 36.562 30.109 1 91.69 51 ASP B CA 1
ATOM 2981 C C . ASP B 1 51 ? -17.188 38.094 29.891 1 91.69 51 ASP B C 1
ATOM 2983 O O . ASP B 1 51 ? -18.188 38.594 29.375 1 91.69 51 ASP B O 1
ATOM 2987 N N . PHE B 1 52 ? -16.141 38.688 30.422 1 93.94 52 PHE B N 1
ATOM 2988 C CA . PHE B 1 52 ? -16.047 40.125 30.266 1 93.94 52 PHE B CA 1
ATOM 2989 C C . PHE B 1 52 ? -16.047 40.531 28.797 1 93.94 52 PHE B C 1
ATOM 2991 O O . PHE B 1 52 ? -16.734 41.469 28.406 1 93.94 52 PHE B O 1
ATOM 2998 N N . LEU B 1 53 ? -15.328 39.812 28 1 93.69 53 LEU B N 1
ATOM 2999 C CA . LEU B 1 53 ? -15.312 40.031 26.562 1 93.69 53 LEU B CA 1
ATOM 3000 C C . LEU B 1 53 ? -16.688 39.812 25.969 1 93.69 53 LEU B C 1
ATOM 3002 O O . LEU B 1 53 ? -17.141 40.594 25.109 1 93.69 53 LEU B O 1
ATOM 3006 N N . GLY B 1 54 ? -17.391 38.875 26.438 1 91.69 54 GLY B N 1
ATOM 3007 C CA . GLY B 1 54 ? -18.75 38.625 25.984 1 91.69 54 GLY B CA 1
ATOM 3008 C C . GLY B 1 54 ? -19.703 39.75 26.297 1 91.69 54 GLY B C 1
ATOM 3009 O O . GLY B 1 54 ? -20.531 40.125 25.469 1 91.69 54 GLY B O 1
ATOM 3010 N N . LEU B 1 55 ? -19.547 40.219 27.438 1 91.88 55 LEU B N 1
ATOM 3011 C CA . LEU B 1 55 ? -20.375 41.344 27.844 1 91.88 55 LEU B CA 1
ATOM 3012 C C . LEU B 1 55 ? -20.062 42.562 27 1 91.88 55 LEU B C 1
ATOM 3014 O O . LEU B 1 55 ? -20.984 43.281 26.562 1 91.88 55 LEU B O 1
ATOM 3018 N N . ALA B 1 56 ? -18.766 42.812 26.859 1 92.56 56 ALA B N 1
ATOM 3019 C CA . ALA B 1 56 ? -18.344 43.938 26.031 1 92.56 56 ALA B CA 1
ATOM 3020 C C . ALA B 1 56 ? -18.938 43.812 24.625 1 92.56 56 ALA B C 1
ATOM 3022 O O . ALA B 1 56 ? -19.375 44.812 24.047 1 92.56 56 ALA B O 1
ATOM 3023 N N . HIS B 1 57 ? -19 42.656 24.078 1 92.56 57 HIS B N 1
ATOM 3024 C CA . HIS B 1 57 ? -19.578 42.406 22.766 1 92.56 57 HIS B CA 1
ATOM 3025 C C . HIS B 1 57 ? -21.094 42.594 22.781 1 92.56 57 HIS B C 1
ATOM 3027 O O . HIS B 1 57 ? -21.641 43.281 21.891 1 92.56 57 HIS B O 1
ATOM 3033 N N . ARG B 1 58 ? -21.719 42.094 23.766 1 91.69 58 ARG B N 1
ATOM 3034 C CA . ARG B 1 58 ? -23.172 42.156 23.891 1 91.69 58 ARG B CA 1
ATOM 3035 C C . ARG B 1 58 ? -23.656 43.594 23.969 1 91.69 58 ARG B C 1
ATOM 3037 O O . ARG B 1 58 ? -24.672 43.969 23.375 1 91.69 58 ARG B O 1
ATOM 3044 N N . TYR B 1 59 ? -22.938 44.406 24.719 1 92.38 59 TYR B N 1
ATOM 3045 C CA . TYR B 1 59 ? -23.359 45.781 24.953 1 92.38 59 TYR B CA 1
ATOM 3046 C C . TYR B 1 59 ? -22.734 46.719 23.922 1 92.38 59 TYR B C 1
ATOM 3048 O O . TYR B 1 59 ? -22.906 47.938 24.016 1 92.38 59 TYR B O 1
ATOM 3056 N N . GLY B 1 60 ? -21.922 46.281 23.016 1 91.81 60 GLY B N 1
ATOM 3057 C CA . GLY B 1 60 ? -21.375 47.031 21.906 1 91.81 60 GLY B CA 1
ATOM 3058 C C . GLY B 1 60 ? -20.281 48 22.328 1 91.81 60 GLY B C 1
ATOM 3059 O O . GLY B 1 60 ? -20.188 49.094 21.781 1 91.81 60 GLY B O 1
ATOM 3060 N N . LEU B 1 61 ? -19.562 47.688 23.359 1 92.62 61 LEU B N 1
ATOM 3061 C CA . LEU B 1 61 ? -18.453 48.5 23.828 1 92.62 61 LEU B CA 1
ATOM 3062 C C . LEU B 1 61 ? -17.172 48.156 23.078 1 92.62 61 LEU B C 1
ATOM 3064 O O . LEU B 1 61 ? -16.297 47.5 23.625 1 92.62 61 LEU B O 1
ATOM 3068 N N . GLN B 1 62 ? -16.938 48.75 21.969 1 92.56 62 GLN B N 1
ATOM 3069 C CA . GLN B 1 62 ? -15.906 48.375 21.016 1 92.56 62 GLN B CA 1
ATOM 3070 C C . GLN B 1 62 ? -14.516 48.594 21.594 1 92.56 62 GLN B C 1
ATOM 3072 O O . GLN B 1 62 ? -13.641 47.75 21.5 1 92.56 62 GLN B O 1
ATOM 3077 N N . PRO B 1 63 ? -14.32 49.75 22.219 1 92.25 63 PRO B N 1
ATOM 3078 C CA . PRO B 1 63 ? -12.992 49.969 22.797 1 92.25 63 PRO B CA 1
ATOM 3079 C C . PRO B 1 63 ? -12.617 48.938 23.844 1 92.25 63 PRO B C 1
ATOM 3081 O O . PRO B 1 63 ? -11.469 48.5 23.922 1 92.25 63 PRO B O 1
ATOM 3084 N N . LEU B 1 64 ? -13.562 48.625 24.578 1 92.31 64 LEU B N 1
ATOM 3085 C CA . LEU B 1 64 ? -13.344 47.625 25.625 1 92.31 64 LEU B CA 1
ATOM 3086 C C . LEU B 1 64 ? -13.102 46.25 25.031 1 92.31 64 LEU B C 1
ATOM 3088 O O . LEU B 1 64 ? -12.242 45.5 25.5 1 92.31 64 LEU B O 1
ATOM 3092 N N . GLU B 1 65 ? -13.875 45.875 24.047 1 93.62 65 GLU B N 1
ATOM 3093 C CA . GLU B 1 65 ? -13.711 44.625 23.328 1 93.62 65 GLU B CA 1
ATOM 3094 C C . GLU B 1 65 ? -12.312 44.5 22.719 1 93.62 65 GLU B C 1
ATOM 3096 O O . GLU B 1 65 ? -11.641 43.5 22.859 1 93.62 65 GLU B O 1
ATOM 3101 N N . ASP B 1 66 ? -11.867 45.594 22.156 1 94 66 ASP B N 1
ATOM 3102 C CA . ASP B 1 66 ? -10.555 45.625 21.516 1 94 66 ASP B CA 1
ATOM 3103 C C . ASP B 1 66 ? -9.438 45.469 22.562 1 94 66 ASP B C 1
ATOM 3105 O O . ASP B 1 66 ? -8.5 44.719 22.359 1 94 66 ASP B O 1
ATOM 3109 N N . SER B 1 67 ? -9.594 46.219 23.625 1 93.31 67 SER B N 1
ATOM 3110 C CA . SER B 1 67 ? -8.586 46.156 24.672 1 93.31 67 SER B CA 1
ATOM 3111 C C . SER B 1 67 ? -8.508 44.781 25.312 1 93.31 67 SER B C 1
ATOM 3113 O O . SER B 1 67 ? -7.414 44.281 25.578 1 93.31 67 SER B O 1
ATOM 3115 N N . THR B 1 68 ? -9.609 44.25 25.578 1 94.5 68 THR B N 1
ATOM 3116 C CA . THR B 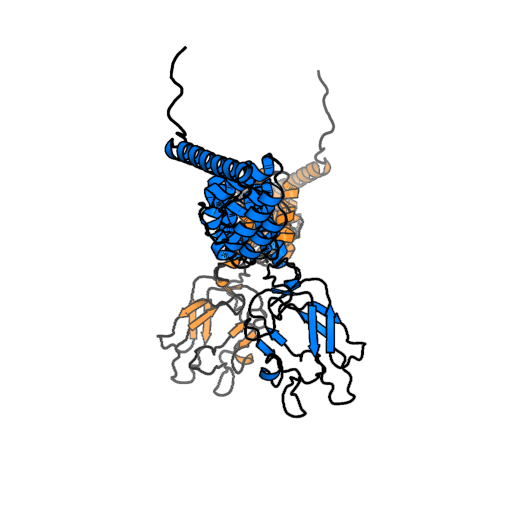1 68 ? -9.656 42.906 26.188 1 94.5 68 THR B CA 1
ATOM 3117 C C . THR B 1 68 ? -9.078 41.875 25.234 1 94.5 68 THR B C 1
ATOM 3119 O O . THR B 1 68 ? -8.328 40.969 25.656 1 94.5 68 THR B O 1
ATOM 3122 N N . SER B 1 69 ? -9.453 41.938 23.938 1 95 69 SER B N 1
ATOM 3123 C CA . SER B 1 69 ? -8.922 41.031 22.922 1 95 69 SER B CA 1
ATOM 3124 C C . SER B 1 69 ? -7.406 41.125 22.844 1 95 69 SER B C 1
ATOM 3126 O O . SER B 1 69 ? -6.719 40.125 22.781 1 95 69 SER B O 1
ATOM 3128 N N . ASP B 1 70 ? -6.891 42.344 22.844 1 95.25 70 ASP B N 1
ATOM 3129 C CA . ASP B 1 70 ? -5.449 42.562 22.781 1 95.25 70 ASP B CA 1
ATOM 3130 C C . ASP B 1 70 ? -4.754 41.938 24 1 95.25 70 ASP B C 1
ATOM 3132 O O . ASP B 1 70 ? -3.668 41.375 23.875 1 95.25 70 ASP B O 1
ATOM 3136 N N . PHE B 1 71 ? -5.402 42.156 25.047 1 95.31 71 PHE B N 1
ATOM 3137 C CA . PHE B 1 71 ? -4.828 41.594 26.266 1 95.31 71 PHE B CA 1
ATOM 3138 C C . PHE B 1 71 ? -4.805 40.062 26.203 1 95.31 71 PHE B C 1
ATOM 3140 O O . PHE B 1 71 ? -3.805 39.438 26.562 1 95.31 71 PHE B O 1
ATOM 3147 N N . LEU B 1 72 ? -5.859 39.469 25.828 1 95.88 72 LEU B N 1
ATOM 3148 C CA . LEU B 1 72 ? -5.945 38.031 25.719 1 95.88 72 LEU B CA 1
ATOM 3149 C C . LEU B 1 72 ? -4.879 37.5 24.781 1 95.88 72 LEU B C 1
ATOM 3151 O O . LEU B 1 72 ? -4.32 36.406 25.016 1 95.88 72 LEU B O 1
ATOM 3155 N N . ARG B 1 73 ? -4.547 38.156 23.719 1 95.44 73 ARG B N 1
ATOM 3156 C CA . ARG B 1 73 ? -3.521 37.781 22.766 1 95.44 73 ARG B CA 1
ATOM 3157 C C . ARG B 1 73 ? -2.166 37.594 23.438 1 95.44 73 ARG B C 1
ATOM 3159 O O . ARG B 1 73 ? -1.37 36.75 23.047 1 95.44 73 ARG B O 1
ATOM 3166 N N . THR B 1 74 ? -1.934 38.344 24.422 1 94.75 74 THR B N 1
ATOM 3167 C CA . THR B 1 74 ? -0.626 38.375 25.078 1 94.75 74 THR B CA 1
ATOM 3168 C C . THR B 1 74 ? -0.503 37.25 26.094 1 94.75 74 THR B C 1
ATOM 3170 O O . THR B 1 74 ? 0.604 36.875 26.484 1 94.75 74 THR B O 1
ATOM 3173 N N . ILE B 1 75 ? -1.564 36.688 26.469 1 94.56 75 ILE B N 1
ATOM 3174 C CA . ILE B 1 75 ? -1.486 35.719 27.547 1 94.56 75 ILE B CA 1
ATOM 3175 C C . ILE B 1 75 ? -1.87 34.344 27.031 1 94.56 75 ILE B C 1
ATOM 3177 O O . ILE B 1 75 ? -2.236 33.469 27.812 1 94.56 75 ILE B O 1
ATOM 3181 N N . LEU B 1 76 ? -1.864 34.156 25.734 1 95.69 76 LEU B N 1
ATOM 3182 C CA . LEU B 1 76 ? -2.209 32.875 25.141 1 95.69 76 LEU B CA 1
ATOM 3183 C C . LEU B 1 76 ? -1.218 31.781 25.578 1 95.69 76 LEU B C 1
ATOM 3185 O O . LEU B 1 76 ? -0.015 32.031 25.656 1 95.69 76 LEU B O 1
ATOM 3189 N N . HIS B 1 77 ? -1.689 30.641 25.859 1 95.12 77 HIS B N 1
ATOM 3190 C CA . HIS B 1 77 ? -0.889 29.453 26.125 1 95.12 77 HIS B CA 1
ATOM 3191 C C . HIS B 1 77 ? -1.634 28.188 25.719 1 95.12 77 HIS B C 1
ATOM 3193 O O . HIS B 1 77 ? -2.789 28.25 25.297 1 95.12 77 HIS B O 1
ATOM 3199 N N . ILE B 1 78 ? -1.097 27.078 25.859 1 95.44 78 ILE B N 1
ATOM 3200 C CA . ILE B 1 78 ? -1.548 25.812 25.312 1 95.44 78 ILE B CA 1
ATOM 3201 C C . ILE B 1 78 ? -2.912 25.438 25.891 1 95.44 78 ILE B C 1
ATOM 3203 O O . ILE B 1 78 ? -3.789 24.953 25.172 1 95.44 78 ILE B O 1
ATOM 3207 N N . ASN B 1 79 ? -3.191 25.719 27.094 1 93.81 79 ASN B N 1
ATOM 3208 C CA . ASN B 1 79 ? -4.391 25.266 27.797 1 93.81 79 ASN B CA 1
ATOM 3209 C C . ASN B 1 79 ? -5.559 26.219 27.594 1 93.81 79 ASN B C 1
ATOM 3211 O O . ASN B 1 79 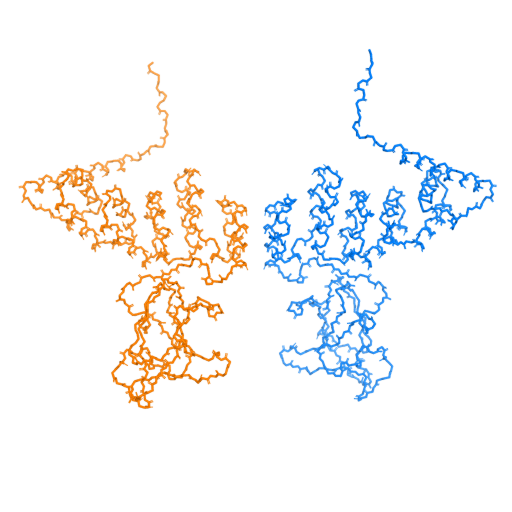? -6.715 25.844 27.828 1 93.81 79 ASN B O 1
ATOM 3215 N N . ASN B 1 80 ? -5.297 27.391 27.188 1 95.19 80 ASN B N 1
ATOM 3216 C CA . ASN B 1 80 ? -6.41 28.328 27.094 1 95.19 80 ASN B CA 1
ATOM 3217 C C . ASN B 1 80 ? -6.684 28.734 25.641 1 95.19 80 ASN B C 1
ATOM 3219 O O . ASN B 1 80 ? -7.715 29.328 25.344 1 95.19 80 ASN B O 1
ATOM 3223 N N . VAL B 1 81 ? -5.766 28.469 24.75 1 97.12 81 VAL B N 1
ATOM 3224 C CA . VAL B 1 81 ? -5.852 28.953 23.375 1 97.12 81 VAL B CA 1
ATOM 3225 C C . VAL B 1 81 ? -7.129 28.422 22.734 1 97.12 81 VAL B C 1
ATOM 3227 O O . VAL B 1 81 ? -7.793 29.156 21.984 1 97.12 81 VAL B O 1
ATOM 3230 N N . CYS B 1 82 ? -7.527 27.266 23.016 1 96.69 82 CYS B N 1
ATOM 3231 C CA . CYS B 1 82 ? -8.719 26.688 22.391 1 96.69 82 CYS B CA 1
ATOM 3232 C C . CYS B 1 82 ? -9.977 27.391 22.859 1 96.69 82 CYS B C 1
ATOM 3234 O O . CYS B 1 82 ? -10.859 27.703 22.062 1 96.69 82 CYS B O 1
ATOM 3236 N N . LEU B 1 83 ? -10.07 27.656 24.141 1 94.44 83 LEU B N 1
ATOM 3237 C CA . LEU B 1 83 ? -11.227 28.359 24.688 1 94.44 83 LEU B CA 1
ATOM 3238 C C . LEU B 1 83 ? -11.328 29.781 24.141 1 94.44 83 LEU B C 1
ATOM 3240 O O . LEU B 1 83 ? -12.414 30.219 23.766 1 94.44 83 LEU B O 1
ATOM 3244 N N . VAL B 1 84 ? -10.211 30.406 24.156 1 96.31 84 VAL B N 1
ATOM 3245 C CA . VAL B 1 84 ? -10.172 31.781 23.641 1 96.31 84 VAL B CA 1
ATOM 3246 C C . VAL B 1 84 ? -10.562 31.797 22.156 1 96.31 84 VAL B C 1
ATOM 3248 O O . VAL B 1 84 ? -11.312 32.656 21.719 1 96.31 84 VAL B O 1
ATOM 3251 N N . PHE B 1 85 ? -10.039 30.844 21.469 1 96.94 85 PHE B N 1
ATOM 3252 C CA . PHE B 1 85 ? -10.352 30.75 20.047 1 96.94 85 PHE B CA 1
ATOM 3253 C C . PHE B 1 85 ? -11.852 30.531 19.844 1 96.94 85 PHE B C 1
ATOM 3255 O O . PHE B 1 85 ? -12.453 31.156 18.969 1 96.94 85 PHE B O 1
ATOM 3262 N N . ASP B 1 86 ? -12.422 29.688 20.562 1 95.38 86 ASP B N 1
ATOM 3263 C CA . ASP B 1 86 ? -13.844 29.391 20.438 1 95.38 86 ASP B CA 1
ATOM 3264 C C . ASP B 1 86 ? -14.68 30.656 20.625 1 95.38 86 ASP B C 1
ATOM 3266 O O . ASP B 1 86 ? -15.602 30.922 19.859 1 95.38 86 ASP B O 1
ATOM 3270 N N . VAL B 1 87 ? -14.383 31.422 21.609 1 93.19 87 VAL B N 1
ATOM 3271 C CA . VAL B 1 87 ? -15.086 32.656 21.906 1 93.19 87 VAL B CA 1
ATOM 3272 C C . VAL B 1 87 ? -14.844 33.688 20.781 1 93.19 87 VAL B C 1
ATOM 3274 O O . VAL B 1 87 ? -15.766 34.375 20.359 1 93.19 87 VAL B O 1
ATOM 3277 N N . ALA B 1 88 ? -13.617 33.75 20.344 1 95.06 88 ALA B N 1
ATOM 3278 C CA . ALA B 1 88 ? -13.281 34.656 19.234 1 95.06 88 ALA B CA 1
ATOM 3279 C C . ALA B 1 88 ? -14.109 34.344 18 1 95.06 88 ALA B C 1
ATOM 3281 O O . ALA B 1 88 ? -14.562 35.25 17.297 1 95.06 88 ALA B O 1
ATOM 3282 N N . CYS B 1 89 ? -14.328 33.094 17.797 1 93.38 89 CYS B N 1
ATOM 3283 C CA . CYS B 1 89 ? -15.133 32.688 16.672 1 93.38 89 CYS B CA 1
ATOM 3284 C C . CYS B 1 89 ? -16.609 33 16.891 1 93.38 89 CYS B C 1
ATOM 3286 O O . CYS B 1 89 ? -17.281 33.5 15.969 1 93.38 89 CYS B O 1
ATOM 3288 N N . LEU B 1 90 ? -17.062 32.812 18 1 90.69 90 LEU B N 1
ATOM 3289 C CA . LEU B 1 90 ? -18.469 33.062 18.344 1 90.69 90 LEU B CA 1
ATOM 3290 C C . LEU B 1 90 ? -18.828 34.5 18.125 1 90.69 90 LEU B C 1
ATOM 3292 O O . LEU B 1 90 ? -19.891 34.812 17.578 1 90.69 90 LEU B O 1
ATOM 3296 N N . TYR B 1 91 ? -17.906 35.344 18.516 1 90.94 91 TYR B N 1
ATOM 3297 C CA . TYR B 1 91 ? -18.188 36.781 18.469 1 90.94 91 TYR B CA 1
ATOM 3298 C C . TYR B 1 91 ? -17.578 37.406 17.219 1 90.94 91 TYR B C 1
ATOM 3300 O O . TYR B 1 91 ? -17.578 38.625 17.062 1 90.94 91 TYR B O 1
ATOM 3308 N N . CYS B 1 92 ? -16.953 36.688 16.359 1 91.06 92 CYS B N 1
ATOM 3309 C CA . CYS B 1 92 ? -16.391 37.125 15.078 1 91.06 92 CYS B CA 1
ATOM 3310 C C . CYS B 1 92 ? -15.281 38.125 15.273 1 91.06 92 CYS B C 1
ATOM 3312 O O . CYS B 1 92 ? -15.25 39.156 14.594 1 91.06 92 CYS B O 1
ATOM 3314 N N . LEU B 1 93 ? -14.531 37.875 16.312 1 93.5 93 LEU B N 1
ATOM 3315 C CA . LEU B 1 93 ? -13.367 38.719 16.562 1 93.5 93 LEU B CA 1
ATOM 3316 C C . LEU B 1 93 ? -12.188 38.25 15.703 1 93.5 93 LEU B C 1
ATOM 3318 O O . LEU B 1 93 ? -11.391 37.406 16.141 1 93.5 93 LEU B O 1
ATOM 3322 N N . SER B 1 94 ? -11.938 38.812 14.609 1 93.69 94 SER B N 1
ATOM 3323 C CA . SER B 1 94 ? -11.023 38.344 13.578 1 93.69 94 SER B CA 1
ATOM 3324 C C . SER B 1 94 ? -9.57 38.406 14.047 1 93.69 94 SER B C 1
ATOM 3326 O O . SER B 1 94 ? -8.82 37.438 13.867 1 93.69 94 SER B O 1
ATOM 3328 N N . ALA B 1 95 ? -9.242 39.5 14.688 1 93.44 95 ALA B N 1
ATOM 3329 C CA . ALA B 1 95 ? -7.852 39.688 15.117 1 93.44 95 ALA B CA 1
ATOM 3330 C C . ALA B 1 95 ? -7.477 38.656 16.188 1 93.44 95 ALA B C 1
ATOM 3332 O O . ALA B 1 95 ? -6.391 38.094 16.156 1 93.44 95 ALA B O 1
ATOM 3333 N N . LEU B 1 96 ? -8.344 38.531 17.109 1 95.62 96 LEU B N 1
ATOM 3334 C CA . LEU B 1 96 ? -8.094 37.562 18.172 1 95.62 96 LEU B CA 1
ATOM 3335 C C . LEU B 1 96 ? -8.086 36.125 17.641 1 95.62 96 LEU B C 1
ATOM 3337 O O . LEU B 1 96 ? -7.238 35.312 18.016 1 95.62 96 LEU B O 1
ATOM 3341 N N . SER B 1 97 ? -9 35.875 16.75 1 96.5 97 SER B N 1
ATOM 3342 C CA . SER B 1 97 ? -9.062 34.562 16.109 1 96.5 97 SER B CA 1
ATOM 3343 C C . SER B 1 97 ? -7.77 34.25 15.359 1 96.5 97 SER B C 1
ATOM 3345 O O . SER B 1 97 ? -7.23 33.156 15.461 1 96.5 97 SER B O 1
ATOM 3347 N N . ALA B 1 98 ? -7.297 35.188 14.672 1 95.06 98 ALA B N 1
ATOM 3348 C CA . ALA B 1 98 ? -6.066 35 13.898 1 95.06 98 ALA B CA 1
ATOM 3349 C C . ALA B 1 98 ? -4.875 34.75 14.812 1 95.06 98 ALA B C 1
ATOM 3351 O O . ALA B 1 98 ? -4.004 33.938 14.492 1 95.06 98 ALA B O 1
ATOM 3352 N N . ALA B 1 99 ? -4.855 35.5 15.883 1 95.5 99 ALA B N 1
ATOM 3353 C CA . ALA B 1 99 ? -3.768 35.281 16.828 1 95.5 99 ALA B CA 1
ATOM 3354 C C . ALA B 1 99 ? -3.803 33.875 17.438 1 95.5 99 ALA B C 1
ATOM 3356 O O . ALA B 1 99 ? -2.76 33.25 17.609 1 95.5 99 ALA B O 1
ATOM 3357 N N . CYS B 1 100 ? -4.945 33.469 17.75 1 96.94 100 CYS B N 1
ATOM 3358 C CA . CYS B 1 100 ? -5.102 32.125 18.297 1 96.94 100 CYS B CA 1
ATOM 3359 C C . CYS B 1 100 ? -4.664 31.062 17.266 1 96.94 100 CYS B C 1
ATOM 3361 O O . CYS B 1 100 ? -3.951 30.125 17.609 1 96.94 100 CYS B O 1
ATOM 3363 N N . CYS B 1 101 ? -5.051 31.234 16.078 1 95.94 101 CYS B N 1
ATOM 3364 C CA . CYS B 1 101 ? -4.688 30.297 15.023 1 95.94 101 CYS B CA 1
ATOM 3365 C C . CYS B 1 101 ? -3.174 30.234 14.852 1 95.94 101 CYS B C 1
ATOM 3367 O O . CYS B 1 101 ? -2.607 29.141 14.734 1 95.94 101 CYS B O 1
ATOM 3369 N N . ALA B 1 102 ? -2.574 31.359 14.828 1 93.69 102 ALA B N 1
ATOM 3370 C CA . ALA B 1 102 ? -1.121 31.406 14.695 1 93.69 102 ALA B CA 1
ATOM 3371 C C . ALA B 1 102 ? -0.435 30.656 15.836 1 93.69 102 ALA B C 1
ATOM 3373 O O . ALA B 1 102 ? 0.544 29.938 15.609 1 93.69 102 ALA B O 1
ATOM 3374 N N . TYR B 1 103 ? -0.934 30.875 16.969 1 95.31 103 TYR B N 1
ATOM 3375 C CA . TYR B 1 103 ? -0.378 30.188 18.125 1 95.31 103 TYR B CA 1
ATOM 3376 C C . TYR B 1 103 ? -0.551 28.688 18 1 95.31 103 TYR B C 1
ATOM 3378 O O . TYR B 1 103 ? 0.382 27.922 18.281 1 95.31 103 TYR B O 1
ATOM 3386 N N . MET B 1 104 ? -1.692 28.25 17.609 1 96.44 104 MET B N 1
ATOM 3387 C CA . MET B 1 104 ? -1.997 26.828 17.5 1 96.44 104 MET B CA 1
ATOM 3388 C C . MET B 1 104 ? -1.156 26.172 16.406 1 96.44 104 MET B C 1
ATOM 3390 O O . MET B 1 104 ? -0.753 25.016 16.531 1 96.44 104 MET B O 1
ATOM 3394 N N . ASP B 1 105 ? -0.913 26.859 15.367 1 94.56 105 ASP B N 1
ATOM 3395 C CA . ASP B 1 105 ? -0.07 26.344 14.289 1 94.56 105 ASP B CA 1
ATOM 3396 C C . ASP B 1 105 ? 1.337 26.031 14.789 1 94.56 105 ASP B C 1
ATOM 3398 O O . ASP B 1 105 ? 1.933 25.031 14.398 1 94.56 105 ASP B O 1
ATOM 3402 N N . ARG B 1 106 ? 1.854 26.844 15.617 1 90.5 106 ARG B N 1
ATOM 3403 C CA . ARG B 1 106 ? 3.219 26.719 16.109 1 90.5 106 ARG B CA 1
ATOM 3404 C C . ARG B 1 106 ? 3.314 25.609 17.156 1 90.5 106 ARG B C 1
ATOM 3406 O O . ARG B 1 106 ? 4.379 25.016 17.344 1 90.5 106 ARG B O 1
ATOM 3413 N N . HIS B 1 107 ? 2.225 25.328 17.781 1 94.56 107 HIS B N 1
ATOM 3414 C CA . HIS B 1 107 ? 2.217 24.359 18.875 1 94.56 107 HIS B CA 1
ATOM 3415 C C . HIS B 1 107 ? 1.18 23.266 18.625 1 94.56 107 HIS B C 1
ATOM 3417 O O . HIS B 1 107 ? 0.505 22.828 19.562 1 94.56 107 HIS B O 1
ATOM 3423 N N . ALA B 1 108 ? 1.107 22.875 17.422 1 95.5 108 ALA B N 1
ATOM 3424 C CA . ALA B 1 108 ? 0.019 22.016 16.984 1 95.5 108 ALA B CA 1
ATOM 3425 C C . ALA B 1 108 ? 0.013 20.703 17.766 1 95.5 108 ALA B C 1
ATOM 3427 O O . ALA B 1 108 ? -1.013 20.297 18.328 1 95.5 108 ALA B O 1
ATOM 3428 N N . PRO B 1 109 ? 1.123 19.969 17.922 1 95.31 109 PRO B N 1
ATOM 3429 C CA . PRO B 1 109 ? 1.097 18.688 18.625 1 95.31 109 PRO B CA 1
ATOM 3430 C C . PRO B 1 109 ? 0.663 18.828 20.078 1 95.31 109 PRO B C 1
ATOM 3432 O O . PRO B 1 109 ? -0.096 18 20.594 1 95.31 109 PRO B O 1
ATOM 3435 N N . GLU B 1 110 ? 1.097 19.875 20.688 1 96.44 110 GLU B N 1
ATOM 3436 C CA . GLU B 1 110 ? 0.756 20.094 22.094 1 96.44 110 GLU B CA 1
ATOM 3437 C C . GLU B 1 110 ? -0.716 20.469 22.25 1 96.44 110 GLU B C 1
ATOM 3439 O O . GLU B 1 110 ? -1.375 20.031 23.188 1 96.44 110 GLU B O 1
ATOM 3444 N N . VAL B 1 111 ? -1.159 21.297 21.359 1 97.06 111 VAL B N 1
ATOM 3445 C CA . VAL B 1 111 ? -2.551 21.734 21.406 1 97.06 111 VAL B CA 1
ATOM 3446 C C . VAL B 1 111 ? -3.475 20.531 21.219 1 97.06 111 VAL B C 1
ATOM 3448 O O . VAL B 1 111 ? -4.473 20.391 21.938 1 97.06 111 VAL B O 1
ATOM 3451 N N . LEU B 1 112 ? -3.139 19.641 20.359 1 97 112 LEU B N 1
ATOM 3452 C CA . LEU B 1 112 ? -3.934 18.438 20.062 1 97 112 LEU B CA 1
ATOM 3453 C C . LEU B 1 112 ? -4.059 17.562 21.297 1 97 112 LEU B C 1
ATOM 3455 O O . LEU B 1 112 ? -5.074 16.875 21.484 1 97 112 LEU B O 1
ATOM 3459 N N . ASN B 1 113 ? -3.129 17.609 22.109 1 95.69 113 ASN B N 1
ATOM 3460 C CA . ASN B 1 113 ? -3.104 16.734 23.281 1 95.69 113 ASN B CA 1
ATOM 3461 C C . ASN B 1 113 ? -3.635 17.438 24.516 1 95.69 113 ASN B C 1
ATOM 3463 O O . ASN B 1 113 ? -3.697 16.844 25.594 1 95.69 113 ASN B O 1
ATOM 3467 N N . SER B 1 114 ? -4.016 18.609 24.328 1 95.5 114 SER B N 1
ATOM 3468 C CA . SER B 1 114 ? -4.52 19.391 25.469 1 95.5 114 SER B CA 1
ATOM 3469 C C . SER B 1 114 ? -6 19.109 25.703 1 95.5 114 SER B C 1
ATOM 3471 O O . SER B 1 114 ? -6.723 18.719 24.797 1 95.5 114 SER B O 1
ATOM 3473 N N . ASP B 1 115 ? -6.484 19.375 26.953 1 94.06 115 ASP B N 1
ATOM 3474 C CA . ASP B 1 115 ? -7.895 19.203 27.297 1 94.06 115 ASP B CA 1
ATOM 3475 C C . ASP B 1 115 ? -8.758 20.281 26.656 1 94.06 115 ASP B C 1
ATOM 3477 O O . ASP B 1 115 ? -9.938 20.062 26.375 1 94.06 115 ASP B O 1
ATOM 3481 N N . GLY B 1 116 ? -8.086 21.406 26.5 1 93.69 116 GLY B N 1
ATOM 3482 C CA . GLY B 1 116 ? -8.805 22.5 25.859 1 93.69 116 GLY B CA 1
ATOM 3483 C C . GLY B 1 116 ? -9.312 22.141 24.469 1 93.69 116 GLY B C 1
ATOM 3484 O O . GLY B 1 116 ? -10.375 22.609 24.062 1 93.69 116 GLY B O 1
ATOM 3485 N N . PHE B 1 117 ? -8.617 21.281 23.859 1 96.12 117 PHE B N 1
ATOM 3486 C CA . PHE B 1 117 ? -8.984 20.875 22.5 1 96.12 117 PHE B CA 1
ATOM 3487 C C . PHE B 1 117 ? -10.336 20.156 22.5 1 96.12 117 PHE B C 1
ATOM 3489 O O . PHE B 1 117 ? -11.133 20.344 21.578 1 96.12 117 PHE B O 1
ATOM 3496 N N . LEU B 1 118 ? -10.672 19.484 23.516 1 94.31 118 LEU B N 1
ATOM 3497 C CA . LEU B 1 118 ? -11.875 18.672 23.625 1 94.31 118 LEU B CA 1
ATOM 3498 C C . LEU B 1 118 ? -13.109 19.547 23.812 1 94.31 118 LEU B C 1
ATOM 3500 O O . LEU B 1 118 ? -14.234 19.109 23.562 1 94.31 118 LEU B O 1
ATOM 3504 N N . THR B 1 119 ? -12.875 20.781 24.188 1 91.56 119 THR B N 1
ATOM 3505 C CA . THR B 1 119 ? -14 21.656 24.5 1 91.56 119 THR B CA 1
ATOM 3506 C C . THR B 1 119 ? -14.344 22.547 23.312 1 91.56 119 THR B C 1
ATOM 3508 O O . THR B 1 119 ? -15.305 23.328 23.375 1 91.56 119 THR B O 1
ATOM 3511 N N . LEU B 1 120 ? -13.672 22.391 22.281 1 94.38 120 LEU B N 1
ATOM 3512 C CA . LEU B 1 120 ? -13.906 23.203 21.094 1 94.38 120 LEU B CA 1
ATOM 3513 C C . LEU B 1 120 ? -15.25 22.859 20.469 1 94.38 120 LEU B C 1
ATOM 3515 O O . LEU B 1 120 ? -15.656 21.703 20.438 1 94.38 120 LEU B O 1
ATOM 3519 N N . SER B 1 121 ? -15.883 23.938 20.062 1 93.38 121 SER B N 1
ATOM 3520 C CA . SER B 1 121 ? -17.062 23.703 19.25 1 93.38 121 SER B CA 1
ATOM 3521 C C . SER B 1 121 ? -16.703 23.078 17.906 1 93.38 121 SER B C 1
ATOM 3523 O O . SER B 1 121 ? -15.547 23.125 17.484 1 93.38 121 SER B O 1
ATOM 3525 N N . LYS B 1 122 ? -17.609 22.469 17.25 1 93.44 122 LYS B N 1
ATOM 3526 C CA . LYS B 1 122 ? -17.375 21.797 15.969 1 93.44 122 LYS B CA 1
ATOM 3527 C C . LYS B 1 122 ? -16.844 22.781 14.93 1 93.44 122 LYS B C 1
ATOM 3529 O O . LYS B 1 122 ? -15.898 22.469 14.203 1 93.44 122 LYS B O 1
ATOM 3534 N N . VAL B 1 123 ? -17.453 23.922 14.93 1 92.44 123 VAL B N 1
ATOM 3535 C CA . VAL B 1 123 ? -17.078 24.938 13.945 1 92.44 123 VAL B CA 1
ATOM 3536 C C . VAL B 1 123 ? -15.633 25.359 14.18 1 92.44 123 VAL B C 1
ATOM 3538 O O . VAL B 1 123 ? -14.844 25.438 13.242 1 92.44 123 VAL B O 1
ATOM 3541 N N . ALA B 1 124 ? -15.305 25.672 15.414 1 95.12 124 ALA B N 1
ATOM 3542 C CA . ALA B 1 124 ? -13.945 26.078 15.758 1 95.12 124 ALA B CA 1
ATOM 3543 C C . ALA B 1 124 ? -12.953 24.953 15.469 1 95.12 124 ALA B C 1
ATOM 3545 O O . ALA B 1 124 ? -11.867 25.203 14.938 1 95.12 124 ALA B O 1
ATOM 3546 N N . LEU B 1 125 ? -13.359 23.766 15.82 1 95.75 125 LEU B N 1
ATOM 3547 C CA . LEU B 1 125 ? -12.516 22.594 15.602 1 95.75 125 LEU B CA 1
ATOM 3548 C C . LEU B 1 125 ? -12.18 22.422 14.125 1 95.75 125 LEU B C 1
ATOM 3550 O O . LEU B 1 125 ? -11.016 22.281 13.766 1 95.75 125 LEU B O 1
ATOM 3554 N N . LEU B 1 126 ? -13.172 22.484 13.305 1 95.94 126 LEU B N 1
ATOM 3555 C CA . LEU B 1 126 ? -13 22.281 11.867 1 95.94 126 LEU B CA 1
ATOM 3556 C C . LEU B 1 126 ? -12.156 23.406 11.266 1 95.94 126 LEU B C 1
ATOM 3558 O O . LEU B 1 126 ? -11.344 23.156 10.375 1 95.94 126 LEU B O 1
ATOM 3562 N N . THR B 1 127 ? -12.305 24.531 11.797 1 95.06 127 THR B N 1
ATOM 3563 C CA . THR B 1 127 ? -11.539 25.672 11.305 1 95.06 127 THR B CA 1
ATOM 3564 C C . THR B 1 127 ? -10.047 25.469 11.562 1 95.06 127 THR B C 1
ATOM 3566 O O . THR B 1 127 ? -9.219 25.734 10.688 1 95.06 127 THR B O 1
ATOM 3569 N N . VAL B 1 128 ? -9.719 24.969 12.641 1 95.56 128 VAL B N 1
ATOM 3570 C CA . VAL B 1 128 ? -8.328 24.797 13.039 1 95.56 128 VAL B CA 1
ATOM 3571 C C . VAL B 1 128 ? -7.711 23.641 12.266 1 95.56 128 VAL B C 1
ATOM 3573 O O . VAL B 1 128 ? -6.637 23.781 11.672 1 95.56 128 VAL B O 1
ATOM 3576 N N . VAL B 1 129 ? -8.391 22.531 12.195 1 96.38 129 VAL B N 1
ATOM 3577 C CA . VAL B 1 129 ? -7.824 21.297 11.672 1 96.38 129 VAL B CA 1
ATOM 3578 C C . VAL B 1 129 ? -7.746 21.359 10.148 1 96.38 129 VAL B C 1
ATOM 3580 O O . VAL B 1 129 ? -6.918 20.688 9.531 1 96.38 129 VAL B O 1
ATOM 3583 N N . GLN B 1 130 ? -8.484 22.188 9.547 1 96.38 130 GLN B N 1
ATOM 3584 C CA . GLN B 1 130 ? -8.492 22.297 8.094 1 96.38 130 GLN B CA 1
ATOM 3585 C C . GLN B 1 130 ? -7.352 23.172 7.594 1 96.38 130 GLN B C 1
ATOM 3587 O O . GLN B 1 130 ? -7.047 23.188 6.402 1 96.38 130 GLN B O 1
ATOM 3592 N N . ARG B 1 131 ? -6.742 23.828 8.461 1 95.62 131 ARG B N 1
ATOM 3593 C CA . ARG B 1 131 ? -5.668 24.734 8.07 1 95.62 131 ARG B CA 1
ATOM 3594 C C . ARG B 1 131 ? -4.434 23.953 7.625 1 95.62 131 ARG B C 1
ATOM 3596 O O . ARG B 1 131 ? -4.047 22.969 8.258 1 95.62 131 ARG B O 1
ATOM 3603 N N . ASP B 1 132 ? -3.799 24.422 6.598 1 96 132 ASP B N 1
ATOM 3604 C CA . ASP B 1 132 ? -2.59 23.781 6.09 1 96 132 ASP B CA 1
ATOM 3605 C C . ASP B 1 132 ? -1.399 24.047 7.008 1 96 132 ASP B C 1
ATOM 3607 O O . ASP B 1 132 ? -0.432 23.281 7.02 1 96 132 ASP B O 1
ATOM 3611 N N . SER B 1 133 ? -1.502 25.156 7.723 1 95.62 133 SER B N 1
ATOM 3612 C CA . SER B 1 133 ? -0.389 25.578 8.57 1 95.62 133 SER B CA 1
ATOM 3613 C C . SER B 1 133 ? -0.413 24.844 9.906 1 95.62 133 SER B C 1
ATOM 3615 O O . SER B 1 133 ? 0.535 24.953 10.688 1 95.62 133 SER B O 1
ATOM 3617 N N . PHE B 1 134 ? -1.562 24.172 10.148 1 95.69 134 PHE B N 1
ATOM 3618 C CA . PHE B 1 134 ? -1.629 23.344 11.352 1 95.69 134 PHE B CA 1
ATOM 3619 C C . PHE B 1 134 ? -0.774 22.094 11.203 1 95.69 134 PHE B C 1
ATOM 3621 O O . PHE B 1 134 ? -1.281 21.031 10.844 1 95.69 134 PHE B O 1
ATOM 3628 N N . ALA B 1 135 ? 0.494 22.25 11.484 1 92.38 135 ALA B N 1
ATOM 3629 C CA . ALA B 1 135 ? 1.515 21.281 11.094 1 92.38 135 ALA B CA 1
ATOM 3630 C C . ALA B 1 135 ? 1.635 20.172 12.125 1 92.38 135 ALA B C 1
ATOM 3632 O O . ALA B 1 135 ? 2.527 20.188 12.977 1 92.38 135 ALA B O 1
ATOM 3633 N N . ALA B 1 136 ? 0.868 19.234 12.148 1 95 136 ALA B N 1
ATOM 3634 C CA . ALA B 1 136 ? 0.902 18 12.922 1 95 136 ALA B CA 1
ATOM 3635 C C . ALA B 1 136 ? 0.701 16.781 12.031 1 95 136 ALA B C 1
ATOM 3637 O O . ALA B 1 136 ? 0.242 16.906 10.891 1 95 136 ALA B O 1
ATOM 3638 N N . THR B 1 137 ? 1.183 15.703 12.539 1 95.88 137 THR B N 1
ATOM 3639 C CA . THR B 1 137 ? 1.006 14.484 11.75 1 95.88 137 THR B CA 1
ATOM 3640 C C . THR B 1 137 ? -0.471 14.117 11.656 1 95.88 137 THR B C 1
ATOM 3642 O O . THR B 1 137 ? -1.239 14.352 12.586 1 95.88 137 THR B O 1
ATOM 3645 N N . GLU B 1 138 ? -0.844 13.562 10.531 1 97.38 138 GLU B N 1
ATOM 3646 C CA . GLU B 1 138 ? -2.242 13.188 10.344 1 97.38 138 GLU B CA 1
ATOM 3647 C C . GLU B 1 138 ? -2.668 12.125 11.359 1 97.38 138 GLU B C 1
ATOM 3649 O O . GLU B 1 138 ? -3.834 12.07 11.75 1 97.38 138 GLU B O 1
ATOM 3654 N N . LYS B 1 139 ? -1.744 11.32 11.75 1 97.5 139 LYS B N 1
ATOM 3655 C CA . LYS B 1 139 ? -2.047 10.336 12.781 1 97.5 139 LYS B CA 1
ATOM 3656 C C . LYS B 1 139 ? -2.443 11.016 14.086 1 97.5 139 LYS B C 1
ATOM 3658 O O . LYS B 1 139 ? -3.445 10.648 14.703 1 97.5 139 LYS B O 1
ATOM 3663 N N . ASP B 1 140 ? -1.665 12.008 14.5 1 97.5 140 ASP B N 1
ATOM 3664 C CA . ASP B 1 140 ? -1.96 12.742 15.727 1 97.5 140 ASP B CA 1
ATOM 3665 C C . ASP B 1 140 ? -3.299 13.477 15.625 1 97.5 140 ASP B C 1
ATOM 3667 O O . ASP B 1 140 ? -4.074 13.492 16.578 1 97.5 140 ASP B O 1
ATOM 3671 N N . ILE B 1 141 ? -3.486 14.094 14.555 1 98.06 141 ILE B N 1
ATOM 3672 C CA . ILE B 1 141 ? -4.742 14.805 14.32 1 98.06 141 ILE B CA 1
ATOM 3673 C C . ILE B 1 141 ? -5.91 13.828 14.414 1 98.06 141 ILE B C 1
ATOM 3675 O O . ILE B 1 141 ? -6.906 14.102 15.086 1 98.06 141 ILE B O 1
ATOM 3679 N N . PHE B 1 142 ? -5.793 12.711 13.789 1 98.06 142 PHE B N 1
ATOM 3680 C CA . PHE B 1 142 ? -6.848 11.711 13.789 1 98.06 142 PHE B CA 1
ATOM 3681 C C . PHE B 1 142 ? -7.156 11.25 15.211 1 98.06 142 PHE B C 1
ATOM 3683 O O . PHE B 1 142 ? -8.32 11.203 15.617 1 98.06 142 PHE B O 1
ATOM 3690 N N . GLN B 1 143 ? -6.176 10.93 15.898 1 97.44 143 GLN B N 1
ATOM 3691 C CA . GLN B 1 143 ? -6.355 10.445 17.266 1 97.44 143 GLN B CA 1
ATOM 3692 C C . GLN B 1 143 ? -7.02 11.508 18.141 1 97.44 143 GLN B C 1
ATOM 3694 O O . GLN B 1 143 ? -7.871 11.188 18.969 1 97.44 143 GLN B O 1
ATOM 3699 N N . ALA B 1 144 ? -6.605 12.711 17.969 1 97.31 144 ALA B N 1
ATOM 3700 C CA . ALA B 1 144 ? -7.215 13.812 18.719 1 97.31 144 ALA B CA 1
ATOM 3701 C C . ALA B 1 144 ? -8.695 13.961 18.359 1 97.31 144 ALA B C 1
ATOM 3703 O O . ALA B 1 144 ? -9.531 14.188 19.234 1 97.31 144 ALA B O 1
ATOM 3704 N N . LEU B 1 145 ? -9 13.867 17.125 1 96.75 145 LEU B N 1
ATOM 3705 C CA . LEU B 1 145 ? -10.383 13.961 16.672 1 96.75 145 LEU B CA 1
ATOM 3706 C C . LEU B 1 145 ? -11.211 12.797 17.219 1 96.75 145 LEU B C 1
ATOM 3708 O O . LEU B 1 145 ? -12.391 12.969 17.531 1 96.75 145 LEU B O 1
ATOM 3712 N N . CYS B 1 146 ? -10.641 11.602 17.266 1 95.44 146 CYS B N 1
ATOM 3713 C CA . CYS B 1 146 ? -11.328 10.461 17.875 1 95.44 146 CYS B CA 1
ATOM 3714 C C . CYS B 1 146 ? -11.719 10.766 19.312 1 95.44 146 CYS B C 1
ATOM 3716 O O . CYS B 1 146 ? -12.852 10.508 19.719 1 95.44 146 CYS B O 1
ATOM 3718 N N . ARG B 1 147 ? -10.805 11.312 20.016 1 94.94 147 ARG B N 1
ATOM 3719 C CA . ARG B 1 147 ? -11.078 11.68 21.406 1 94.94 147 ARG B CA 1
ATOM 3720 C C . ARG B 1 147 ? -12.18 12.727 21.5 1 94.94 147 ARG B C 1
ATOM 3722 O O . ARG B 1 147 ? -13.055 12.648 22.359 1 94.94 147 ARG B O 1
ATOM 3729 N N . TRP B 1 148 ? -12.031 13.711 20.641 1 95.38 148 TRP B N 1
ATOM 3730 C CA . TRP B 1 148 ? -13.039 14.766 20.594 1 95.38 148 TRP B CA 1
ATOM 3731 C C . TRP B 1 148 ? -14.422 14.18 20.328 1 95.38 148 TRP B C 1
ATOM 3733 O O . TRP B 1 148 ? -15.398 14.562 20.969 1 95.38 148 TRP B O 1
ATOM 3743 N N . CYS B 1 149 ? -14.578 13.234 19.391 1 93.44 149 CYS B N 1
ATOM 3744 C CA . CYS B 1 149 ? -15.852 12.609 19.047 1 93.44 149 CYS B CA 1
ATOM 3745 C C . CYS B 1 149 ? -16.391 11.797 20.219 1 93.44 149 CYS B C 1
ATOM 3747 O O . CYS B 1 149 ? -17.594 11.781 20.469 1 93.44 149 CYS B O 1
ATOM 3749 N N . ARG B 1 150 ? -15.555 11.133 20.812 1 91 150 ARG B N 1
ATOM 3750 C CA . ARG B 1 150 ? -15.961 10.352 21.969 1 91 150 ARG B CA 1
ATOM 3751 C C . ARG B 1 150 ? -16.516 11.258 23.078 1 91 150 ARG B C 1
ATOM 3753 O O . ARG B 1 150 ? -17.453 10.891 23.766 1 91 150 ARG B O 1
ATOM 3760 N N . HIS B 1 151 ? -15.93 12.367 23.172 1 90.5 151 HIS B N 1
ATOM 3761 C CA . HIS B 1 151 ? -16.328 13.328 24.203 1 90.5 151 HIS B CA 1
ATOM 3762 C C . HIS B 1 151 ? -17.672 13.961 23.859 1 90.5 151 HIS B C 1
ATOM 3764 O O . HIS B 1 151 ? -18.453 14.273 24.766 1 90.5 151 HIS B O 1
ATOM 3770 N N . HIS B 1 152 ? -18.031 14.273 22.641 1 86.44 152 HIS B N 1
ATOM 3771 C CA . HIS B 1 152 ? -19.234 14.984 22.234 1 86.44 152 HIS B CA 1
ATOM 3772 C C . HIS B 1 152 ? -20.344 14.016 21.844 1 86.44 152 HIS B C 1
ATOM 3774 O O . HIS B 1 152 ? -21.484 14.422 21.641 1 86.44 152 HIS B O 1
ATOM 3780 N N . GLN B 1 153 ? -20.5 12.789 22.297 1 72.31 153 GLN B N 1
ATOM 3781 C CA . GLN B 1 153 ? -21.453 11.688 22.203 1 72.31 153 GLN B CA 1
ATOM 3782 C C . GLN B 1 153 ? -22.328 11.828 20.953 1 72.31 153 GLN B C 1
ATOM 3784 O O . GLN B 1 153 ? -23.172 10.969 20.672 1 72.31 153 GLN B O 1
ATOM 3789 N N . ASP B 1 154 ? -22.312 13.047 20.219 1 64.62 154 ASP B N 1
ATOM 3790 C CA . ASP B 1 154 ? -23.234 13.227 19.109 1 64.62 154 ASP B CA 1
ATOM 3791 C C . ASP B 1 154 ? -22.688 12.578 17.828 1 64.62 154 ASP B C 1
ATOM 3793 O O . ASP B 1 154 ? -21.641 12.992 17.328 1 64.62 154 ASP B O 1
ATOM 3797 N N . GLY B 1 155 ? -23.141 11.391 17.5 1 67.62 155 GLY B N 1
ATOM 3798 C CA . GLY B 1 155 ? -22.781 10.562 16.359 1 67.62 155 GLY B CA 1
ATOM 3799 C C . GLY B 1 155 ? -22.938 11.273 15.023 1 67.62 155 GLY B C 1
ATOM 3800 O O . GLY B 1 155 ? -22.25 10.945 14.055 1 67.62 155 GLY B O 1
ATOM 3801 N N . ASP B 1 156 ? -23.688 12.375 15.008 1 77.19 156 ASP B N 1
ATOM 3802 C CA . ASP B 1 156 ? -24.016 13.008 13.727 1 77.19 156 ASP B CA 1
ATOM 3803 C C . ASP B 1 156 ? -22.844 13.812 13.188 1 77.19 156 ASP B C 1
ATOM 3805 O O . ASP B 1 156 ? -22.703 13.992 11.977 1 77.19 156 ASP B O 1
ATOM 3809 N N . HIS B 1 157 ? -21.906 14.148 14.094 1 85.31 157 HIS B N 1
ATOM 3810 C CA . HIS B 1 157 ? -20.828 15.039 13.695 1 85.31 157 HIS B CA 1
ATOM 3811 C C . HIS B 1 157 ? -19.594 14.25 13.258 1 85.31 157 HIS B C 1
ATOM 3813 O O . HIS B 1 157 ? -18.688 14.805 12.641 1 85.31 157 HIS B O 1
ATOM 3819 N N . THR B 1 158 ? -19.656 12.992 13.445 1 89 158 THR B N 1
ATOM 3820 C CA . THR B 1 158 ? -18.453 12.188 13.305 1 89 158 THR B CA 1
ATOM 3821 C C . THR B 1 158 ? -17.984 12.141 11.852 1 89 158 THR B C 1
ATOM 3823 O O . THR B 1 158 ? -16.797 12.281 11.562 1 89 158 THR B O 1
ATOM 3826 N N . GLN B 1 159 ? -18.891 12.031 10.992 1 89.56 159 GLN B N 1
ATOM 3827 C CA . GLN B 1 159 ? -18.547 11.93 9.578 1 89.56 159 GLN B CA 1
ATOM 3828 C C . GLN B 1 159 ? -17.891 13.211 9.07 1 89.56 159 GLN B C 1
ATOM 3830 O O . GLN B 1 159 ? -16.875 13.156 8.375 1 89.56 159 GLN B O 1
ATOM 3835 N N . GLU B 1 160 ? -18.469 14.266 9.43 1 92.88 160 GLU B N 1
ATOM 3836 C CA . GLU B 1 160 ? -17.938 15.555 8.992 1 92.88 160 GLU B CA 1
ATOM 3837 C C . GLU B 1 160 ? -16.562 15.82 9.602 1 92.88 160 GLU B C 1
ATOM 3839 O O . GLU B 1 160 ? -15.648 16.281 8.906 1 92.88 160 GLU B O 1
ATOM 3844 N N . VAL B 1 161 ? -16.391 15.531 10.852 1 94.69 161 VAL B N 1
ATOM 3845 C CA . VAL B 1 161 ? -15.141 15.773 11.57 1 94.69 161 VAL B CA 1
ATOM 3846 C C . VAL B 1 161 ? -14.039 14.891 11 1 94.69 161 VAL B C 1
ATOM 3848 O O . VAL B 1 161 ? -12.914 15.352 10.781 1 94.69 161 VAL B O 1
ATOM 3851 N N . MET B 1 162 ? -14.414 13.633 10.672 1 95.06 162 MET B N 1
ATOM 3852 C CA . MET B 1 162 ? -13.406 12.695 10.188 1 95.06 162 MET B CA 1
ATOM 3853 C C . MET B 1 162 ? -13.055 12.984 8.734 1 95.06 162 MET B C 1
ATOM 3855 O O . MET B 1 162 ? -11.977 12.609 8.266 1 95.06 162 MET B O 1
ATOM 3859 N N . SER B 1 163 ? -13.875 13.68 8.023 1 94.62 163 SER B N 1
ATOM 3860 C CA . SER B 1 163 ? -13.664 13.961 6.605 1 94.62 163 SER B CA 1
ATOM 3861 C C . SER B 1 163 ? -12.531 14.969 6.402 1 94.62 163 SER B C 1
ATOM 3863 O O . SER B 1 163 ? -11.992 15.086 5.301 1 94.62 163 SER B O 1
ATOM 3865 N N . VAL B 1 164 ? -12.172 15.68 7.469 1 96.06 164 VAL B N 1
ATOM 3866 C CA . VAL B 1 164 ? -11.172 16.734 7.348 1 96.06 164 VAL B CA 1
ATOM 3867 C C . VAL B 1 164 ? -9.773 16.125 7.477 1 96.06 164 VAL B C 1
ATOM 3869 O O . VAL B 1 164 ? -8.773 16.781 7.164 1 96.06 164 VAL B O 1
ATOM 3872 N N . VAL B 1 165 ? -9.727 14.875 7.941 1 97.5 165 VAL B N 1
ATOM 3873 C CA . VAL B 1 165 ? -8.43 14.211 8.07 1 97.5 165 VAL B CA 1
ATOM 3874 C C . VAL B 1 165 ? -7.875 13.891 6.684 1 97.5 165 VAL B C 1
ATOM 3876 O O . VAL B 1 165 ? -8.594 13.383 5.82 1 97.5 165 VAL B O 1
ATOM 3879 N N . ARG B 1 166 ? -6.656 14.258 6.488 1 98 166 ARG B N 1
ATOM 3880 C CA . ARG B 1 166 ? -5.98 13.938 5.234 1 98 166 ARG B CA 1
ATOM 3881 C C . ARG B 1 166 ? -5.375 12.547 5.273 1 98 166 ARG B C 1
ATOM 3883 O O . ARG B 1 166 ? -4.152 12.391 5.371 1 98 166 ARG B O 1
ATOM 3890 N N . LEU B 1 167 ? -6.168 11.531 5.043 1 98 167 LEU B N 1
ATOM 3891 C CA . LEU B 1 167 ? -5.832 10.125 5.223 1 98 167 LEU B CA 1
ATOM 3892 C C . LEU B 1 167 ? -4.688 9.719 4.301 1 98 167 LEU B C 1
ATOM 3894 O O . LEU B 1 167 ? -3.803 8.961 4.703 1 98 167 LEU B O 1
ATOM 3898 N N . PRO B 1 168 ? -4.621 10.234 3.084 1 97.75 168 PRO B N 1
ATOM 3899 C CA . PRO B 1 168 ? -3.574 9.805 2.154 1 97.75 168 PRO B CA 1
ATOM 3900 C C . PRO B 1 168 ? -2.17 10.156 2.639 1 97.75 168 PRO B C 1
ATOM 3902 O O . PRO B 1 168 ? -1.182 9.648 2.1 1 97.75 168 PRO B O 1
ATOM 3905 N N . LEU B 1 169 ? -2.096 11.062 3.58 1 97.25 169 LEU B N 1
ATOM 3906 C CA . LEU B 1 169 ? -0.788 11.438 4.105 1 97.25 169 LEU B CA 1
ATOM 3907 C C . LEU B 1 169 ? -0.319 10.438 5.16 1 97.25 169 LEU B C 1
ATOM 3909 O O . LEU B 1 169 ? 0.843 10.461 5.57 1 97.25 169 LEU B O 1
ATOM 3913 N N . MET B 1 170 ? -1.164 9.555 5.582 1 97.31 170 MET B N 1
ATOM 3914 C CA . MET B 1 170 ? -0.801 8.508 6.535 1 97.31 170 MET B CA 1
ATOM 3915 C C . MET B 1 170 ? -0.192 7.309 5.82 1 97.31 170 MET B C 1
ATOM 3917 O O . MET B 1 170 ? -0.405 7.121 4.621 1 97.31 170 MET B O 1
ATOM 3921 N N . THR B 1 171 ? 0.628 6.609 6.562 1 96.31 171 THR B N 1
ATOM 3922 C CA . THR B 1 171 ? 1.152 5.367 6.008 1 96.31 171 THR B CA 1
ATOM 3923 C C . THR B 1 171 ? 0.057 4.305 5.93 1 96.31 171 THR B C 1
ATOM 3925 O O . THR B 1 171 ? -0.962 4.406 6.613 1 96.31 171 THR B O 1
ATOM 3928 N N . LEU B 1 172 ? 0.29 3.379 5.094 1 96.25 172 LEU B N 1
ATOM 3929 C CA . LEU B 1 172 ? -0.653 2.273 4.961 1 96.25 172 LEU B CA 1
ATOM 3930 C C . LEU B 1 172 ? -0.856 1.568 6.297 1 96.25 172 LEU B C 1
ATOM 3932 O O . LEU B 1 172 ? -1.988 1.259 6.676 1 96.25 172 LEU B O 1
ATOM 3936 N N . THR B 1 173 ? 0.152 1.322 6.984 1 97.06 173 THR B N 1
ATOM 3937 C CA . THR B 1 173 ? 0.104 0.66 8.281 1 97.06 173 THR B CA 1
ATOM 3938 C C . THR B 1 173 ? -0.764 1.449 9.258 1 97.06 173 THR B C 1
ATOM 3940 O O . THR B 1 173 ? -1.566 0.869 9.992 1 97.06 173 THR B O 1
ATOM 3943 N N . GLU B 1 174 ? -0.589 2.729 9.25 1 97.62 174 GLU B N 1
ATOM 3944 C CA . GLU B 1 174 ? -1.388 3.576 10.133 1 97.62 174 GLU B CA 1
ATOM 3945 C C . GLU B 1 174 ? -2.869 3.504 9.773 1 97.62 174 GLU B C 1
ATOM 3947 O O . GLU B 1 174 ? -3.725 3.436 10.656 1 97.62 174 GLU B O 1
ATOM 3952 N N . MET B 1 175 ? -3.15 3.562 8.516 1 97.88 175 MET B N 1
ATOM 3953 C CA . MET B 1 175 ? -4.539 3.508 8.07 1 97.88 175 MET B CA 1
ATOM 3954 C C . MET B 1 175 ? -5.188 2.186 8.469 1 97.88 175 MET B C 1
ATOM 3956 O O . MET B 1 175 ? -6.32 2.166 8.953 1 97.88 175 MET B O 1
ATOM 3960 N N . LEU B 1 176 ? -4.449 1.115 8.344 1 97.62 176 LEU B N 1
ATOM 3961 C CA . LEU B 1 176 ? -5.012 -0.216 8.539 1 97.62 176 LEU B CA 1
ATOM 3962 C C . LEU B 1 176 ? -5.051 -0.573 10.023 1 97.62 176 LEU B C 1
ATOM 3964 O O . LEU B 1 176 ? -5.93 -1.316 10.469 1 97.62 176 LEU B O 1
ATOM 3968 N N . ASN B 1 177 ? -4.207 -0.064 10.797 1 97.44 177 ASN B N 1
ATOM 3969 C CA . ASN B 1 177 ? -4.082 -0.525 12.172 1 97.44 177 ASN B CA 1
ATOM 3970 C C . ASN B 1 177 ? -4.52 0.55 13.164 1 97.44 177 ASN B C 1
ATOM 3972 O O . ASN B 1 177 ? -4.727 0.264 14.344 1 97.44 177 ASN B O 1
ATOM 3976 N N . VAL B 1 178 ? -4.621 1.726 12.789 1 97.44 178 VAL B N 1
ATOM 3977 C CA . VAL B 1 178 ? -5.043 2.801 13.68 1 97.44 178 VAL B CA 1
ATOM 3978 C C . VAL B 1 178 ? -6.414 3.318 13.25 1 97.44 178 VAL B C 1
ATOM 3980 O O . VAL B 1 178 ? -7.355 3.34 14.047 1 97.44 178 VAL B O 1
ATOM 3983 N N . VAL B 1 179 ? -6.617 3.666 12.023 1 97.88 179 VAL B N 1
ATOM 3984 C CA . VAL B 1 179 ? -7.828 4.309 11.523 1 97.88 179 VAL B CA 1
ATOM 3985 C C . VAL B 1 179 ? -8.953 3.279 11.43 1 97.88 179 VAL B C 1
ATOM 3987 O O . VAL B 1 179 ? -10.047 3.498 11.945 1 97.88 179 VAL B O 1
ATOM 3990 N N . ARG B 1 180 ? -8.633 2.152 10.789 1 97.31 180 ARG B N 1
ATOM 3991 C CA . ARG B 1 180 ? -9.664 1.157 10.523 1 97.31 180 ARG B CA 1
ATOM 3992 C C . ARG B 1 180 ? -10.281 0.643 11.812 1 97.31 180 ARG B C 1
ATOM 3994 O O . ARG B 1 180 ? -11.508 0.616 11.953 1 97.31 180 ARG B O 1
ATOM 4001 N N . PRO B 1 181 ? -9.516 0.279 12.789 1 96.69 181 PRO B N 1
ATOM 4002 C CA . PRO B 1 181 ? -10.102 -0.27 14.016 1 96.69 181 PRO B CA 1
ATOM 4003 C C . PRO B 1 181 ? -10.945 0.751 14.773 1 96.69 181 PRO B C 1
ATOM 4005 O O . PRO B 1 181 ? -11.742 0.378 15.633 1 96.69 181 PRO B O 1
ATOM 4008 N N . SER B 1 182 ? -10.766 2.057 14.617 1 94.81 182 SER B N 1
ATOM 4009 C CA . SER B 1 182 ? -11.555 3.084 15.297 1 94.81 182 SER B CA 1
ATOM 4010 C C . SER B 1 182 ? -13.023 2.996 14.914 1 94.81 182 SER B C 1
ATOM 4012 O O . SER B 1 182 ? -13.898 3.396 15.688 1 94.81 182 SER B O 1
ATOM 4014 N N . GLY B 1 183 ? -13.32 2.555 13.68 1 93.62 183 GLY B N 1
ATOM 4015 C CA . GLY B 1 183 ? -14.68 2.418 13.195 1 93.62 183 GLY B CA 1
ATOM 4016 C C . GLY B 1 183 ? -15.312 3.742 12.812 1 93.62 183 GLY B C 1
ATOM 4017 O O . GLY B 1 183 ? -16.516 3.805 12.531 1 93.62 183 GLY B O 1
ATOM 4018 N N . LEU B 1 184 ? -14.531 4.816 12.781 1 94 184 LEU B N 1
ATOM 4019 C CA . LEU B 1 184 ? -15.055 6.152 12.547 1 94 184 LEU B CA 1
ATOM 4020 C C . LEU B 1 184 ? -14.961 6.52 11.07 1 94 184 LEU B C 1
ATOM 4022 O O . LEU B 1 184 ? -15.562 7.5 10.625 1 94 184 LEU B O 1
ATOM 4026 N N . VAL B 1 185 ? -14.195 5.742 10.336 1 95.06 185 VAL B N 1
ATOM 4027 C CA . VAL B 1 185 ? -14.031 5.961 8.906 1 95.06 185 VAL B CA 1
ATOM 4028 C C . VAL B 1 185 ? -14.562 4.758 8.133 1 95.06 185 VAL B C 1
ATOM 4030 O O . VAL B 1 185 ? -14.273 3.609 8.484 1 95.06 185 VAL B O 1
ATOM 4033 N N . SER B 1 186 ? -15.305 5.031 7.152 1 95.31 186 SER B N 1
ATOM 4034 C CA . SER B 1 186 ? -15.867 3.949 6.355 1 95.31 186 SER B CA 1
ATOM 4035 C C . SER B 1 186 ? -14.781 3.217 5.574 1 95.31 186 SER B C 1
ATOM 4037 O O . SER B 1 186 ? -13.789 3.82 5.172 1 95.31 186 SER B O 1
ATOM 4039 N N . PRO B 1 187 ? -14.961 1.902 5.371 1 96.25 187 PRO B N 1
ATOM 4040 C CA . PRO B 1 187 ? -13.984 1.146 4.586 1 96.25 187 PRO B CA 1
ATOM 4041 C C . PRO B 1 187 ? -13.805 1.705 3.176 1 96.25 187 PRO B C 1
ATOM 4043 O O . PRO B 1 187 ? -12.695 1.664 2.633 1 96.25 187 PRO B O 1
ATOM 4046 N N . ASP B 1 188 ? -14.812 2.221 2.607 1 96.56 188 ASP B N 1
ATOM 4047 C CA . ASP B 1 188 ? -14.695 2.795 1.269 1 96.56 188 ASP B CA 1
ATOM 4048 C C . ASP B 1 188 ? -13.828 4.051 1.279 1 96.56 188 ASP B C 1
ATOM 4050 O O . ASP B 1 188 ? -13.016 4.258 0.377 1 96.56 188 ASP B O 1
ATOM 4054 N N . ASP B 1 189 ? -14.07 4.875 2.291 1 96.31 189 ASP B N 1
ATOM 4055 C CA . ASP B 1 189 ? -13.242 6.07 2.416 1 96.31 189 ASP B CA 1
ATOM 4056 C C . ASP B 1 189 ? -11.773 5.699 2.613 1 96.31 189 ASP B C 1
ATOM 4058 O O . ASP B 1 189 ? -10.883 6.371 2.086 1 96.31 189 ASP B O 1
ATOM 4062 N N . LEU B 1 190 ? -11.617 4.664 3.367 1 97.12 190 LEU B N 1
ATOM 4063 C CA . LEU B 1 190 ? -10.258 4.188 3.598 1 97.12 190 LEU B CA 1
ATOM 4064 C C . LEU B 1 190 ? -9.625 3.693 2.301 1 97.12 190 LEU B C 1
ATOM 4066 O O . LEU B 1 190 ? -8.469 4.012 2.008 1 97.12 190 LEU B O 1
ATOM 4070 N N . LEU B 1 191 ? -10.359 2.932 1.583 1 97.94 191 LEU B N 1
ATOM 4071 C CA . LEU B 1 191 ? -9.875 2.424 0.304 1 97.94 191 LEU B CA 1
ATOM 4072 C C . LEU B 1 191 ? -9.578 3.568 -0.659 1 97.94 191 LEU B C 1
ATOM 4074 O O . LEU B 1 191 ? -8.609 3.516 -1.415 1 97.94 191 LEU B O 1
ATOM 4078 N N . ASP B 1 192 ? -10.43 4.559 -0.629 1 97.62 192 ASP B N 1
ATOM 4079 C CA . ASP B 1 192 ? -10.18 5.742 -1.452 1 97.62 192 ASP B CA 1
ATOM 4080 C C . ASP B 1 192 ? -8.867 6.41 -1.074 1 97.62 192 ASP B C 1
ATOM 4082 O O . ASP B 1 192 ? -8.102 6.828 -1.948 1 97.62 192 ASP B O 1
ATOM 4086 N N . ALA B 1 193 ? -8.625 6.531 0.158 1 97.88 193 ALA B N 1
ATOM 4087 C CA . ALA B 1 193 ? -7.395 7.141 0.648 1 97.88 193 ALA B CA 1
ATOM 4088 C C . ALA B 1 193 ? -6.172 6.328 0.225 1 97.88 193 ALA B C 1
ATOM 4090 O O . ALA B 1 193 ? -5.164 6.891 -0.204 1 97.88 193 ALA B O 1
ATOM 4091 N N . ILE B 1 194 ? -6.309 5.02 0.37 1 97.81 194 ILE B N 1
ATOM 4092 C CA . ILE B 1 194 ? -5.215 4.141 -0.025 1 97.81 194 ILE B CA 1
ATOM 4093 C C . ILE B 1 194 ? -4.945 4.289 -1.521 1 97.81 194 ILE B C 1
ATOM 4095 O O . ILE B 1 194 ? -3.791 4.348 -1.95 1 97.81 194 ILE B O 1
ATOM 4099 N N . LYS B 1 195 ? -5.961 4.324 -2.268 1 97.38 195 LYS B N 1
ATOM 4100 C CA . LYS B 1 195 ? -5.832 4.512 -3.711 1 97.38 195 LYS B CA 1
ATOM 4101 C C . LYS B 1 195 ? -5.141 5.832 -4.035 1 97.38 195 LYS B C 1
ATOM 4103 O O . LYS B 1 195 ? -4.219 5.875 -4.852 1 97.38 195 LYS B O 1
ATOM 4108 N N . THR B 1 196 ? -5.543 6.914 -3.406 1 97.31 196 THR B N 1
ATOM 4109 C CA . THR B 1 196 ? -4.949 8.227 -3.627 1 97.31 196 THR B CA 1
ATOM 4110 C C . THR B 1 196 ? -3.467 8.219 -3.271 1 97.31 196 THR B C 1
ATOM 4112 O O . THR B 1 196 ? -2.639 8.742 -4.023 1 97.31 196 THR B O 1
ATOM 4115 N N . ARG B 1 197 ? -3.107 7.641 -2.184 1 96 197 ARG B N 1
ATOM 4116 C CA . ARG B 1 197 ? -1.72 7.578 -1.733 1 96 197 ARG B CA 1
ATOM 4117 C C . ARG B 1 197 ? -0.86 6.789 -2.715 1 96 197 ARG B C 1
ATOM 4119 O O . ARG B 1 197 ? 0.28 7.168 -2.992 1 96 197 ARG B O 1
ATOM 4126 N N . SER B 1 198 ? -1.438 5.742 -3.225 1 94.31 198 SER B N 1
ATOM 4127 C CA . SER B 1 198 ? -0.669 4.824 -4.059 1 94.31 198 SER B CA 1
ATOM 4128 C C . SER B 1 198 ? -0.544 5.348 -5.484 1 94.31 198 SER B C 1
ATOM 4130 O O . SER B 1 198 ? 0.466 5.113 -6.152 1 94.31 198 SER B O 1
ATOM 4132 N N . GLU B 1 199 ? -1.462 6.07 -5.941 1 95.06 199 GLU B N 1
ATOM 4133 C CA . GLU B 1 199 ? -1.487 6.395 -7.367 1 95.06 199 GLU B CA 1
ATOM 4134 C C . GLU B 1 199 ? -1.134 7.859 -7.609 1 95.06 199 GLU B C 1
ATOM 4136 O O . GLU B 1 199 ? -0.812 8.25 -8.734 1 95.06 199 GLU B O 1
ATOM 4141 N N . SER B 1 200 ? -1.157 8.672 -6.621 1 94.62 200 SER B N 1
ATOM 4142 C CA . SER B 1 200 ? -0.819 10.086 -6.781 1 94.62 200 SER B CA 1
ATOM 4143 C C . SER B 1 200 ? 0.678 10.32 -6.609 1 94.62 200 SER B C 1
ATOM 4145 O O . SER B 1 200 ? 1.357 9.547 -5.93 1 94.62 200 SER B O 1
ATOM 4147 N N . ARG B 1 201 ? 1.081 11.406 -7.301 1 94.31 201 ARG B N 1
ATOM 4148 C CA . ARG B 1 201 ? 2.438 11.867 -7.023 1 94.31 201 ARG B CA 1
ATOM 4149 C C . ARG B 1 201 ? 2.555 12.406 -5.602 1 94.31 201 ARG B C 1
ATOM 4151 O O . ARG B 1 201 ? 1.646 13.078 -5.113 1 94.31 201 ARG B O 1
ATOM 4158 N N . ASN B 1 202 ? 3.691 12.156 -5.027 1 94.5 202 ASN B N 1
ATOM 4159 C CA . ASN B 1 202 ? 3.898 12.586 -3.648 1 94.5 202 ASN B CA 1
ATOM 4160 C C . ASN B 1 202 ? 3.686 14.094 -3.5 1 94.5 202 ASN B C 1
ATOM 4162 O O . ASN B 1 202 ? 3.018 14.539 -2.564 1 94.5 202 ASN B O 1
ATOM 4166 N N . MET B 1 203 ? 4.168 14.852 -4.398 1 94.31 203 MET B N 1
ATOM 4167 C CA . MET B 1 203 ? 4.125 16.312 -4.309 1 94.31 203 MET B CA 1
ATOM 4168 C C . MET B 1 203 ? 2.725 16.828 -4.613 1 94.31 203 MET B C 1
ATOM 4170 O O . MET B 1 203 ? 2.43 18 -4.379 1 94.31 203 MET B O 1
ATOM 4174 N N . ASP B 1 204 ? 1.851 15.93 -5.055 1 94.69 204 ASP B N 1
ATOM 4175 C CA . ASP B 1 204 ? 0.471 16.328 -5.32 1 94.69 204 ASP B CA 1
ATOM 4176 C C . ASP B 1 204 ? -0.413 16.094 -4.098 1 94.69 204 ASP B C 1
ATOM 4178 O O . ASP B 1 204 ? -1.576 16.5 -4.082 1 94.69 204 ASP B O 1
ATOM 4182 N N . LEU B 1 205 ? 0.143 15.453 -3.156 1 95.75 205 LEU B N 1
ATOM 4183 C CA . LEU B 1 205 ? -0.603 15.25 -1.919 1 95.75 205 LEU B CA 1
ATOM 4184 C C . LEU B 1 205 ? -0.708 16.547 -1.126 1 95.75 205 LEU B C 1
ATOM 4186 O O . LEU B 1 205 ? 0.138 17.438 -1.266 1 95.75 205 LEU B O 1
ATOM 4190 N N . ASN B 1 206 ? -1.755 16.703 -0.357 1 95.12 206 ASN B N 1
ATOM 4191 C CA . ASN B 1 206 ? -2.033 17.922 0.387 1 95.12 206 ASN B CA 1
ATOM 4192 C C . ASN B 1 206 ? -1.317 17.938 1.734 1 95.12 206 ASN B C 1
ATOM 4194 O O . ASN B 1 206 ? -1.958 17.844 2.783 1 95.12 206 ASN B O 1
ATOM 4198 N N . TYR B 1 207 ? -0.05 18.234 1.746 1 96.12 207 TYR B N 1
ATOM 4199 C CA . TYR B 1 207 ? 0.787 18.203 2.941 1 96.12 207 TYR B CA 1
ATOM 4200 C C . TYR B 1 207 ? 0.519 19.422 3.822 1 96.12 207 TYR B C 1
ATOM 4202 O O . TYR B 1 207 ? 0.025 20.453 3.346 1 96.12 207 TYR B O 1
ATOM 4210 N N . ARG B 1 208 ? 0.856 19.141 5.043 1 95.62 208 ARG B N 1
ATOM 4211 C CA . ARG B 1 208 ? 0.844 20.25 6 1 95.62 208 ARG B CA 1
ATOM 4212 C C . ARG B 1 208 ? 2.254 20.781 6.246 1 95.62 208 ARG B C 1
ATOM 4214 O O . ARG B 1 208 ? 3.234 20.047 6.055 1 95.62 208 ARG B O 1
ATOM 4221 N N . GLY B 1 209 ? 2.312 22.062 6.52 1 95.31 209 GLY B N 1
ATOM 4222 C CA . GLY B 1 209 ? 3.609 22.656 6.793 1 95.31 209 GLY B CA 1
ATOM 4223 C C . GLY B 1 209 ? 3.525 23.891 7.66 1 95.31 209 GLY B C 1
ATOM 4224 O O . GLY B 1 209 ? 2.48 24.547 7.727 1 95.31 209 GLY B O 1
ATOM 4225 N N . MET B 1 210 ? 4.645 24.172 8.258 1 93.12 210 MET B N 1
ATOM 4226 C CA . MET B 1 210 ? 4.715 25.359 9.109 1 93.12 210 MET B CA 1
ATOM 4227 C C . MET B 1 210 ? 4.754 26.625 8.273 1 93.12 210 MET B C 1
ATOM 4229 O O . MET B 1 210 ? 5.449 26.688 7.262 1 93.12 210 MET B O 1
ATOM 4233 N N . LEU B 1 211 ? 3.979 27.531 8.711 1 92.69 211 LEU B N 1
ATOM 4234 C CA . LEU B 1 211 ? 3.973 28.844 8.055 1 92.69 211 LEU B CA 1
ATOM 4235 C C . LEU B 1 211 ? 4.574 29.906 8.961 1 92.69 211 LEU B C 1
ATOM 4237 O O . LEU B 1 211 ? 4.02 30.219 10.023 1 92.69 211 LEU B O 1
ATOM 4241 N N . ILE B 1 212 ? 5.684 30.391 8.594 1 89.56 212 ILE B N 1
ATOM 4242 C CA . ILE B 1 212 ? 6.34 31.5 9.289 1 89.56 212 ILE B CA 1
ATOM 4243 C C . ILE B 1 212 ? 6.527 32.656 8.328 1 89.56 212 ILE B C 1
ATOM 4245 O O . ILE B 1 212 ? 7.539 32.75 7.625 1 89.56 212 ILE B O 1
ATOM 4249 N N . PRO B 1 213 ? 5.617 33.531 8.43 1 89.06 213 PRO B N 1
ATOM 4250 C CA . PRO B 1 213 ? 5.668 34.625 7.461 1 89.06 213 PRO B CA 1
ATOM 4251 C C . PRO B 1 213 ? 6.863 35.562 7.676 1 89.06 213 PRO B C 1
ATOM 4253 O O . PRO B 1 213 ? 7.297 35.75 8.812 1 89.06 213 PRO B O 1
ATOM 4256 N N . GLU B 1 214 ? 7.473 36 6.625 1 90.12 214 GLU B N 1
ATOM 4257 C CA . GLU B 1 214 ? 8.469 37.062 6.57 1 90.12 214 GLU B CA 1
ATOM 4258 C C . GLU B 1 214 ? 9.75 36.656 7.301 1 90.12 214 GLU B C 1
ATOM 4260 O O . GLU B 1 214 ? 10.391 37.5 7.949 1 90.12 214 GLU B O 1
ATOM 4265 N N . GLU B 1 215 ? 9.961 35.469 7.316 1 89.75 215 GLU B N 1
ATOM 4266 C CA . GLU B 1 215 ? 11.188 34.938 7.914 1 89.75 215 GLU B CA 1
ATOM 4267 C C . GLU B 1 215 ? 11.93 34.031 6.953 1 89.75 215 GLU B C 1
ATOM 4269 O O . GLU B 1 215 ? 11.305 33.25 6.223 1 89.75 215 GLU B O 1
ATOM 4274 N N . ASN B 1 216 ? 13.258 34.188 6.945 1 91.38 216 ASN B N 1
ATOM 4275 C CA . ASN B 1 216 ? 14.094 33.281 6.145 1 91.38 216 ASN B CA 1
ATOM 4276 C C . ASN B 1 216 ? 14.25 31.922 6.801 1 91.38 216 ASN B C 1
ATOM 4278 O O . ASN B 1 216 ? 14.852 31.812 7.871 1 91.38 216 ASN B O 1
ATOM 4282 N N . LEU B 1 217 ? 13.773 30.938 6.098 1 92.56 217 LEU B N 1
ATOM 4283 C CA . LEU B 1 217 ? 13.766 29.594 6.668 1 92.56 217 LEU B CA 1
ATOM 4284 C C . LEU B 1 217 ? 15.039 28.844 6.297 1 92.56 217 LEU B C 1
ATOM 4286 O O . LEU B 1 217 ? 15.359 27.828 6.91 1 92.56 217 LEU B O 1
ATOM 4290 N N . ALA B 1 218 ? 15.68 29.328 5.297 1 91.62 218 ALA B N 1
ATOM 4291 C CA . ALA B 1 218 ? 16.922 28.688 4.852 1 91.62 218 ALA B CA 1
ATOM 4292 C C . ALA B 1 218 ? 18.109 29.156 5.684 1 91.62 218 ALA B C 1
ATOM 4294 O O . ALA B 1 218 ? 19.047 29.734 5.152 1 91.62 218 ALA B O 1
ATOM 4295 N N . THR B 1 219 ? 17.984 28.969 6.922 1 90.94 219 THR B N 1
ATOM 4296 C CA . THR B 1 219 ? 19.047 29.328 7.852 1 90.94 219 THR B CA 1
ATOM 4297 C C . THR B 1 219 ? 19.328 28.188 8.82 1 90.94 219 THR B C 1
ATOM 4299 O O . THR B 1 219 ? 18.516 27.281 8.977 1 90.94 219 THR B O 1
ATOM 4302 N N . MET B 1 220 ? 20.469 28.297 9.414 1 87.56 220 MET B N 1
ATOM 4303 C CA . MET B 1 220 ? 20.828 27.297 10.406 1 87.56 220 MET B CA 1
ATOM 4304 C C . MET B 1 220 ? 19.922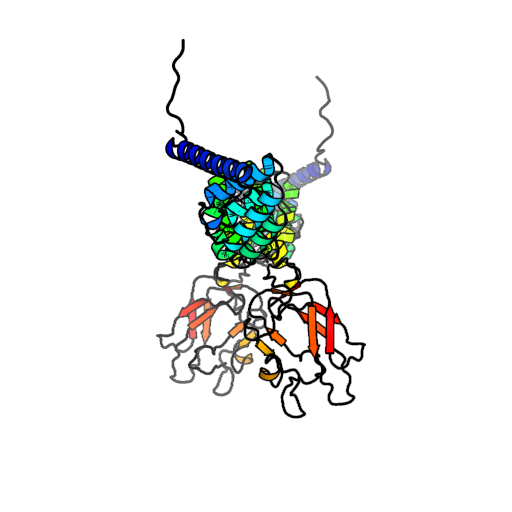 27.375 11.633 1 87.56 220 MET B C 1
ATOM 4306 O O . MET B 1 220 ? 19.656 26.375 12.281 1 87.56 220 MET B O 1
ATOM 4310 N N . LYS B 1 221 ? 19.5 28.562 11.82 1 88.38 221 LYS B N 1
ATOM 4311 C CA . LYS B 1 221 ? 18.594 28.797 12.945 1 88.38 221 LYS B CA 1
ATOM 4312 C C . LYS B 1 221 ? 17.359 27.922 12.836 1 88.38 221 LYS B C 1
ATOM 4314 O O . LYS B 1 221 ? 16.859 27.406 13.844 1 88.38 221 LYS B O 1
ATOM 4319 N N . HIS B 1 222 ? 16.969 27.766 11.641 1 90.69 222 HIS B N 1
ATOM 4320 C CA . HIS B 1 222 ? 15.742 27.016 11.406 1 90.69 222 HIS B CA 1
ATOM 4321 C C . HIS B 1 222 ? 16.047 25.594 10.977 1 90.69 222 HIS B C 1
ATOM 4323 O O . HIS B 1 222 ? 15.156 24.875 10.516 1 90.69 222 HIS B O 1
ATOM 4329 N N . GLY B 1 223 ? 17.312 25.234 11.055 1 91.25 223 GLY B N 1
ATOM 4330 C CA . GLY B 1 223 ? 17.719 23.859 10.82 1 91.25 223 GLY B CA 1
ATOM 4331 C C . GLY B 1 223 ? 17.953 23.547 9.352 1 91.25 223 GLY B C 1
ATOM 4332 O O . GLY B 1 223 ? 17.969 22.375 8.953 1 91.25 223 GLY B O 1
ATOM 4333 N N . ALA B 1 224 ? 18.047 24.484 8.523 1 93.56 224 ALA B N 1
ATOM 4334 C CA . ALA B 1 224 ? 18.281 24.266 7.094 1 93.56 224 ALA B CA 1
ATOM 4335 C C . ALA B 1 224 ? 19.734 23.875 6.828 1 93.56 224 ALA B C 1
ATOM 4337 O O . ALA B 1 224 ? 20.641 24.312 7.543 1 93.56 224 ALA B O 1
ATOM 4338 N N . GLN B 1 225 ? 19.906 23.031 5.801 1 93.81 225 GLN B N 1
ATOM 4339 C CA . GLN B 1 225 ? 21.25 22.578 5.445 1 93.81 225 GLN B CA 1
ATOM 4340 C C . GLN B 1 225 ? 21.375 22.359 3.941 1 93.81 225 GLN B C 1
ATOM 4342 O O . GLN B 1 225 ? 20.406 22 3.279 1 93.81 225 GLN B O 1
ATOM 4347 N N . VAL B 1 226 ? 22.594 22.578 3.506 1 93.25 226 VAL B N 1
ATOM 4348 C CA . VAL B 1 226 ? 22.875 22.281 2.105 1 93.25 226 VAL B CA 1
ATOM 4349 C C . VAL B 1 226 ? 23.344 20.828 1.967 1 93.25 226 VAL B C 1
ATOM 4351 O O . VAL B 1 226 ? 24.359 20.438 2.533 1 93.25 226 VAL B O 1
ATOM 4354 N N . VAL B 1 227 ? 22.609 20.047 1.188 1 92.31 227 VAL B N 1
ATOM 4355 C CA . VAL B 1 227 ? 22.875 18.609 1.139 1 92.31 227 VAL B CA 1
ATOM 4356 C C . VAL B 1 227 ? 23.625 18.266 -0.145 1 92.31 227 VAL B C 1
ATOM 4358 O O . VAL B 1 227 ? 24.406 17.312 -0.177 1 92.31 227 VAL B O 1
ATOM 4361 N N . LYS B 1 228 ? 23.422 18.953 -1.117 1 91.44 228 LYS B N 1
ATOM 4362 C CA . LYS B 1 228 ? 24.125 18.75 -2.381 1 91.44 228 LYS B CA 1
ATOM 4363 C C . LYS B 1 228 ? 24.766 20.047 -2.867 1 91.44 228 LYS B C 1
ATOM 4365 O O . LYS B 1 228 ? 24.188 21.125 -2.717 1 91.44 228 LYS B O 1
ATOM 4370 N N . GLY B 1 229 ? 25.891 19.969 -3.424 1 88.19 229 GLY B N 1
ATOM 4371 C CA . GLY B 1 229 ? 26.641 21.125 -3.908 1 88.19 229 GLY B CA 1
ATOM 4372 C C . GLY B 1 229 ? 28.031 21.219 -3.316 1 88.19 229 GLY B C 1
ATOM 4373 O O . GLY B 1 229 ? 28.391 20.453 -2.416 1 88.19 229 GLY B O 1
ATOM 4374 N N . GLU B 1 230 ? 28.781 22.141 -3.914 1 86.25 230 GLU B N 1
ATOM 4375 C CA . GLU B 1 230 ? 30.125 22.406 -3.398 1 86.25 230 GLU B CA 1
ATOM 4376 C C . GLU B 1 230 ? 30.125 23.609 -2.477 1 86.25 230 GLU B C 1
ATOM 4378 O O . GLU B 1 230 ? 29.234 24.469 -2.57 1 86.25 230 GLU B O 1
ATOM 4383 N N . LEU B 1 231 ? 31.062 23.656 -1.459 1 83.06 231 LEU B N 1
ATOM 4384 C CA . LEU B 1 231 ? 31.188 24.75 -0.506 1 83.06 231 LEU B CA 1
ATOM 4385 C C . LEU B 1 231 ? 29.859 25.016 0.199 1 83.06 231 LEU B C 1
ATOM 4387 O O . LEU B 1 231 ? 29.359 26.141 0.2 1 83.06 231 LEU B O 1
ATOM 4391 N N . LYS B 1 232 ? 29.359 24.109 0.855 1 84.19 232 LYS B N 1
ATOM 4392 C CA . LYS B 1 232 ? 28 24.031 1.379 1 84.19 232 LYS B CA 1
ATOM 4393 C C . LYS B 1 232 ? 27.797 25.016 2.533 1 84.19 232 LYS B C 1
ATOM 4395 O O . LYS B 1 232 ? 26.719 25.547 2.709 1 84.19 232 LYS B O 1
ATOM 4400 N N . SER B 1 233 ? 28.812 25.312 3.199 1 81.38 233 SER B N 1
ATOM 4401 C CA . SER B 1 233 ? 28.672 26.094 4.43 1 81.38 233 SER B CA 1
ATOM 4402 C C . SER B 1 233 ? 28.453 27.562 4.133 1 81.38 233 SER B C 1
ATOM 4404 O O . SER B 1 233 ? 27.875 28.281 4.945 1 81.38 233 SER B O 1
ATOM 4406 N N . ALA B 1 234 ? 28.812 27.984 2.963 1 81.5 234 ALA B N 1
ATOM 4407 C CA . ALA B 1 234 ? 28.812 29.422 2.654 1 81.5 234 ALA B CA 1
ATOM 4408 C C . ALA B 1 234 ? 27.438 29.875 2.189 1 81.5 234 ALA B C 1
ATOM 4410 O O . ALA B 1 234 ? 27.062 31.031 2.377 1 81.5 234 ALA B O 1
ATOM 4411 N N . LEU B 1 235 ? 26.688 29.016 1.798 1 84 235 LEU B N 1
ATOM 4412 C CA . LEU B 1 235 ? 25.453 29.391 1.122 1 84 235 LEU B CA 1
ATOM 4413 C C . LEU B 1 235 ? 24.422 29.922 2.119 1 84 235 LEU B C 1
ATOM 4415 O O . LEU B 1 235 ? 23.719 30.891 1.837 1 84 235 LEU B O 1
ATOM 4419 N N . LEU B 1 236 ? 24.375 29.312 3.328 1 86.06 236 LEU B N 1
ATOM 4420 C CA . LEU B 1 236 ? 23.312 29.656 4.254 1 86.06 236 LEU B CA 1
ATOM 4421 C C . LEU B 1 236 ? 23.844 30.422 5.453 1 86.06 236 LEU B C 1
ATOM 4423 O O . LEU B 1 236 ? 23.203 30.484 6.5 1 86.06 236 LEU B O 1
ATOM 4427 N N . ASP B 1 237 ? 25 30.953 5.348 1 82.25 237 ASP B N 1
ATOM 4428 C CA . ASP B 1 237 ? 25.641 31.609 6.48 1 82.25 237 ASP B CA 1
ATOM 4429 C C . ASP B 1 237 ? 25.094 33.031 6.652 1 82.25 237 ASP B C 1
ATOM 4431 O O . ASP B 1 237 ? 25.344 33.656 7.68 1 82.25 237 ASP B O 1
ATOM 4435 N N . GLY B 1 238 ? 24.375 33.594 5.73 1 82.19 238 GLY B N 1
ATOM 4436 C CA . GLY B 1 238 ? 23.75 34.875 5.871 1 82.19 238 GLY B CA 1
ATOM 4437 C C . GLY B 1 238 ? 24.609 36.031 5.355 1 82.19 238 GLY B C 1
ATOM 4438 O O . GLY B 1 238 ? 24.141 37.156 5.223 1 82.19 238 GLY B O 1
ATOM 4439 N N . ASP B 1 239 ? 25.844 35.656 5.012 1 84.25 239 ASP B N 1
ATOM 4440 C CA . ASP B 1 239 ? 26.734 36.719 4.5 1 84.25 239 ASP B CA 1
ATOM 4441 C C . ASP B 1 239 ? 26.547 36.906 2.998 1 84.25 239 ASP B C 1
ATOM 4443 O O . ASP B 1 239 ? 27.016 36.094 2.197 1 84.25 239 ASP B O 1
ATOM 4447 N N . THR B 1 240 ? 26.016 37.969 2.666 1 85.06 240 THR B N 1
ATOM 4448 C CA . THR B 1 240 ? 25.734 38.219 1.257 1 85.06 240 THR B CA 1
ATOM 4449 C C . THR B 1 240 ? 26.625 39.312 0.713 1 85.06 240 THR B C 1
ATOM 4451 O O . THR B 1 240 ? 26.453 39.75 -0.425 1 85.06 240 THR B O 1
ATOM 4454 N N . GLN B 1 241 ? 27.5 39.719 1.484 1 85.5 241 GLN B N 1
ATOM 4455 C CA . GLN B 1 241 ? 28.312 40.844 1.052 1 85.5 241 GLN B CA 1
ATOM 4456 C C . GLN B 1 241 ? 29.766 40.406 0.831 1 85.5 241 GLN B C 1
ATOM 4458 O O . GLN B 1 241 ? 30.422 40.875 -0.105 1 85.5 241 GLN B O 1
ATOM 4463 N N . ASN B 1 242 ? 30.172 39.562 1.746 1 81.94 242 ASN B N 1
ATOM 4464 C CA . ASN B 1 242 ? 31.578 39.219 1.73 1 81.94 242 ASN B CA 1
ATOM 4465 C C . ASN B 1 242 ? 31.844 37.938 0.96 1 81.94 242 ASN B C 1
ATOM 4467 O O . ASN B 1 242 ? 31.953 36.875 1.557 1 81.94 242 ASN B O 1
ATOM 4471 N N . TYR B 1 243 ? 31.812 37.938 -0.29 1 82.06 243 TYR B N 1
ATOM 4472 C CA . TYR B 1 243 ? 32.156 36.781 -1.094 1 82.06 243 TYR B CA 1
ATOM 4473 C C . TYR B 1 243 ? 33.094 37.156 -2.24 1 82.06 243 TYR B C 1
ATOM 4475 O O . TYR B 1 243 ? 33.031 38.281 -2.723 1 82.06 243 TYR B O 1
ATOM 4483 N N . ASP B 1 244 ? 34.031 36.281 -2.379 1 81.94 244 ASP B N 1
ATOM 4484 C CA . ASP B 1 244 ? 35.031 36.5 -3.432 1 81.94 244 ASP B CA 1
ATOM 4485 C C . ASP B 1 244 ? 35.25 35.25 -4.238 1 81.94 244 ASP B C 1
ATOM 4487 O O . ASP B 1 244 ? 34.438 34.344 -4.246 1 81.94 244 ASP B O 1
ATOM 4491 N N . LEU B 1 245 ? 36.344 35.281 -5 1 77.5 245 LEU B N 1
ATOM 4492 C CA . LEU B 1 245 ? 36.594 34.219 -5.961 1 77.5 245 LEU B CA 1
ATOM 4493 C C . LEU B 1 245 ? 36.906 32.906 -5.25 1 77.5 245 LEU B C 1
ATOM 4495 O O . LEU B 1 245 ? 36.75 31.812 -5.828 1 77.5 245 LEU B O 1
ATOM 4499 N N . ASP B 1 246 ? 37.125 33 -4.02 1 78.12 246 ASP B N 1
ATOM 4500 C CA . ASP B 1 246 ? 37.562 31.781 -3.346 1 78.12 246 ASP B CA 1
ATOM 4501 C C . ASP B 1 246 ? 36.594 31.344 -2.258 1 78.12 246 ASP B C 1
ATOM 4503 O O . ASP B 1 246 ? 36.531 30.172 -1.888 1 78.12 246 ASP B O 1
ATOM 4507 N N . HIS B 1 247 ? 35.938 32.375 -1.863 1 80.88 247 HIS B N 1
ATOM 4508 C CA . HIS B 1 247 ? 35.125 32.031 -0.693 1 80.88 247 HIS B CA 1
ATOM 4509 C C . HIS B 1 247 ? 33.75 32.656 -0.786 1 80.88 247 HIS B C 1
ATOM 4511 O O . HIS B 1 247 ? 33.531 33.625 -1.541 1 80.88 247 HIS B O 1
ATOM 4517 N N . GLY B 1 248 ? 32.719 32.031 -0.081 1 79.06 248 GLY B N 1
ATOM 4518 C CA . GLY B 1 248 ? 31.453 32.688 0.163 1 79.06 248 GLY B CA 1
ATOM 4519 C C . GLY B 1 248 ? 30.375 32.312 -0.829 1 79.06 248 GLY B C 1
ATOM 4520 O O . GLY B 1 248 ? 29.438 33.062 -1.057 1 79.06 248 GLY B O 1
ATOM 4521 N N . PHE B 1 249 ? 30.578 31.234 -1.59 1 81.06 249 PHE B N 1
ATOM 4522 C CA . PHE B 1 249 ? 29.562 30.812 -2.557 1 81.06 249 PHE B CA 1
ATOM 4523 C C . PHE B 1 249 ? 29.5 29.297 -2.637 1 81.06 249 PHE B C 1
ATOM 4525 O O . PHE B 1 249 ? 30.297 28.609 -2.014 1 81.06 249 PHE B O 1
ATOM 4532 N N . SER B 1 250 ? 28.391 28.859 -3.213 1 87.69 250 SER B N 1
ATOM 4533 C CA . SER B 1 250 ? 28.25 27.438 -3.549 1 87.69 250 SER B CA 1
ATOM 4534 C C . SER B 1 250 ? 28.172 27.234 -5.059 1 87.69 250 SER B C 1
ATOM 4536 O O . SER B 1 250 ? 27.922 28.188 -5.809 1 87.69 250 SER B O 1
ATOM 4538 N N . ARG B 1 251 ? 28.594 26.062 -5.426 1 86.06 251 ARG B N 1
ATOM 4539 C CA . ARG B 1 251 ? 28.578 25.797 -6.859 1 86.06 251 ARG B CA 1
ATOM 4540 C C . ARG B 1 251 ? 28.344 24.312 -7.141 1 86.06 251 ARG B C 1
ATOM 4542 O O . ARG B 1 251 ? 28.297 23.5 -6.219 1 86.06 251 ARG B O 1
ATOM 4549 N N . HIS B 1 252 ? 27.906 24.047 -8.336 1 87.31 252 HIS B N 1
ATOM 4550 C CA . HIS B 1 252 ? 27.797 22.688 -8.836 1 87.31 252 HIS B CA 1
ATOM 4551 C C . HIS B 1 252 ? 28.188 22.609 -10.305 1 87.31 252 HIS B C 1
ATOM 4553 O O . HIS B 1 252 ? 27.984 23.562 -11.062 1 87.31 252 HIS B O 1
ATOM 4559 N N . PRO B 1 253 ? 28.75 21.516 -10.602 1 85.69 253 PRO B N 1
ATOM 4560 C CA . PRO B 1 253 ? 29.094 21.359 -12.016 1 85.69 253 PRO B CA 1
ATOM 4561 C C . PRO B 1 253 ? 27.875 21.188 -12.906 1 85.69 253 PRO B C 1
ATOM 4563 O O . PRO B 1 253 ? 26.859 20.641 -12.461 1 85.69 253 PRO B O 1
ATOM 4566 N N . ILE B 1 254 ? 27.953 21.797 -14.039 1 83.94 254 ILE B N 1
ATOM 4567 C CA . ILE B 1 254 ? 26.891 21.625 -15.008 1 83.94 254 ILE B CA 1
ATOM 4568 C C . ILE B 1 254 ? 27.109 20.344 -15.805 1 83.94 254 ILE B C 1
ATOM 4570 O O . ILE B 1 254 ? 28.125 20.219 -16.516 1 83.94 254 ILE B O 1
ATOM 4574 N N . GLU B 1 255 ? 26.344 19.391 -15.453 1 80.62 255 GLU B N 1
ATOM 4575 C CA . GLU B 1 255 ? 26.469 18.109 -16.141 1 80.62 255 GLU B CA 1
ATOM 4576 C C . GLU B 1 255 ? 25.438 17.969 -17.25 1 80.62 255 GLU B C 1
ATOM 4578 O O . GLU B 1 255 ? 24.422 18.672 -17.25 1 80.62 255 GLU B O 1
ATOM 4583 N N . GLU B 1 256 ? 25.719 17.016 -18.141 1 75.81 256 GLU B N 1
ATOM 4584 C CA . GLU B 1 256 ? 24.844 16.797 -19.297 1 75.81 256 GLU B CA 1
ATOM 4585 C C . GLU B 1 256 ? 23.5 16.219 -18.875 1 75.81 256 GLU B C 1
ATOM 4587 O O . GLU B 1 256 ? 22.469 16.547 -19.453 1 75.81 256 GLU B O 1
ATOM 4592 N N . ASP B 1 257 ? 23.594 15.5 -17.828 1 71.94 257 ASP B N 1
ATOM 4593 C CA . ASP B 1 257 ? 22.359 14.82 -17.469 1 71.94 257 ASP B CA 1
ATOM 4594 C C . ASP B 1 257 ? 21.469 15.711 -16.594 1 71.94 257 ASP B C 1
ATOM 4596 O O . ASP B 1 257 ? 20.312 15.383 -16.328 1 71.94 257 ASP B O 1
ATOM 4600 N N . GLY B 1 258 ? 21.922 16.844 -16.344 1 69.19 258 GLY B N 1
ATOM 4601 C CA . GLY B 1 258 ? 21.141 17.828 -15.609 1 69.19 258 GLY B CA 1
ATOM 4602 C C . GLY B 1 258 ? 20.812 17.391 -14.195 1 69.19 258 GLY B C 1
ATOM 4603 O O . GLY B 1 258 ? 19.938 17.969 -13.555 1 69.19 258 GLY B O 1
ATOM 4604 N N . ARG B 1 259 ? 21.422 16.344 -13.766 1 72.94 259 ARG B N 1
ATOM 4605 C CA . ARG B 1 259 ? 21.078 15.789 -12.461 1 72.94 259 ARG B CA 1
ATOM 4606 C C . ARG B 1 259 ? 21.828 16.516 -11.344 1 72.94 259 ARG B C 1
ATOM 4608 O O . ARG B 1 259 ? 21.375 16.516 -10.195 1 72.94 259 ARG B O 1
ATOM 4615 N N . ALA B 1 260 ? 22.812 17.219 -11.727 1 81.94 260 ALA B N 1
ATOM 4616 C CA . ALA B 1 260 ? 23.594 17.875 -10.68 1 81.94 260 ALA B CA 1
ATOM 4617 C C . ALA B 1 260 ? 22.984 19.219 -10.305 1 81.94 260 ALA B C 1
ATOM 4619 O O . ALA B 1 260 ? 22.406 19.906 -11.148 1 81.94 260 ALA B O 1
ATOM 4620 N N . GLY B 1 261 ? 22.797 19.625 -9.102 1 90.12 261 GLY B N 1
ATOM 4621 C CA . GLY B 1 261 ? 22.266 20.875 -8.578 1 90.12 261 GLY B CA 1
ATOM 4622 C C . GLY B 1 261 ? 22.609 21.094 -7.117 1 90.12 261 GLY B C 1
ATOM 4623 O O . GLY B 1 261 ? 23.344 20.312 -6.516 1 90.12 261 GLY B O 1
ATOM 4624 N N . ILE B 1 262 ? 22.25 22.297 -6.738 1 92.81 262 ILE B N 1
ATOM 4625 C CA . ILE B 1 262 ? 22.359 22.609 -5.32 1 92.81 262 ILE B CA 1
ATOM 4626 C C . ILE B 1 262 ? 21.047 22.266 -4.617 1 92.81 262 ILE B C 1
ATOM 4628 O O . ILE B 1 262 ? 19.969 22.594 -5.102 1 92.81 262 ILE B O 1
ATOM 4632 N N . GLU B 1 263 ? 21.188 21.531 -3.568 1 94.44 263 GLU B N 1
ATOM 4633 C CA . GLU B 1 263 ? 20 21.094 -2.834 1 94.44 263 GLU B CA 1
ATOM 4634 C C . GLU B 1 263 ? 20.047 21.562 -1.384 1 94.44 263 GLU B C 1
ATOM 4636 O O . GLU B 1 263 ? 21.031 21.344 -0.682 1 94.44 263 GLU B O 1
ATOM 4641 N N . VAL B 1 264 ? 19.047 22.297 -1.003 1 94.69 264 VAL B N 1
ATOM 4642 C CA . VAL B 1 264 ? 18.906 22.781 0.37 1 94.69 264 VAL B CA 1
ATOM 4643 C C . VAL B 1 264 ? 17.766 22.016 1.059 1 94.69 264 VAL B C 1
ATOM 4645 O O . VAL B 1 264 ? 16.672 21.922 0.516 1 94.69 264 VAL B O 1
ATOM 4648 N N . LYS B 1 265 ? 18.047 21.484 2.209 1 96.12 265 LYS B N 1
ATOM 4649 C CA . LYS B 1 265 ? 17.047 20.797 3.029 1 96.12 265 LYS B CA 1
ATOM 4650 C C . LYS B 1 265 ? 16.609 21.672 4.203 1 96.12 265 LYS B C 1
ATOM 4652 O O . LYS B 1 265 ? 17.438 22.141 4.988 1 96.12 265 LYS B O 1
ATOM 4657 N N . LEU B 1 266 ? 15.312 21.922 4.266 1 95.25 266 LEU B N 1
ATOM 4658 C CA . LEU B 1 266 ? 14.773 22.703 5.371 1 95.25 266 LEU B CA 1
ATOM 4659 C C . LEU B 1 266 ? 14.664 21.859 6.637 1 95.25 266 LEU B C 1
ATOM 4661 O O . LEU B 1 266 ? 14.68 20.625 6.57 1 95.25 266 LEU B O 1
ATOM 4665 N N . GLY B 1 267 ? 14.578 22.516 7.703 1 93.06 267 GLY B N 1
ATOM 4666 C CA . GLY B 1 267 ? 14.523 21.812 8.977 1 93.06 267 GLY B CA 1
ATOM 4667 C C . GLY B 1 267 ? 13.227 21.078 9.195 1 93.06 267 GLY B C 1
ATOM 4668 O O . GLY B 1 267 ? 13.195 20.047 9.883 1 93.06 267 GLY B O 1
ATOM 4669 N N . GLN B 1 268 ? 12.203 21.594 8.758 1 93.19 268 GLN B N 1
ATOM 4670 C CA . GLN B 1 268 ? 10.875 21 8.867 1 93.19 268 GLN B CA 1
ATOM 4671 C C . GLN B 1 268 ? 10.016 21.359 7.652 1 93.19 268 GLN B C 1
ATOM 4673 O O . GLN B 1 268 ? 10.312 22.312 6.938 1 93.19 268 GLN B O 1
ATOM 4678 N N . PRO B 1 269 ? 9.047 20.516 7.434 1 95.44 269 PRO B N 1
ATOM 4679 C CA . PRO B 1 269 ? 8.156 20.906 6.344 1 95.44 269 PRO B CA 1
ATOM 4680 C C . PRO B 1 269 ? 7.57 22.297 6.531 1 95.44 269 PRO B C 1
ATOM 4682 O O . PRO B 1 269 ? 7.062 22.625 7.605 1 95.44 269 PRO B O 1
ATOM 4685 N N . SER B 1 270 ? 7.695 23.094 5.512 1 96 270 SER B N 1
ATOM 4686 C CA . SER B 1 270 ? 7.281 24.484 5.609 1 96 270 SER B CA 1
ATOM 4687 C C . SER B 1 270 ? 6.566 24.953 4.344 1 96 270 SER B C 1
ATOM 4689 O O . SER B 1 270 ? 6.836 24.438 3.254 1 96 270 SER B O 1
ATOM 4691 N N . ILE B 1 271 ? 5.688 25.844 4.555 1 96.38 271 ILE B N 1
ATOM 4692 C CA . ILE B 1 271 ? 4.996 26.469 3.43 1 96.38 271 ILE B CA 1
ATOM 4693 C C . ILE B 1 271 ? 5.809 27.656 2.918 1 96.38 271 ILE B C 1
ATOM 4695 O O . ILE B 1 271 ? 6.082 28.594 3.666 1 96.38 271 ILE B O 1
ATOM 4699 N N . ILE B 1 272 ? 6.188 27.594 1.689 1 95.75 272 ILE B N 1
ATOM 4700 C CA . ILE B 1 272 ? 6.977 28.688 1.122 1 95.75 272 ILE B CA 1
ATOM 4701 C C . ILE B 1 272 ? 6.367 29.125 -0.208 1 95.75 272 ILE B C 1
ATOM 4703 O O . ILE B 1 272 ? 5.719 28.328 -0.893 1 95.75 272 ILE B O 1
ATOM 4707 N N . ASN B 1 273 ? 6.523 30.391 -0.49 1 96.44 273 ASN B N 1
ATOM 4708 C CA . ASN B 1 273 ? 6.039 30.922 -1.762 1 96.44 273 ASN B CA 1
ATOM 4709 C C . ASN B 1 273 ? 6.988 31.969 -2.33 1 96.44 273 ASN B C 1
ATOM 4711 O O . ASN B 1 273 ? 6.68 32.625 -3.334 1 96.44 273 ASN B O 1
ATOM 4715 N N . HIS B 1 274 ? 8.094 32.125 -1.624 1 96.12 274 HIS B N 1
ATOM 4716 C CA . HIS B 1 274 ? 9.047 33.156 -2.021 1 96.12 274 HIS B CA 1
ATOM 4717 C C . HIS B 1 274 ? 10.484 32.75 -1.724 1 96.12 274 HIS B C 1
ATOM 4719 O O . HIS B 1 274 ? 10.766 32.219 -0.643 1 96.12 274 HIS B O 1
ATOM 4725 N N . ILE B 1 275 ? 11.398 32.875 -2.723 1 95.31 275 ILE B N 1
ATOM 4726 C CA . ILE B 1 275 ? 12.812 32.594 -2.557 1 95.31 275 ILE B CA 1
ATOM 4727 C C . ILE B 1 275 ? 13.648 33.75 -3.07 1 95.31 275 ILE B C 1
ATOM 4729 O O . ILE B 1 275 ? 13.414 34.25 -4.172 1 95.31 275 ILE B O 1
ATOM 4733 N N . ARG B 1 276 ? 14.531 34.125 -2.242 1 94.5 276 ARG B N 1
ATOM 4734 C CA . ARG B 1 276 ? 15.531 35.094 -2.656 1 94.5 276 ARG B CA 1
ATOM 4735 C C . ARG B 1 276 ? 16.891 34.438 -2.889 1 94.5 276 ARG B C 1
ATOM 4737 O O . ARG B 1 276 ? 17.422 33.781 -1.996 1 94.5 276 ARG B O 1
ATOM 4744 N N . LEU B 1 277 ? 17.375 34.625 -4.082 1 92.19 277 LEU B N 1
ATOM 4745 C CA . LEU B 1 277 ? 18.625 34 -4.496 1 92.19 277 LEU B CA 1
ATOM 4746 C C . LEU B 1 277 ? 19.625 35.031 -5 1 92.19 277 LEU B C 1
ATOM 4748 O O . LEU B 1 277 ? 19.281 35.906 -5.793 1 92.19 277 LEU B O 1
ATOM 4752 N N . LEU B 1 278 ? 20.828 34.844 -4.418 1 92.5 278 LEU B N 1
ATOM 4753 C CA . LEU B 1 278 ? 21.906 35.719 -4.91 1 92.5 278 LEU B CA 1
ATOM 4754 C C . LEU B 1 278 ? 22.844 34.938 -5.82 1 92.5 278 LEU B C 1
ATOM 4756 O O . LEU B 1 278 ? 23.609 34.094 -5.352 1 92.5 278 LEU B O 1
ATOM 4760 N N . LEU B 1 279 ? 22.766 35.25 -7.078 1 91.75 279 LEU B N 1
ATOM 4761 C CA . LEU B 1 279 ? 23.688 34.688 -8.055 1 91.75 279 LEU B CA 1
ATOM 4762 C C . LEU B 1 279 ? 25.031 35.406 -8.047 1 91.75 279 LEU B C 1
ATOM 4764 O O . LEU B 1 279 ? 25.078 36.625 -7.75 1 91.75 279 LEU B O 1
ATOM 4768 N N . TRP B 1 280 ? 26.031 34.562 -8.391 1 87.56 280 TRP B N 1
ATOM 4769 C CA . TRP B 1 280 ? 27.359 35.188 -8.469 1 87.56 280 TRP B CA 1
ATOM 4770 C C . TRP B 1 280 ? 27.344 36.375 -9.43 1 87.56 280 TRP B C 1
ATOM 4772 O O . TRP B 1 280 ? 26.953 36.25 -10.586 1 87.56 280 TRP B O 1
ATOM 4782 N N . ASP B 1 281 ? 27.75 37.5 -8.891 1 88.75 281 ASP B N 1
ATOM 4783 C CA . ASP B 1 281 ? 27.656 38.688 -9.734 1 88.75 281 ASP B CA 1
ATOM 4784 C C . ASP B 1 281 ? 28.938 39.5 -9.672 1 88.75 281 ASP B C 1
ATOM 4786 O O . ASP B 1 281 ? 28.922 40.719 -9.938 1 88.75 281 ASP B O 1
ATOM 4790 N N . ARG B 1 282 ? 30 39 -9.297 1 87.31 282 ARG B N 1
ATOM 4791 C CA . ARG B 1 282 ? 31.266 39.75 -9.219 1 87.31 282 ARG B CA 1
ATOM 4792 C C . ARG B 1 282 ? 31.938 39.812 -10.586 1 87.31 282 ARG B C 1
ATOM 4794 O O . ARG B 1 282 ? 32.969 40.5 -10.75 1 87.31 282 ARG B O 1
ATOM 4801 N N . ASP B 1 283 ? 31.359 39.188 -11.523 1 86.38 283 ASP B N 1
ATOM 4802 C CA . ASP B 1 283 ? 31.766 39.312 -12.922 1 86.38 283 ASP B CA 1
ATOM 4803 C C . ASP B 1 283 ? 30.547 39.438 -13.836 1 86.38 283 ASP B C 1
ATOM 4805 O O . ASP B 1 283 ? 29.438 39.688 -13.367 1 86.38 283 ASP B O 1
ATOM 4809 N N . SER B 1 284 ? 30.75 39.438 -15.164 1 87.75 284 SER B N 1
ATOM 4810 C CA . SER B 1 284 ? 29.688 39.719 -16.125 1 87.75 284 SER B CA 1
ATOM 4811 C C . SER B 1 284 ? 28.922 38.438 -16.484 1 87.75 284 SER B C 1
ATOM 4813 O O . SER B 1 284 ? 28.047 38.469 -17.344 1 87.75 284 SER B O 1
ATOM 4815 N N . ARG B 1 285 ? 29.047 37.406 -15.711 1 88.56 285 ARG B N 1
ATOM 4816 C CA . ARG B 1 285 ? 28.391 36.156 -16.062 1 88.56 285 ARG B CA 1
ATOM 4817 C C . ARG B 1 285 ? 26.906 36.188 -15.727 1 88.56 285 ARG B C 1
ATOM 4819 O O . ARG B 1 285 ? 26.484 36.906 -14.797 1 88.56 285 ARG B O 1
ATOM 4826 N N . SER B 1 286 ? 26.172 35.531 -16.672 1 92.56 286 SER B N 1
ATOM 4827 C CA . SER B 1 286 ? 24.75 35.344 -16.453 1 92.56 286 SER B CA 1
ATOM 4828 C C . SER B 1 286 ? 24.406 33.875 -16.266 1 92.56 286 SER B C 1
ATOM 4830 O O . SER B 1 286 ? 25.203 33 -16.641 1 92.56 286 SER B O 1
ATOM 4832 N N . TYR B 1 287 ? 23.203 33.656 -15.633 1 93.31 287 TYR B N 1
ATOM 4833 C CA . TYR B 1 287 ? 22.859 32.281 -15.289 1 93.31 287 TYR B CA 1
ATOM 4834 C C . TYR B 1 287 ? 21.438 31.953 -15.742 1 93.31 287 TYR B C 1
ATOM 4836 O O . TYR B 1 287 ? 20.547 32.812 -15.656 1 93.31 287 TYR B O 1
ATOM 4844 N N . SER B 1 288 ? 21.312 30.828 -16.281 1 93.81 288 SER B N 1
ATOM 4845 C CA . SER B 1 288 ? 20 30.203 -16.453 1 93.81 288 SER B CA 1
ATOM 4846 C C . SER B 1 288 ? 19.797 29.062 -15.461 1 93.81 288 SER B C 1
ATOM 4848 O O . SER B 1 288 ? 20.719 28.281 -15.211 1 93.81 288 SER B O 1
ATOM 4850 N N . TYR B 1 289 ? 18.594 29.125 -14.82 1 93.06 289 TYR B N 1
ATOM 4851 C CA . TYR B 1 289 ? 18.406 28.125 -13.773 1 93.06 289 TYR B CA 1
ATOM 4852 C C . TYR B 1 289 ? 16.922 27.812 -13.586 1 93.06 289 TYR B C 1
ATOM 4854 O O . TYR B 1 289 ? 16.062 28.406 -14.234 1 93.06 289 TYR B O 1
ATOM 4862 N N . TYR B 1 290 ? 16.688 26.781 -12.891 1 95.06 290 TYR B N 1
ATOM 4863 C CA . TYR B 1 290 ? 15.344 26.469 -12.43 1 95.06 290 TYR B CA 1
ATOM 4864 C C . TYR B 1 290 ? 15.359 26.016 -10.977 1 95.06 290 TYR B C 1
ATOM 4866 O O . TYR B 1 290 ? 16.406 25.641 -10.445 1 95.06 290 TYR B O 1
ATOM 4874 N N . VAL B 1 291 ? 14.25 26.219 -10.344 1 95.88 291 VAL B N 1
ATOM 4875 C CA . VAL B 1 291 ? 14.125 25.828 -8.938 1 95.88 291 VAL B CA 1
ATOM 4876 C C . VAL B 1 291 ? 13.047 24.766 -8.781 1 95.88 291 VAL B C 1
ATOM 4878 O O . VAL B 1 291 ? 11.938 24.922 -9.305 1 95.88 291 VAL B O 1
ATOM 4881 N N . GLU B 1 292 ? 13.445 23.734 -8.07 1 96.19 292 GLU B N 1
ATOM 4882 C CA . GLU B 1 292 ? 12.5 22.656 -7.762 1 96.19 292 GLU B CA 1
ATOM 4883 C C . GLU B 1 292 ? 12.391 22.438 -6.258 1 96.19 292 GLU B C 1
ATOM 4885 O O . GLU B 1 292 ? 13.32 22.75 -5.508 1 96.19 292 GLU B O 1
ATOM 4890 N N . VAL B 1 293 ? 11.195 22 -5.898 1 96.69 293 VAL B N 1
ATOM 4891 C CA . VAL B 1 293 ? 10.961 21.703 -4.488 1 96.69 293 VAL B CA 1
ATOM 4892 C C . VAL B 1 293 ? 10.461 20.266 -4.332 1 96.69 293 VAL B C 1
ATOM 4894 O O . VAL B 1 293 ? 9.906 19.703 -5.27 1 96.69 293 VAL B O 1
ATOM 4897 N N . SER B 1 294 ? 10.688 19.656 -3.148 1 96.69 294 SER B N 1
ATOM 4898 C CA . SER B 1 294 ? 10.305 18.281 -2.867 1 96.69 294 SER B CA 1
ATOM 4899 C C . SER B 1 294 ? 10.039 18.062 -1.379 1 96.69 294 SER B C 1
ATOM 4901 O O . SER B 1 294 ? 10.562 18.812 -0.542 1 96.69 294 SER B O 1
ATOM 4903 N N . MET B 1 295 ? 9.164 17.094 -1.13 1 95.25 295 MET B N 1
ATOM 4904 C CA . MET B 1 295 ? 8.891 16.719 0.253 1 95.25 295 MET B CA 1
ATOM 4905 C C . MET B 1 295 ? 9.75 15.531 0.671 1 95.25 295 MET B C 1
ATOM 4907 O O . MET B 1 295 ? 10.094 15.398 1.846 1 95.25 295 MET B O 1
ATOM 4911 N N . ASP B 1 296 ? 10.109 14.672 -0.243 1 92.62 296 ASP B N 1
ATOM 4912 C CA . ASP B 1 296 ? 10.758 13.414 0.1 1 92.62 296 ASP B CA 1
ATOM 4913 C C . ASP B 1 296 ? 12.07 13.25 -0.664 1 92.62 296 ASP B C 1
ATOM 4915 O O . ASP B 1 296 ? 12.695 12.188 -0.622 1 92.62 296 ASP B O 1
ATOM 4919 N N . GLU B 1 297 ? 12.516 14.25 -1.518 1 91.38 297 GLU B N 1
ATOM 4920 C CA . GLU B 1 297 ? 13.766 14.242 -2.281 1 91.38 297 GLU B CA 1
ATOM 4921 C C . GLU B 1 297 ? 13.695 13.25 -3.436 1 91.38 297 GLU B C 1
ATOM 4923 O O . GLU B 1 297 ? 14.734 12.867 -3.99 1 91.38 297 GLU B O 1
ATOM 4928 N N . LEU B 1 298 ? 12.57 12.695 -3.689 1 92.62 298 LEU B N 1
ATOM 4929 C CA . LEU B 1 298 ? 12.383 11.75 -4.789 1 92.62 298 LEU B CA 1
ATOM 4930 C C . LEU B 1 298 ? 11.5 12.352 -5.875 1 92.62 298 LEU B C 1
ATOM 4932 O O . LEU B 1 298 ? 11.828 12.289 -7.059 1 92.62 298 LEU B O 1
ATOM 4936 N N . ASP B 1 299 ? 10.469 12.883 -5.34 1 95.25 299 ASP B N 1
ATOM 4937 C CA . ASP B 1 299 ? 9.555 13.547 -6.258 1 95.25 299 ASP B CA 1
ATOM 4938 C C . ASP B 1 299 ? 9.742 15.062 -6.223 1 95.25 299 ASP B C 1
ATOM 4940 O O . ASP B 1 299 ? 9.539 15.695 -5.188 1 95.25 299 ASP B O 1
ATOM 4944 N N . TRP B 1 300 ? 10.062 15.664 -7.398 1 95 300 TRP B N 1
ATOM 4945 C CA . TRP B 1 300 ? 10.375 17.094 -7.457 1 95 300 TRP B CA 1
ATOM 4946 C C . TRP B 1 300 ? 9.398 17.828 -8.367 1 95 300 TRP B C 1
ATOM 4948 O O . TRP B 1 300 ? 9.008 17.297 -9.414 1 95 300 TRP B O 1
ATOM 4958 N N . VAL B 1 301 ? 9.047 19.016 -7.941 1 96 301 VAL B N 1
ATOM 4959 C CA . VAL B 1 301 ? 8.172 19.875 -8.734 1 96 301 VAL B CA 1
ATOM 4960 C C . VAL B 1 301 ? 8.859 21.219 -8.992 1 96 301 VAL B C 1
ATOM 4962 O O . VAL B 1 301 ? 9.352 21.859 -8.062 1 96 301 VAL B O 1
ATOM 4965 N N . ARG B 1 302 ? 8.961 21.562 -10.32 1 95.88 302 ARG B N 1
ATOM 4966 C CA . ARG B 1 302 ? 9.562 22.828 -10.703 1 95.88 302 ARG B CA 1
ATOM 4967 C C . ARG B 1 302 ? 8.633 24 -10.398 1 95.88 302 ARG B C 1
ATOM 4969 O O . ARG B 1 302 ? 7.504 24.047 -10.891 1 95.88 302 ARG B O 1
ATOM 4976 N N . VAL B 1 303 ? 9.07 24.922 -9.531 1 96.81 303 VAL B N 1
ATOM 4977 C CA . VAL B 1 303 ? 8.227 26.031 -9.125 1 96.81 303 VAL B CA 1
ATOM 4978 C C . VAL B 1 303 ? 8.641 27.297 -9.867 1 96.81 303 VAL B C 1
ATOM 4980 O O . VAL B 1 303 ? 7.84 28.219 -10.031 1 96.81 303 VAL B O 1
ATOM 4983 N N . VAL B 1 304 ? 9.906 27.328 -10.242 1 96.94 304 VAL B N 1
ATOM 4984 C CA . VAL B 1 304 ? 10.422 28.438 -11.047 1 96.94 304 VAL B CA 1
ATOM 4985 C C . VAL B 1 304 ? 11.227 27.875 -12.219 1 96.94 304 VAL B C 1
ATOM 4987 O O . VAL B 1 304 ? 12.047 26.984 -12.047 1 96.94 304 VAL B O 1
ATOM 4990 N N . ASP B 1 305 ? 10.984 28.484 -13.422 1 96.25 305 ASP B N 1
ATOM 4991 C CA . ASP B 1 305 ? 11.719 28.078 -14.617 1 96.25 305 ASP B CA 1
ATOM 4992 C C . ASP B 1 305 ? 12.32 29.281 -15.336 1 96.25 305 ASP B C 1
ATOM 4994 O O . ASP B 1 305 ? 11.648 29.938 -16.125 1 96.25 305 ASP B O 1
ATOM 4998 N N . HIS B 1 306 ? 13.562 29.438 -15.062 1 95.44 306 HIS B N 1
ATOM 4999 C CA . HIS B 1 306 ? 14.32 30.484 -15.742 1 95.44 306 HIS B CA 1
ATOM 5000 C C . HIS B 1 306 ? 15.391 29.875 -16.656 1 95.44 306 HIS B C 1
ATOM 5002 O O . HIS B 1 306 ? 16.469 30.438 -16.797 1 95.44 306 HIS B O 1
ATOM 5008 N N . SER B 1 307 ? 15.078 28.75 -17.172 1 91.44 307 SER B N 1
ATOM 5009 C CA . SER B 1 307 ? 16.047 28.047 -18 1 91.44 307 SER B CA 1
ATOM 5010 C C . SER B 1 307 ? 16.297 28.781 -19.312 1 91.44 307 SER B C 1
ATOM 5012 O O . SER B 1 307 ? 17.344 28.609 -19.938 1 91.44 307 SER B O 1
ATOM 5014 N N . LYS B 1 308 ? 15.453 29.578 -19.703 1 93.56 308 LYS B N 1
ATOM 5015 C CA . LYS B 1 308 ? 15.586 30.266 -20.984 1 93.56 308 LYS B CA 1
ATOM 5016 C C . LYS B 1 308 ? 15.922 31.734 -20.766 1 93.56 308 LYS B C 1
ATOM 5018 O O . LYS B 1 308 ? 15.938 32.531 -21.719 1 93.56 308 LYS B O 1
ATOM 5023 N N . HIS B 1 309 ? 16.156 32.062 -19.609 1 93.88 309 HIS B N 1
ATOM 5024 C CA . HIS B 1 309 ? 16.469 33.469 -19.297 1 93.88 309 HIS B CA 1
ATOM 5025 C C . HIS B 1 309 ? 17.859 33.594 -18.688 1 93.88 309 HIS B C 1
ATOM 5027 O O . HIS B 1 309 ? 18.359 32.656 -18.047 1 93.88 309 HIS B O 1
ATOM 5033 N N . LEU B 1 310 ? 18.484 34.625 -18.984 1 94.44 310 LEU B N 1
ATOM 5034 C CA . LEU B 1 310 ? 19.766 34.969 -18.375 1 94.44 310 LEU B CA 1
ATOM 5035 C C . LEU B 1 310 ? 19.578 35.875 -17.188 1 94.44 310 LEU B C 1
ATOM 5037 O O . LEU B 1 310 ? 19.141 37.031 -17.359 1 94.44 310 LEU B O 1
ATOM 5041 N N . CYS B 1 311 ? 19.828 35.375 -16.094 1 95.12 311 CYS B N 1
ATOM 5042 C CA . CYS B 1 311 ? 19.609 36.094 -14.852 1 95.12 311 CYS B CA 1
ATOM 5043 C C . CYS B 1 311 ? 20.922 36.5 -14.211 1 95.12 311 CYS B C 1
ATOM 5045 O O . CYS B 1 311 ? 21.953 35.844 -14.414 1 95.12 311 CYS B O 1
ATOM 5047 N N . ARG B 1 312 ? 20.906 37.656 -13.461 1 94.56 312 ARG B N 1
ATOM 5048 C CA . ARG B 1 312 ? 22.094 38.125 -12.781 1 94.56 312 ARG B CA 1
ATOM 5049 C C . ARG B 1 312 ? 21.75 38.719 -11.414 1 94.56 312 ARG B C 1
ATOM 5051 O O . ARG B 1 312 ? 20.672 39.281 -11.227 1 94.56 312 ARG B O 1
ATOM 5058 N N . SER B 1 313 ? 22.672 38.5 -10.531 1 93.31 313 SER B N 1
ATOM 5059 C CA . SER B 1 313 ? 22.609 39.125 -9.211 1 93.31 313 SER B CA 1
ATOM 5060 C C . SER B 1 313 ? 21.391 38.656 -8.43 1 93.31 313 SER B C 1
ATOM 5062 O O . SER B 1 313 ? 21.016 37.469 -8.516 1 93.31 313 SER B O 1
ATOM 5064 N N . TRP B 1 314 ? 20.797 39.531 -7.609 1 94.12 314 TRP B N 1
ATOM 5065 C CA . TRP B 1 314 ? 19.703 39.156 -6.734 1 94.12 314 TRP B CA 1
ATOM 5066 C C . TRP B 1 314 ? 18.453 38.812 -7.543 1 94.12 314 TRP B C 1
ATOM 5068 O O . TRP B 1 314 ? 18.047 39.531 -8.445 1 94.12 314 TRP B O 1
ATOM 5078 N N . GLN B 1 315 ? 17.891 37.625 -7.195 1 95.19 315 GLN B N 1
ATOM 5079 C CA . GLN B 1 315 ? 16.656 37.125 -7.797 1 95.19 315 GLN B CA 1
ATOM 5080 C C . GLN B 1 315 ? 15.555 37 -6.754 1 95.19 315 GLN B C 1
ATOM 5082 O O . GLN B 1 315 ? 15.758 36.406 -5.688 1 95.19 315 GLN B O 1
ATOM 5087 N N . ASN B 1 316 ? 14.414 37.688 -7.023 1 96.19 316 ASN B N 1
ATOM 5088 C CA . ASN B 1 316 ? 13.219 37.5 -6.211 1 96.19 316 ASN B CA 1
ATOM 5089 C C . ASN B 1 316 ? 12.203 36.594 -6.895 1 96.19 316 ASN B C 1
ATOM 5091 O O . ASN B 1 316 ? 11.484 37.031 -7.793 1 96.19 316 ASN B O 1
ATOM 5095 N N . LEU B 1 317 ? 12.117 35.438 -6.367 1 96.56 317 LEU B N 1
ATOM 5096 C CA . LEU B 1 317 ? 11.32 34.406 -7.031 1 96.56 317 LEU B CA 1
ATOM 5097 C C . LEU B 1 317 ? 10.016 34.156 -6.277 1 96.56 317 LEU B C 1
ATOM 5099 O O . LEU B 1 317 ? 10.039 33.781 -5.105 1 96.56 317 LEU B O 1
ATOM 5103 N N . TYR B 1 318 ? 8.867 34.438 -6.926 1 96.69 318 TYR B N 1
ATOM 5104 C CA . TYR B 1 318 ? 7.551 34.188 -6.352 1 96.69 318 TYR B CA 1
ATOM 5105 C C . TYR B 1 318 ? 6.84 33.062 -7.07 1 96.69 318 TYR B C 1
ATOM 5107 O O . TYR B 1 318 ? 6.941 32.938 -8.289 1 96.69 318 TYR B O 1
ATOM 5115 N N . PHE B 1 319 ? 6.098 32.281 -6.344 1 96.31 319 PHE B N 1
ATOM 5116 C CA . PHE B 1 319 ? 5.352 31.156 -6.898 1 96.31 319 PHE B CA 1
ATOM 5117 C C . PHE B 1 319 ? 4.188 30.766 -5.992 1 96.31 319 PHE B C 1
ATOM 5119 O O . PHE B 1 319 ? 4.012 31.359 -4.922 1 96.31 319 PHE B O 1
ATOM 5126 N N . THR B 1 320 ? 3.318 29.875 -6.453 1 95.69 320 THR B N 1
ATOM 5127 C CA . THR B 1 320 ? 2.199 29.406 -5.645 1 95.69 320 THR B CA 1
ATOM 5128 C C . THR B 1 320 ? 2.701 28.703 -4.387 1 95.69 320 THR B C 1
ATOM 5130 O O . THR B 1 320 ? 3.662 27.922 -4.445 1 95.69 320 THR B O 1
ATOM 5133 N N . PRO B 1 321 ? 2.074 29 -3.291 1 95.38 321 PRO B N 1
ATOM 5134 C CA . PRO B 1 321 ? 2.529 28.391 -2.041 1 95.38 321 PRO B CA 1
ATOM 5135 C C . PRO B 1 321 ? 2.594 26.859 -2.123 1 95.38 321 PRO B C 1
ATOM 5137 O O . PRO B 1 321 ? 1.689 26.234 -2.68 1 95.38 321 PRO B O 1
ATOM 5140 N N . ARG B 1 322 ? 3.678 26.344 -1.606 1 95.88 322 ARG B N 1
ATOM 5141 C CA . ARG B 1 322 ? 3.908 24.906 -1.59 1 95.88 322 ARG B CA 1
ATOM 5142 C C . ARG B 1 322 ? 4.547 24.469 -0.276 1 95.88 322 ARG B C 1
AT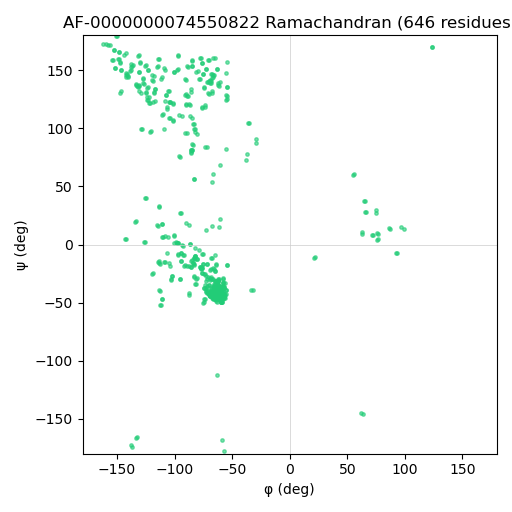OM 5144 O O . ARG B 1 322 ? 5.328 25.219 0.318 1 95.88 322 ARG B O 1
ATOM 5151 N N . VAL B 1 323 ? 4.102 23.312 0.049 1 96.69 323 VAL B N 1
ATOM 5152 C CA . VAL B 1 323 ? 4.762 22.719 1.209 1 96.69 323 VAL B CA 1
ATOM 5153 C C . VAL B 1 323 ? 5.977 21.906 0.758 1 96.69 323 VAL B C 1
ATOM 5155 O O . VAL B 1 323 ? 5.875 21.078 -0.141 1 96.69 323 VAL B O 1
ATOM 5158 N N . CYS B 1 324 ? 7.113 22.188 1.357 1 95.5 324 CYS B N 1
ATOM 5159 C CA . CYS B 1 324 ? 8.312 21.438 0.986 1 95.5 324 CYS B CA 1
ATOM 5160 C C . CYS B 1 324 ? 9.258 21.297 2.176 1 95.5 324 CYS B C 1
ATOM 5162 O O . CYS B 1 324 ? 9.062 21.938 3.207 1 95.5 324 CYS B O 1
ATOM 5164 N N . ARG B 1 325 ? 10.258 20.328 1.956 1 94.56 325 ARG B N 1
ATOM 5165 C CA . ARG B 1 325 ? 11.258 20.062 2.986 1 94.56 325 ARG B CA 1
ATOM 5166 C C . ARG B 1 325 ? 12.641 19.906 2.377 1 94.56 325 ARG B C 1
ATOM 5168 O O . ARG B 1 325 ? 12.828 19.141 1.436 1 94.56 325 ARG B O 1
#

Organism: Oryzias latipes (NCBI:txid8090)

pLDDT: mean 89.08, std 13.97, range [19.92, 98.06]

Secondary structure (DSSP, 8-state):
------SSS---HHHHHHHHHHHHHHHHHHHHHHHHS----TTS-HHHHHHHHHHHHHTT-HHHHHHHHHHHHHT--TTTHHHHHHHHHHTT-HHHHHHHHHHHHHTHHHHHTSSGGGG--HHHHHHHHT-TT----HHHHHHHHHHHHHHH--GGGHHHHHTTS-GGGS-HHHIIIIIHHHT-S-HHHHHHHHHHHHHS-GGGS----B--TT---SSGGGT-EEEESBSHHHHTSS--S---SSSS--B----TTS----EEE-SS-EEEEEEEEE---SSS--EEEEEEEESSSSSEEEEEEEEEEEE-SEEEEEEEEEEE-/------------HHHHHHHHHHHHHHHHHHHHHHHHS----TTS-HHHHHHHHHHHHHTT-HHHHHHHHHHHHHT--TTTHHHHHHHHHHTT-HHHHHHHHHHHHHTHHHHHTSSGGGG--HHHHHHHHT-TT----HHHHHHHHHHHHHHH--GGGHHHHHTTS-GGGS-HHHIIIIIHHHT-S-HHHHHHHHHHHHHS-GGGS----B--TT---SSTTTT-EEEESBSHHHHTSS--S---SSSS--B----TTS----EEE-SS-EEEEEEEEE---SSS--EEEEEEEESSSSSEEEEEEEEEEEE-SEEEEEEEEEEE-

InterPro domains:
  IPR000210 BTB/POZ domain [PF00651] (4-74)
  IPR000210 BTB/POZ domain [PS50097] (1-43)
  IPR008979 Galactose-binding-like domain superfamily [SSF49785] (229-320)
  IPR011333 SKP1/BTB/POZ domain superfamily [G3DSA:3.30.710.10] (1-105)
  IPR011333 SKP1/BTB/POZ domain superfamily [SSF54695] (2-74)
  IPR011705 BTB/Kelch-associated [PF07707] (82-179)
  IPR011705 BTB/Kelch-associated [SM00875] (82-180)
  IPR034091 BTBD9, BACK-like domain [cd14822] (76-175)
  IPR052407 BTB/POZ domain-containing protein 9 [PTHR46306] (2-325)

Nearest PDB structures (foldseek):
  8h37-assembly1_P  TM=6.908E-01  e=3.421E-07  Homo sapiens
  8h37-assembly1_A  TM=6.821E-01  e=7.510E-07  Homo sapiens
  8h37-assembly1_N  TM=7.021E-01  e=3.092E-06  Homo sapiens
  8h3r-assembly1_B  TM=5.418E-01  e=1.032E-05  Homo sapiens
  8gq6-assembly1_A  TM=5.809E-01  e=4.720E-05  Homo sapiens

Solvent-accessible surface area (backbone atoms only — not comparable to full-atom values): 36908 Å² total; per-residue (Å²): 139,86,78,79,80,72,82,70,85,66,72,55,62,66,60,55,50,51,49,51,48,35,46,49,51,20,48,51,48,48,51,44,23,74,70,70,75,52,74,74,65,90,79,49,54,70,70,28,48,53,45,31,40,50,48,26,57,74,72,65,37,59,70,57,33,50,53,49,42,55,50,51,62,74,67,62,46,68,69,47,33,38,56,53,30,36,52,21,57,74,69,65,36,60,69,47,30,50,50,34,49,56,51,42,26,77,38,25,65,59,33,53,71,29,74,29,50,58,69,41,46,68,68,51,45,51,58,51,65,63,35,49,36,40,43,50,56,54,65,58,52,47,53,36,49,50,53,32,47,64,68,61,73,53,71,82,53,42,57,66,62,54,64,59,55,57,58,45,78,42,54,69,66,47,46,62,68,53,47,47,74,67,64,66,53,54,57,62,59,49,50,50,25,52,48,48,46,70,70,46,58,73,75,71,51,90,63,52,10,39,67,60,84,98,56,82,52,71,20,59,90,51,48,22,43,58,77,39,52,39,56,47,73,32,64,47,66,76,58,84,75,72,55,58,99,85,43,50,51,58,49,59,67,88,49,94,79,61,75,56,50,74,37,71,36,43,52,53,48,24,46,43,39,69,47,79,42,78,43,77,53,91,57,92,58,66,42,58,44,69,43,66,47,22,65,77,82,74,47,74,45,76,65,42,82,33,67,90,40,78,43,60,32,74,41,84,46,72,44,78,74,40,59,30,51,142,89,78,89,70,77,86,66,90,72,74,57,61,66,60,55,49,51,49,51,48,35,47,49,52,21,48,51,48,48,52,46,22,74,71,69,74,52,75,74,65,90,78,48,53,69,72,27,49,54,44,32,41,48,48,25,57,74,71,64,37,58,69,56,32,50,52,50,41,56,51,50,63,72,68,60,45,68,66,47,33,38,57,53,29,36,52,20,57,74,70,65,36,62,68,48,31,50,50,34,50,55,52,42,27,77,38,26,65,60,32,55,70,29,72,28,50,58,69,40,46,69,69,53,45,51,56,53,66,63,37,50,36,41,41,51,55,54,64,58,52,46,53,37,48,52,53,34,46,64,69,60,74,54,73,82,51,42,57,64,62,53,63,60,54,57,60,44,77,42,53,69,63,49,45,62,67,52,46,48,74,68,66,67,55,54,56,63,58,49,50,48,25,52,49,48,46,71,72,46,57,74,76,72,50,88,64,51,11,38,66,62,83,97,56,83,52,69,21,60,90,50,48,23,44,57,79,38,51,40,56,47,71,33,64,48,64,77,58,85,75,73,55,58,99,84,42,48,49,59,48,59,68,89,49,93,81,61,75,58,51,75,37,70,36,43,51,53,50,25,47,44,40,67,48,79,43,76,44,77,54,94,58,92,57,67,42,58,46,67,41,68,48,22,64,76,83,74,47,73,45,78,67,43,81,34,65,89,39,78,42,61,33,75,41,83,45,72,45,78,75,39,59,29,52